Protein AF-0000000087722884 (afdb_homodimer)

Solvent-accessible surface area (backbone atoms only — not comparable to full-atom values): 25494 Å² total; per-residue (Å²): 130,81,54,66,41,43,50,58,56,98,38,39,68,58,48,32,52,42,39,38,74,37,17,40,44,51,84,55,33,32,44,39,73,45,88,43,78,50,70,74,47,50,67,71,46,57,68,55,43,60,24,38,33,43,35,34,58,68,41,76,40,47,51,48,42,52,50,52,52,51,50,51,47,61,71,44,46,87,74,34,79,71,54,64,90,67,57,59,47,34,62,70,47,41,51,35,37,49,60,52,20,49,50,40,37,48,58,54,31,63,91,75,55,55,62,38,86,84,21,45,51,47,52,47,50,68,72,36,66,85,49,52,33,63,53,37,23,48,40,70,76,57,47,57,91,92,48,71,73,58,63,64,58,46,42,52,42,15,65,67,38,94,53,82,62,66,55,62,83,49,78,71,53,65,42,39,30,18,36,35,61,39,94,46,27,31,33,39,41,35,35,86,49,98,54,73,43,52,75,46,82,42,41,67,87,36,37,61,65,51,50,42,53,47,44,45,56,69,44,41,49,44,23,35,61,66,46,46,45,43,37,30,36,16,36,34,85,126,128,80,53,64,42,42,51,57,56,97,37,39,66,56,48,32,52,42,39,38,76,37,18,39,44,52,83,54,34,35,44,39,74,46,87,45,80,49,70,74,46,49,66,71,45,56,68,57,42,61,24,38,34,42,36,33,59,68,41,75,40,46,51,48,40,52,49,50,52,52,49,50,48,59,71,44,45,88,74,35,78,71,54,62,90,68,56,60,47,34,62,68,48,42,52,35,38,49,60,50,20,49,50,40,37,48,59,54,31,62,90,75,55,54,62,39,84,85,21,46,51,46,50,48,51,68,73,37,67,86,49,51,35,63,52,36,22,47,40,71,75,57,46,59,92,92,49,69,74,59,62,66,59,47,43,54,41,14,63,67,38,92,53,81,59,65,56,63,83,49,78,71,51,67,41,38,30,17,35,35,61,40,94,46,26,31,33,40,43,37,34,84,49,96,52,72,43,50,76,44,80,42,42,66,86,38,37,61,62,52,49,42,53,46,44,44,56,70,45,43,48,43,23,34,60,67,45,45,46,42,36,30,36,16,36,33,84,128

Secondary structure (DSSP, 8-state):
---BPPPPPS-HHHHHHHHHHTTB-TTTEEEEEE--SSHHHHTTS-SSEEEEEEEEE--HHHHHHHHHHHHHHHHHGGGSPPPPS-------SBT-HHHHHHHHHHHT-TTTS-B-TTSHHHHHHHHHTTS-HHHHHHHHHSPPTTS---HHHHHHHHHSSSSPPPPTTS---EEEEEEEEETTEEEEE-TTSSS-EEEEE--TTTHHHHHHHHIIIIIIIHHHHHH-EEEEEEE---/---BPPPPPS-HHHHHHHHHHTTB-TTTEEEEEE--SSHHHHTTS-SSEEEEEEEEE--HHHHHHHHHHHHHHHHHGGGSPPPPS-------SBT-HHHHHHHHHHHT-TTTS-B-TT-HHHHHHHHHTTS-HHHHHHHHHSPPTTS---HHHHHHHHHSSSSPPPPTTS---EEEEEEEEETTEEEEE-TTSSS-EEEEE--TTTHHHHHHHHIIIIIIIHHHHHH-EEEEEEE---

Nearest PDB structures (foldseek):
  6qml-assembly1_A  TM=9.626E-01  e=6.463E-23  Homo sapiens
  7zm0-assembly4_D  TM=9.406E-01  e=2.974E-19  Homo sapiens
  7zm0-assembly1_A  TM=9.521E-01  e=7.085E-19  Homo sapiens
  3ifw-assembly1_A  TM=9.269E-01  e=1.402E-18  Homo sapiens
  8pw1-assembly6_F  TM=9.387E-01  e=3.781E-18  Homo sapiens

Structure (mmCIF, N/CA/C/O backbone):
data_AF-0000000087722884-model_v1
#
loop_
_entity.id
_entity.type
_entity.pdbx_description
1 polymer 'Ubiquitin carboxyl-terminal hydrolase'
#
loop_
_atom_site.group_PDB
_atom_site.id
_atom_site.type_symbol
_atom_site.label_atom_id
_atom_site.label_alt_id
_atom_site.label_comp_id
_atom_site.label_asym_id
_atom_site.label_entity_id
_atom_site.label_seq_id
_atom_site.pdbx_PDB_ins_code
_atom_site.Cartn_x
_atom_site.Cartn_y
_atom_site.Cartn_z
_atom_site.occupancy
_atom_site.B_iso_or_equiv
_atom_site.auth_seq_id
_atom_site.auth_comp_id
_atom_site.auth_asym_id
_atom_site.auth_atom_id
_atom_site.pdbx_PDB_model_num
ATOM 1 N N . MET A 1 1 ? 11.625 -7.418 -30.859 1 47.5 1 MET A N 1
ATOM 2 C CA . MET A 1 1 ? 10.5 -6.91 -30.094 1 47.5 1 MET A CA 1
ATOM 3 C C . MET A 1 1 ? 10.07 -7.918 -29.031 1 47.5 1 MET A C 1
ATOM 5 O O . MET A 1 1 ? 10.031 -9.117 -29.281 1 47.5 1 MET A O 1
ATOM 9 N N . THR A 1 2 ? 10.227 -7.633 -27.75 1 67.56 2 THR A N 1
ATOM 10 C CA . THR A 1 2 ? 9.922 -8.578 -26.672 1 67.56 2 THR A CA 1
ATOM 11 C C . THR A 1 2 ? 8.484 -9.07 -26.781 1 67.56 2 THR A C 1
ATOM 13 O O . THR A 1 2 ? 7.566 -8.289 -27.047 1 67.56 2 THR A O 1
ATOM 16 N N . LYS A 1 3 ? 8.227 -10.367 -27.078 1 82.81 3 LYS A N 1
ATOM 17 C CA . LYS A 1 3 ? 6.914 -10.992 -27.172 1 82.81 3 LYS A CA 1
ATOM 18 C C . LYS A 1 3 ? 6.004 -10.547 -26.031 1 82.81 3 LYS A C 1
ATOM 20 O O . LYS A 1 3 ? 6.438 -10.469 -24.891 1 82.81 3 LYS A O 1
ATOM 25 N N . LYS A 1 4 ? 4.746 -10.117 -26.391 1 83.88 4 LYS A N 1
ATOM 26 C CA . LYS A 1 4 ? 3.766 -9.656 -25.422 1 83.88 4 LYS A CA 1
ATOM 27 C C . LYS A 1 4 ? 2.428 -10.367 -25.594 1 83.88 4 LYS A C 1
ATOM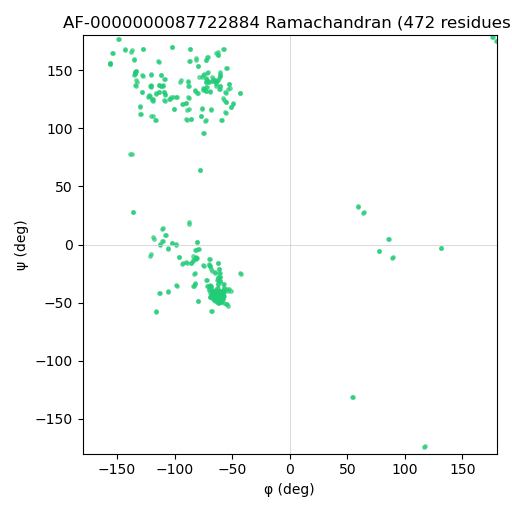 29 O O . LYS A 1 4 ? 1.952 -10.523 -26.719 1 83.88 4 LYS A O 1
ATOM 34 N N . TRP A 1 5 ? 1.883 -10.844 -24.578 1 85.31 5 TRP A N 1
ATOM 35 C CA . TRP A 1 5 ? 0.596 -11.531 -24.609 1 85.31 5 TRP A CA 1
ATOM 36 C C . TRP A 1 5 ? -0.515 -10.625 -24.094 1 85.31 5 TRP A C 1
ATOM 38 O O . TRP A 1 5 ? -0.251 -9.516 -23.609 1 85.31 5 TRP A O 1
ATOM 48 N N . LEU A 1 6 ? -1.768 -11.031 -24.25 1 82.62 6 LEU A N 1
ATOM 49 C CA . LEU A 1 6 ? -2.877 -10.398 -23.547 1 82.62 6 LEU A CA 1
ATOM 50 C C . LEU A 1 6 ? -2.865 -10.758 -22.062 1 82.62 6 LEU A C 1
ATOM 52 O O . LEU A 1 6 ? -2.701 -11.93 -21.719 1 82.62 6 LEU A O 1
ATOM 56 N N . PRO A 1 7 ? -3.008 -9.766 -21.266 1 82.75 7 PRO A N 1
ATOM 57 C CA . PRO A 1 7 ? -2.959 -10.07 -19.844 1 82.75 7 PRO A CA 1
ATOM 58 C C . PRO A 1 7 ? -4.102 -10.977 -19.391 1 82.75 7 PRO A C 1
ATOM 60 O O . PRO A 1 7 ? -5.227 -10.852 -19.875 1 82.75 7 PRO A O 1
ATOM 63 N N . LEU A 1 8 ? -3.766 -11.891 -18.531 1 83.38 8 LEU A N 1
ATOM 64 C CA . LEU A 1 8 ? -4.773 -12.742 -17.906 1 83.38 8 LEU A CA 1
ATOM 65 C C . LEU A 1 8 ? -5.566 -11.977 -16.859 1 83.38 8 LEU A C 1
ATOM 67 O O . LEU A 1 8 ? -4.988 -11.25 -16.047 1 83.38 8 LEU A O 1
ATOM 71 N N . GLU A 1 9 ? -6.863 -12.102 -16.875 1 81 9 GLU A N 1
ATOM 72 C CA . GLU A 1 9 ? -7.699 -11.477 -15.859 1 81 9 GLU A CA 1
ATOM 73 C C . GLU A 1 9 ? -7.543 -12.172 -14.508 1 81 9 GLU A C 1
ATOM 75 O O . GLU A 1 9 ? -7.461 -13.398 -14.438 1 81 9 GLU A O 1
ATOM 80 N N . SER A 1 10 ? -7.504 -11.328 -13.477 1 83.5 10 SER A N 1
ATOM 81 C CA . SER A 1 10 ? -7.449 -11.859 -12.117 1 83.5 10 SER A CA 1
ATOM 82 C C . SER A 1 10 ? -8.82 -12.344 -11.656 1 83.5 10 SER A C 1
ATOM 84 O O . SER A 1 10 ? -9.414 -11.75 -10.758 1 83.5 10 SER A O 1
ATOM 86 N N . ASN A 1 11 ? -9.336 -13.312 -12.266 1 88.56 11 ASN A N 1
ATOM 87 C CA . ASN A 1 11 ? -10.625 -13.953 -12 1 88.56 11 ASN A CA 1
ATOM 88 C C . ASN A 1 11 ? -10.492 -15.469 -11.898 1 88.56 11 ASN A C 1
ATOM 90 O O . ASN A 1 11 ? -10.156 -16.125 -12.883 1 88.56 11 ASN A O 1
ATOM 94 N N . PRO A 1 12 ? -10.836 -15.984 -10.727 1 92.88 12 PRO A N 1
ATOM 95 C CA . PRO A 1 12 ? -10.625 -17.422 -10.516 1 92.88 12 PRO A CA 1
ATOM 96 C C . PRO A 1 12 ? -11.406 -18.281 -11.5 1 92.88 12 PRO A C 1
ATOM 98 O O . PRO A 1 12 ? -10.953 -19.359 -11.867 1 92.88 12 PRO A O 1
ATOM 101 N N . GLU A 1 13 ? -12.562 -17.797 -11.922 1 91.31 13 GLU A N 1
ATOM 102 C CA . GLU A 1 13 ? -13.328 -18.562 -12.898 1 91.31 13 GLU A CA 1
ATOM 103 C C . GLU A 1 13 ? -12.602 -18.641 -14.242 1 91.31 13 GLU A C 1
ATOM 105 O O . GLU A 1 13 ? -12.523 -19.703 -14.852 1 91.31 13 GLU A O 1
ATOM 110 N N . VAL A 1 14 ? -12.141 -17.531 -14.68 1 90.06 14 VAL A N 1
ATOM 111 C CA . VAL A 1 14 ? -11.391 -17.484 -15.93 1 90.06 14 VAL A CA 1
ATOM 112 C C . VAL A 1 14 ? -10.125 -18.328 -15.812 1 90.06 14 VAL A C 1
ATOM 114 O O . VAL A 1 14 ? -9.773 -19.062 -16.734 1 90.06 14 VAL A O 1
ATOM 117 N N . MET A 1 15 ? -9.461 -18.266 -14.695 1 93.31 15 MET A N 1
ATOM 118 C CA . MET A 1 15 ? -8.227 -19.016 -14.461 1 93.31 15 MET A CA 1
ATOM 119 C C . MET A 1 15 ? -8.484 -20.516 -14.43 1 93.31 15 MET A C 1
ATOM 121 O O . MET A 1 15 ? -7.703 -21.297 -14.969 1 93.31 15 MET A O 1
ATOM 125 N N . THR A 1 16 ? -9.594 -20.891 -13.82 1 95.44 16 THR A N 1
ATOM 126 C CA . THR A 1 16 ? -9.961 -22.297 -13.766 1 95.44 16 THR A CA 1
ATOM 127 C C . THR A 1 16 ? -10.273 -22.828 -15.164 1 95.44 16 THR A C 1
ATOM 129 O O . THR A 1 16 ? -9.852 -23.922 -15.523 1 95.44 16 THR A O 1
ATOM 132 N N . GLU A 1 17 ? -10.992 -22.047 -15.883 1 94.12 17 GLU A N 1
ATOM 133 C CA . GLU A 1 17 ? -11.312 -22.453 -17.25 1 94.12 17 GLU A CA 1
ATOM 134 C C . GLU A 1 17 ? -10.055 -22.578 -18.109 1 94.12 17 GLU A C 1
ATOM 136 O O . GLU A 1 17 ? -9.914 -23.516 -18.875 1 94.12 17 GLU A O 1
ATOM 141 N N . PHE A 1 18 ? -9.227 -21.625 -17.969 1 94.69 18 PHE A N 1
ATOM 142 C CA . PHE A 1 18 ? -7.953 -21.656 -18.672 1 94.69 18 PHE A CA 1
ATOM 143 C C . PHE A 1 18 ? -7.148 -22.891 -18.281 1 94.69 18 PHE A C 1
ATOM 145 O O . PHE A 1 18 ? -6.617 -23.594 -19.141 1 94.69 18 PHE A O 1
ATOM 152 N N . ALA A 1 19 ? -7.082 -23.156 -17.016 1 96.62 19 ALA A N 1
ATOM 153 C CA . ALA A 1 19 ? -6.379 -24.328 -16.5 1 96.62 19 ALA A CA 1
ATOM 154 C C . ALA A 1 19 ? -6.949 -25.625 -17.078 1 96.62 19 ALA A C 1
ATOM 156 O O . ALA A 1 19 ? -6.199 -26.531 -17.422 1 96.62 19 ALA A O 1
ATOM 157 N N . ALA A 1 20 ? -8.242 -25.656 -17.188 1 96.19 20 ALA A N 1
ATOM 158 C CA . ALA A 1 20 ? -8.898 -26.828 -17.781 1 96.19 20 ALA A CA 1
ATOM 159 C C . ALA A 1 20 ? -8.477 -27 -19.25 1 96.19 20 ALA A C 1
ATOM 161 O O . ALA A 1 20 ? -8.195 -28.125 -19.672 1 96.19 20 ALA A O 1
ATOM 162 N N . ARG A 1 21 ? -8.445 -26 -19.938 1 94.62 21 ARG A N 1
ATOM 163 C CA . ARG A 1 21 ? -8.117 -26.031 -21.359 1 94.62 21 ARG A CA 1
ATOM 164 C C . ARG A 1 21 ? -6.699 -26.531 -21.578 1 94.62 21 ARG A C 1
ATOM 166 O O . ARG A 1 21 ? -6.418 -27.172 -22.594 1 94.62 21 ARG A O 1
ATOM 173 N N . ILE A 1 22 ? -5.863 -26.25 -20.594 1 96.12 22 ILE A N 1
ATOM 174 C CA . ILE A 1 22 ? -4.469 -26.594 -20.844 1 96.12 22 ILE A CA 1
ATOM 175 C C . ILE A 1 22 ? -4.121 -27.891 -20.109 1 96.12 22 ILE A C 1
ATOM 177 O O . ILE A 1 22 ? -2.971 -28.344 -20.125 1 96.12 22 ILE A O 1
ATOM 181 N N . GLY A 1 23 ? -5.137 -28.5 -19.406 1 97.38 23 GLY A N 1
ATOM 182 C CA . GLY A 1 23 ? -4.875 -29.891 -19.062 1 97.38 23 GLY A CA 1
ATOM 183 C C . GLY A 1 23 ? -5.141 -30.203 -17.594 1 97.38 23 GLY A C 1
ATOM 184 O O . GLY A 1 23 ? -5.016 -31.359 -17.172 1 97.38 23 GLY A O 1
ATOM 185 N N . LEU A 1 24 ? -5.512 -29.203 -16.766 1 97.06 24 LEU A N 1
ATOM 186 C CA . LEU A 1 24 ? -5.824 -29.469 -15.375 1 97.06 24 LEU A CA 1
ATOM 187 C C . LEU A 1 24 ? -7.18 -30.156 -15.242 1 97.06 24 LEU A C 1
ATOM 189 O O . LEU A 1 24 ? -8.141 -29.766 -15.906 1 97.06 24 LEU A O 1
ATOM 193 N N . ASP A 1 25 ? -7.234 -31.203 -14.438 1 97.44 25 ASP A N 1
ATOM 194 C CA . ASP A 1 25 ? -8.523 -31.766 -14.062 1 97.44 25 ASP A CA 1
ATOM 195 C C . ASP A 1 25 ? -9.242 -30.875 -13.047 1 97.44 25 ASP A C 1
ATOM 197 O O . ASP A 1 25 ? -9.039 -31.016 -11.836 1 97.44 25 ASP A O 1
ATOM 201 N N . THR A 1 26 ? -10.109 -30.031 -13.516 1 96.19 26 THR A N 1
ATOM 202 C CA . THR A 1 26 ? -10.727 -29 -12.68 1 96.19 26 THR A CA 1
ATOM 203 C C . THR A 1 26 ? -11.852 -29.594 -11.836 1 96.19 26 THR A C 1
ATOM 205 O O . THR A 1 26 ? -12.445 -28.891 -11.016 1 96.19 26 THR A O 1
ATOM 208 N N . SER A 1 27 ? -12.18 -30.891 -12.008 1 96.25 27 SER A N 1
ATOM 209 C CA . SER A 1 27 ? -13.102 -31.562 -11.094 1 96.25 27 SER A CA 1
ATOM 210 C C . SER A 1 27 ? -12.422 -31.891 -9.766 1 96.25 27 SER A C 1
ATOM 212 O O . SER A 1 27 ? -13.094 -32.125 -8.766 1 96.25 27 SER A O 1
ATOM 214 N N . LYS A 1 28 ? -11.141 -31.875 -9.734 1 96.69 28 LYS A N 1
ATOM 215 C CA . LYS A 1 28 ? -10.375 -32.219 -8.539 1 96.69 28 LYS A CA 1
ATOM 216 C C . LYS A 1 28 ? -9.789 -30.969 -7.887 1 96.69 28 LYS A C 1
ATOM 218 O O . LYS A 1 28 ? -9.703 -30.875 -6.66 1 96.69 28 LYS A O 1
ATOM 223 N N . HIS A 1 29 ? -9.312 -30.078 -8.734 1 97.31 29 HIS A N 1
ATOM 224 C CA . HIS A 1 29 ? -8.719 -28.844 -8.25 1 97.31 29 HIS A CA 1
ATOM 225 C C . HIS A 1 29 ? -9.219 -27.641 -9.047 1 97.31 29 HIS A C 1
ATOM 227 O O . HIS A 1 29 ? -9.508 -27.766 -10.234 1 97.31 29 HIS A O 1
ATOM 233 N N . ALA A 1 30 ? -9.328 -26.516 -8.367 1 96.94 30 ALA A N 1
ATOM 234 C CA . ALA A 1 30 ? -9.773 -25.281 -9.016 1 96.94 30 ALA A CA 1
ATOM 235 C C . ALA A 1 30 ? -9.234 -24.062 -8.289 1 96.94 30 ALA A C 1
ATOM 237 O O . ALA A 1 30 ? -8.688 -24.172 -7.191 1 96.94 30 ALA A O 1
ATOM 238 N N . PHE A 1 31 ? -9.312 -22.922 -8.984 1 97 31 PHE A N 1
ATOM 239 C CA . PHE A 1 31 ? -8.891 -21.672 -8.391 1 97 31 PHE A CA 1
ATOM 240 C C . PHE A 1 31 ? -10.047 -21 -7.645 1 97 31 PHE A C 1
ATOM 242 O O . PHE A 1 31 ? -11.18 -21.016 -8.117 1 97 31 PHE A O 1
ATOM 249 N N . TYR A 1 32 ? -9.688 -20.422 -6.477 1 96 32 TYR A N 1
ATOM 250 C CA . TYR A 1 32 ? -10.68 -19.75 -5.641 1 96 32 TYR A CA 1
ATOM 251 C C . TYR A 1 32 ? -10.164 -18.406 -5.156 1 96 32 TYR A C 1
ATOM 253 O O . TYR A 1 32 ? -8.977 -18.25 -4.871 1 96 32 TYR A O 1
ATOM 261 N N . ASP A 1 33 ? -11.109 -17.516 -5.004 1 94.06 33 ASP A N 1
ATOM 262 C CA . ASP A 1 33 ? -10.773 -16.219 -4.41 1 94.06 33 ASP A CA 1
ATOM 263 C C . ASP A 1 33 ? -10.508 -16.359 -2.912 1 94.06 33 ASP A C 1
ATOM 265 O O . ASP A 1 33 ? -11.164 -17.141 -2.229 1 94.06 33 ASP A O 1
ATOM 269 N N . VAL A 1 34 ? -9.508 -15.648 -2.475 1 93.94 34 VAL A N 1
ATOM 270 C CA . VAL A 1 34 ? -9.312 -15.453 -1.042 1 93.94 34 VAL A CA 1
ATOM 271 C C . VAL A 1 34 ? -9.828 -14.078 -0.637 1 93.94 34 VAL A C 1
ATOM 273 O O . VAL A 1 34 ? -9.258 -13.055 -1.023 1 93.94 34 VAL A O 1
ATOM 276 N N . PHE A 1 35 ? -10.781 -13.93 0.147 1 90.44 35 PHE A N 1
ATOM 277 C CA . PHE A 1 35 ? -11.555 -12.711 0.36 1 90.44 35 PHE A CA 1
ATOM 278 C C . PHE A 1 35 ? -10.852 -11.797 1.354 1 90.44 35 PHE A C 1
ATOM 280 O O . PHE A 1 35 ? -11.234 -10.633 1.506 1 90.44 35 PHE A O 1
ATOM 287 N N . GLY A 1 36 ? -9.898 -12.266 2.037 1 90.12 36 GLY A N 1
ATOM 288 C CA . GLY A 1 36 ? -9.141 -11.508 3.016 1 90.12 36 GLY A CA 1
ATOM 289 C C . GLY A 1 36 ? -8.062 -12.328 3.705 1 90.12 36 GLY A C 1
ATOM 290 O O . GLY A 1 36 ? -8 -13.547 3.533 1 90.12 36 GLY A O 1
ATOM 291 N N . LEU A 1 37 ? -7.301 -11.656 4.52 1 91.38 37 LEU A N 1
ATOM 292 C CA . LEU A 1 37 ? -6.133 -12.344 5.07 1 91.38 37 LEU A CA 1
ATOM 293 C C . LEU A 1 37 ? -6.359 -12.711 6.531 1 91.38 37 LEU A C 1
ATOM 295 O O . LEU A 1 37 ? -5.5 -13.336 7.16 1 91.38 37 LEU A O 1
ATOM 299 N N . ASP A 1 38 ? -7.453 -12.328 7.082 1 89.88 38 ASP A N 1
ATOM 300 C CA . ASP A 1 38 ? -7.73 -12.727 8.461 1 89.88 38 ASP A CA 1
ATOM 301 C C . ASP A 1 38 ? -8.086 -14.211 8.539 1 89.88 38 ASP A C 1
ATOM 303 O O . ASP A 1 38 ? -8.5 -14.812 7.547 1 89.88 38 ASP A O 1
ATOM 307 N N . GLU A 1 39 ? -7.93 -14.734 9.664 1 91.75 39 GLU A N 1
ATOM 308 C CA . GLU A 1 39 ? -8.055 -16.172 9.883 1 91.75 39 GLU A CA 1
ATOM 309 C C . GLU A 1 39 ? -9.438 -16.672 9.469 1 91.75 39 GLU A C 1
ATOM 311 O O . GLU A 1 39 ? -9.562 -17.719 8.852 1 91.75 39 GLU A O 1
ATOM 316 N N . GLU A 1 40 ? -10.469 -15.953 9.82 1 92.88 40 GLU A N 1
ATOM 317 C CA . GLU A 1 40 ? -11.844 -16.375 9.531 1 92.88 40 GLU A CA 1
ATOM 318 C C . GLU A 1 40 ? -12.086 -16.453 8.023 1 92.88 40 GLU A C 1
ATOM 320 O O . GLU A 1 40 ? -12.727 -17.391 7.547 1 92.88 40 GLU A O 1
ATOM 325 N N . LEU A 1 41 ? -11.664 -15.5 7.324 1 92.19 41 LEU A N 1
ATOM 326 C CA . LEU A 1 41 ? -11.875 -15.453 5.879 1 92.19 41 LEU A CA 1
ATOM 327 C C . LEU A 1 41 ? -11.016 -16.484 5.164 1 92.19 41 LEU A C 1
ATOM 329 O O . LEU A 1 41 ? -11.453 -17.094 4.18 1 92.19 41 LEU A O 1
ATOM 333 N N . LEU A 1 42 ? -9.789 -16.75 5.648 1 94.69 42 LEU A N 1
ATOM 334 C CA . LEU A 1 42 ? -8.922 -17.781 5.082 1 94.69 42 LEU A CA 1
ATOM 335 C C . LEU A 1 42 ? -9.562 -19.156 5.211 1 94.69 42 LEU A C 1
ATOM 337 O O . LEU A 1 42 ? -9.414 -20 4.328 1 94.69 42 LEU A O 1
ATOM 341 N N . ALA A 1 43 ? -10.281 -19.344 6.277 1 93.62 43 ALA A N 1
ATOM 342 C CA . ALA A 1 43 ? -10.891 -20.641 6.574 1 93.62 43 ALA A CA 1
ATOM 343 C C . ALA A 1 43 ? -12.023 -20.953 5.598 1 93.62 43 ALA A C 1
ATOM 345 O O . ALA A 1 43 ? -12.469 -22.094 5.504 1 93.62 43 ALA A O 1
ATOM 346 N N . MET A 1 44 ? -12.461 -19.969 4.828 1 92.62 44 MET A N 1
ATOM 347 C CA . MET A 1 44 ? -13.562 -20.156 3.893 1 92.62 44 MET A CA 1
ATOM 348 C C . MET A 1 44 ? -13.07 -20.781 2.584 1 92.62 44 MET A C 1
ATOM 350 O O . MET A 1 44 ? -13.867 -21.219 1.76 1 92.62 44 MET A O 1
ATOM 354 N N . VAL A 1 45 ? -11.805 -20.828 2.412 1 94.62 45 VAL A N 1
ATOM 355 C CA . VAL A 1 45 ? -11.211 -21.391 1.2 1 94.62 45 VAL A CA 1
ATOM 356 C C . VAL A 1 45 ? -11.203 -22.922 1.285 1 94.62 45 VAL A C 1
ATOM 358 O O . VAL A 1 45 ? -10.797 -23.484 2.301 1 94.62 45 VAL A O 1
ATOM 361 N N . PRO A 1 46 ? -11.695 -23.594 0.225 1 94.25 46 PRO A N 1
ATOM 362 C CA . PRO A 1 46 ? -11.625 -25.062 0.229 1 94.25 46 PRO A CA 1
ATOM 363 C C . PRO A 1 46 ? -10.219 -25.578 0.49 1 94.25 46 PRO A C 1
ATOM 365 O O . PRO A 1 46 ? -9.242 -25.016 -0.001 1 94.25 46 PRO A O 1
ATOM 368 N N . GLN A 1 47 ? -10.094 -26.578 1.268 1 94 47 GLN A N 1
ATOM 369 C CA . GLN A 1 47 ? -8.812 -27.188 1.617 1 94 47 GLN A CA 1
ATOM 370 C C . GLN A 1 47 ? -8.719 -28.609 1.068 1 94 47 GLN A C 1
ATOM 372 O O . GLN A 1 47 ? -9.734 -29.266 0.819 1 94 47 GLN A O 1
ATOM 377 N N . PRO A 1 48 ? -7.461 -29.109 0.905 1 95.31 48 PRO A N 1
ATOM 378 C CA . PRO A 1 48 ? -6.172 -28.438 1.092 1 95.31 48 PRO A CA 1
ATOM 379 C C . PRO A 1 48 ? -5.84 -27.469 -0.037 1 95.31 48 PRO A C 1
ATOM 381 O O . PRO A 1 48 ? -6.234 -27.688 -1.185 1 95.31 48 PRO A O 1
ATOM 384 N N . VAL A 1 49 ? -5.176 -26.406 0.282 1 97.25 49 VAL A N 1
ATOM 385 C CA . VAL A 1 49 ? -4.652 -25.453 -0.695 1 97.25 49 VAL A CA 1
ATOM 386 C C . VAL A 1 49 ? -3.328 -25.969 -1.257 1 97.25 49 VAL A C 1
ATOM 388 O O . VAL A 1 49 ? -2.445 -26.391 -0.501 1 97.25 49 VAL A O 1
ATOM 391 N N . VAL A 1 50 ? -3.207 -25.922 -2.541 1 96.94 50 VAL A N 1
ATOM 392 C CA . VAL A 1 50 ? -2.053 -26.484 -3.229 1 96.94 50 VAL A CA 1
ATOM 393 C C . VAL A 1 50 ? -1.052 -25.391 -3.555 1 96.94 50 VAL A C 1
ATOM 395 O O . VAL A 1 50 ? 0.161 -25.609 -3.535 1 96.94 50 VAL A O 1
ATOM 398 N N . ALA A 1 51 ? -1.503 -24.25 -3.861 1 98.25 51 ALA A N 1
ATOM 399 C CA . ALA A 1 51 ? -0.684 -23.094 -4.184 1 98.25 51 ALA A CA 1
ATOM 400 C C . ALA A 1 51 ? -1.452 -21.797 -3.939 1 98.25 51 ALA A C 1
ATOM 402 O O . ALA A 1 51 ? -2.686 -21.781 -3.943 1 98.25 51 ALA A O 1
ATOM 403 N N . VAL A 1 52 ? -0.768 -20.75 -3.701 1 98.19 52 VAL A N 1
ATOM 404 C CA . VAL A 1 52 ? -1.336 -19.406 -3.504 1 98.19 52 VAL A CA 1
ATOM 405 C C . VAL A 1 52 ? -0.749 -18.438 -4.527 1 98.19 52 VAL A C 1
ATOM 407 O O . VAL A 1 52 ? 0.468 -18.391 -4.719 1 98.19 52 VAL A O 1
ATOM 410 N N . LEU A 1 53 ? -1.592 -17.75 -5.223 1 97.69 53 LEU A N 1
ATOM 411 C CA . LEU A 1 53 ? -1.166 -16.703 -6.141 1 97.69 53 LEU A CA 1
ATOM 412 C C . LEU A 1 53 ? -1.44 -15.328 -5.551 1 97.69 53 LEU A C 1
ATOM 414 O O . LEU A 1 53 ? -2.557 -15.047 -5.109 1 97.69 53 LEU A O 1
ATOM 418 N N . LEU A 1 54 ? -0.416 -14.523 -5.488 1 96.94 54 LEU A N 1
ATOM 419 C CA . LEU A 1 54 ? -0.534 -13.133 -5.047 1 96.94 54 LEU A CA 1
ATOM 420 C C . LEU A 1 54 ? -0.604 -12.188 -6.238 1 96.94 54 LEU A C 1
ATOM 422 O O . LEU A 1 54 ? 0.225 -12.266 -7.148 1 96.94 54 LEU A O 1
ATOM 426 N N . LEU A 1 55 ? -1.581 -11.406 -6.238 1 94.38 55 LEU A N 1
ATOM 427 C CA . LEU A 1 55 ? -1.749 -10.375 -7.258 1 94.38 55 LEU A CA 1
ATOM 428 C C . LEU A 1 55 ? -1.615 -8.984 -6.652 1 94.38 55 LEU A C 1
ATOM 430 O O . LEU A 1 55 ? -2.211 -8.695 -5.609 1 94.38 55 LEU A O 1
ATOM 434 N N . TYR A 1 56 ? -0.794 -8.094 -7.273 1 93.19 56 TYR A N 1
ATOM 435 C CA . TYR A 1 56 ? -0.666 -6.723 -6.797 1 93.19 56 TYR A CA 1
ATOM 436 C C . TYR A 1 56 ? -0.211 -5.797 -7.918 1 93.19 56 TYR A C 1
ATOM 438 O O . TYR A 1 56 ? 0.379 -6.246 -8.906 1 93.19 56 TYR A O 1
ATOM 446 N N . PRO A 1 57 ? -0.5 -4.504 -7.797 1 88.75 57 PRO A N 1
ATOM 447 C CA . PRO A 1 57 ? -0.047 -3.557 -8.82 1 88.75 57 PRO A CA 1
ATOM 448 C C . PRO A 1 57 ? 1.461 -3.32 -8.781 1 88.75 57 PRO A C 1
ATOM 450 O O . PRO A 1 57 ? 2.051 -3.271 -7.695 1 88.75 57 PRO A O 1
ATOM 453 N N . ILE A 1 58 ? 2.021 -3.207 -9.945 1 86.62 58 ILE A N 1
ATOM 454 C CA . ILE A 1 58 ? 3.416 -2.791 -10.031 1 86.62 58 ILE A CA 1
ATOM 455 C C . ILE A 1 58 ? 3.52 -1.284 -9.812 1 86.62 58 ILE A C 1
ATOM 457 O O . ILE A 1 58 ? 3.082 -0.494 -10.648 1 86.62 58 ILE A O 1
ATOM 461 N N . THR A 1 59 ? 4.066 -0.881 -8.727 1 85.69 59 THR A N 1
ATOM 462 C CA . THR A 1 59 ? 4.281 0.515 -8.359 1 85.69 59 THR A CA 1
ATOM 463 C C . THR A 1 59 ? 5.738 0.752 -7.973 1 85.69 59 THR A C 1
ATOM 465 O O . THR A 1 59 ? 6.52 -0.195 -7.867 1 85.69 59 THR A O 1
ATOM 468 N N . ALA A 1 60 ? 6.082 2.066 -7.855 1 83.56 60 ALA A N 1
ATOM 469 C CA . ALA A 1 60 ? 7.434 2.373 -7.391 1 83.56 60 ALA A CA 1
ATOM 470 C C . ALA A 1 60 ? 7.703 1.729 -6.031 1 83.56 60 ALA A C 1
ATOM 472 O O . ALA A 1 60 ? 8.812 1.244 -5.777 1 83.56 60 ALA A O 1
ATOM 473 N N . GLU A 1 61 ? 6.703 1.711 -5.211 1 86.25 61 GLU A N 1
ATOM 474 C CA . GLU A 1 61 ? 6.836 1.19 -3.852 1 86.25 61 GLU A CA 1
ATOM 475 C C . GLU A 1 61 ? 7.031 -0.323 -3.859 1 86.25 61 GLU A C 1
ATOM 477 O O . GLU A 1 61 ? 7.895 -0.847 -3.152 1 86.25 61 GLU A O 1
ATOM 482 N N . THR A 1 62 ? 6.227 -1.04 -4.668 1 88.19 62 THR A N 1
ATOM 483 C CA . THR A 1 62 ? 6.348 -2.494 -4.699 1 88.19 62 THR A CA 1
ATOM 484 C C . THR A 1 62 ? 7.656 -2.914 -5.363 1 88.19 62 THR A C 1
ATOM 486 O O . THR A 1 62 ? 8.266 -3.908 -4.965 1 88.19 62 THR A O 1
ATOM 489 N N . GLU A 1 63 ? 8.047 -2.213 -6.406 1 88.38 63 GLU A N 1
ATOM 490 C CA . GLU A 1 63 ? 9.328 -2.496 -7.043 1 88.38 63 GLU A CA 1
ATOM 491 C C . GLU A 1 63 ? 10.492 -2.266 -6.074 1 88.38 63 GLU A C 1
ATOM 493 O O . GLU A 1 63 ? 11.438 -3.049 -6.039 1 88.38 63 GLU A O 1
ATOM 498 N N . ALA A 1 64 ? 10.375 -1.18 -5.312 1 87.5 64 ALA A N 1
ATOM 499 C CA . ALA A 1 64 ? 11.406 -0.886 -4.32 1 87.5 64 ALA A CA 1
ATOM 500 C C . ALA A 1 64 ? 11.477 -1.981 -3.262 1 87.5 64 ALA A C 1
ATOM 502 O O . ALA A 1 64 ? 12.57 -2.381 -2.844 1 87.5 64 ALA A O 1
ATOM 503 N N . ALA A 1 65 ? 10.367 -2.42 -2.842 1 85.88 65 ALA A N 1
ATOM 504 C CA . ALA A 1 65 ? 10.32 -3.488 -1.847 1 85.88 65 ALA A CA 1
ATOM 505 C C . ALA A 1 65 ? 10.961 -4.766 -2.379 1 85.88 65 ALA A C 1
ATOM 507 O O . ALA A 1 65 ? 11.695 -5.445 -1.659 1 85.88 65 ALA A O 1
ATOM 508 N N . ALA A 1 66 ? 10.688 -5.133 -3.631 1 85.25 66 ALA A N 1
ATOM 509 C CA . ALA A 1 66 ? 11.266 -6.312 -4.266 1 85.25 66 ALA A CA 1
ATOM 510 C C . ALA A 1 66 ? 12.781 -6.184 -4.375 1 85.25 66 ALA A C 1
ATOM 512 O O . ALA A 1 66 ? 13.516 -7.137 -4.102 1 85.25 66 ALA A O 1
ATOM 513 N N . LYS A 1 67 ? 13.227 -5 -4.746 1 87.38 67 LYS A N 1
ATOM 514 C CA . LYS A 1 67 ? 14.656 -4.746 -4.879 1 87.38 67 LYS A CA 1
ATOM 515 C C . LYS A 1 67 ? 15.367 -4.871 -3.533 1 87.38 67 LYS A C 1
ATOM 517 O O . LYS A 1 67 ? 16.469 -5.434 -3.453 1 87.38 67 LYS A O 1
ATOM 522 N N . GLU A 1 68 ? 14.742 -4.328 -2.564 1 85.75 68 GLU A N 1
ATOM 523 C CA . GLU A 1 68 ? 15.305 -4.422 -1.219 1 85.75 68 GLU A CA 1
ATOM 524 C C . GLU A 1 68 ? 15.422 -5.879 -0.775 1 85.75 68 GLU A C 1
ATOM 526 O O . GLU A 1 68 ? 16.438 -6.273 -0.197 1 85.75 68 GLU A O 1
ATOM 531 N N . ALA A 1 69 ? 14.398 -6.652 -1.035 1 83.31 69 ALA A N 1
ATOM 532 C CA . ALA A 1 69 ? 14.422 -8.07 -0.68 1 83.31 69 ALA A CA 1
ATOM 533 C C . ALA A 1 69 ? 15.531 -8.805 -1.418 1 83.31 69 ALA A C 1
ATOM 535 O O . ALA A 1 69 ? 16.266 -9.594 -0.82 1 83.31 69 ALA A O 1
ATOM 536 N N . ASP A 1 70 ? 15.68 -8.508 -2.648 1 85.81 70 ASP A N 1
ATOM 537 C CA . ASP A 1 70 ? 16.719 -9.141 -3.461 1 85.81 70 ASP A CA 1
ATOM 538 C C . ASP A 1 70 ? 18.109 -8.75 -2.967 1 85.81 70 ASP A C 1
ATOM 540 O O . ASP A 1 70 ? 19.031 -9.578 -2.971 1 85.81 70 ASP A O 1
ATOM 544 N N . GLY A 1 71 ? 18.203 -7.496 -2.635 1 85.38 71 GLY A N 1
ATOM 545 C CA . GLY A 1 71 ? 19.469 -7.043 -2.08 1 85.38 71 GLY A CA 1
ATOM 546 C C . GLY A 1 71 ? 19.859 -7.77 -0.809 1 85.38 71 GLY A C 1
ATOM 547 O O . GLY A 1 71 ? 21.031 -8.141 -0.631 1 85.38 71 GLY A O 1
ATOM 548 N N . ARG A 1 72 ? 18.938 -8.016 0.036 1 84.75 72 ARG A N 1
ATOM 549 C CA . ARG A 1 72 ? 19.172 -8.719 1.289 1 84.75 72 ARG A CA 1
ATOM 550 C C . ARG A 1 72 ? 19.578 -10.164 1.03 1 84.75 72 ARG A C 1
ATOM 552 O O . ARG A 1 72 ? 20.484 -10.695 1.694 1 84.75 72 ARG A O 1
ATOM 559 N N . ILE A 1 73 ? 18.953 -10.828 0.137 1 80.62 73 ILE A N 1
ATOM 560 C CA . ILE A 1 73 ? 19.25 -12.211 -0.219 1 80.62 73 ILE A CA 1
ATOM 561 C C . ILE A 1 73 ? 20.656 -12.305 -0.798 1 80.62 73 ILE A C 1
ATOM 563 O O . ILE A 1 73 ? 21.422 -13.203 -0.445 1 80.62 73 ILE A O 1
ATOM 567 N N . ALA A 1 74 ? 21.031 -11.359 -1.636 1 83.69 74 ALA A N 1
ATOM 568 C CA . ALA A 1 74 ? 22.359 -11.328 -2.232 1 83.69 74 ALA A CA 1
ATOM 569 C C . ALA A 1 74 ? 23.422 -11.102 -1.17 1 83.69 74 ALA A C 1
ATOM 571 O O . ALA A 1 74 ? 24.5 -11.711 -1.218 1 83.69 74 ALA A O 1
ATOM 572 N N . ALA A 1 75 ? 23.094 -10.211 -0.263 1 83.62 75 ALA A N 1
ATOM 573 C CA . ALA A 1 75 ? 24.047 -9.859 0.783 1 83.62 75 ALA A CA 1
ATOM 574 C C . ALA A 1 75 ? 24.266 -11.023 1.742 1 83.62 75 ALA A C 1
ATOM 576 O O . ALA A 1 75 ? 25.375 -11.195 2.277 1 83.62 75 ALA A O 1
ATOM 577 N N . ALA A 1 76 ? 23.219 -11.75 1.99 1 82.75 76 ALA A N 1
ATOM 578 C CA . ALA A 1 76 ? 23.312 -12.891 2.902 1 82.75 76 ALA A CA 1
ATOM 579 C C . ALA A 1 76 ? 24.141 -14.016 2.293 1 82.75 76 ALA A C 1
ATOM 581 O O . ALA A 1 76 ? 24.703 -14.844 3.014 1 82.75 76 ALA A O 1
ATOM 582 N N . GLY A 1 77 ? 24.328 -13.977 0.931 1 72.56 77 GLY A N 1
ATOM 583 C CA . GLY A 1 77 ? 25.156 -14.953 0.241 1 72.56 77 GLY A CA 1
ATOM 584 C C . GLY A 1 77 ? 24.75 -16.391 0.52 1 72.56 77 GLY A C 1
ATOM 585 O O . GLY A 1 77 ? 23.562 -16.719 0.424 1 72.56 77 GLY A O 1
ATOM 586 N N . PRO A 1 78 ? 25.75 -17.156 0.844 1 70.31 78 PRO A N 1
ATOM 587 C CA . PRO A 1 78 ? 25.516 -18.578 1.061 1 70.31 78 PRO A CA 1
ATOM 588 C C . PRO A 1 78 ? 24.719 -18.859 2.328 1 70.31 78 PRO A C 1
ATOM 590 O O . PRO A 1 78 ? 24.188 -19.969 2.502 1 70.31 78 PRO A O 1
ATOM 593 N N . SER A 1 79 ? 24.656 -17.891 3.189 1 70.25 79 SER A N 1
ATOM 594 C CA . SER A 1 79 ? 23.953 -18.078 4.457 1 70.25 79 SER A CA 1
ATOM 595 C C . SER A 1 79 ? 22.453 -17.875 4.289 1 70.25 79 SER A C 1
ATOM 597 O O . SER A 1 79 ? 21.672 -18.219 5.184 1 70.25 79 SER A O 1
ATOM 599 N N . ALA A 1 80 ? 22.094 -17.469 3.062 1 71.06 80 ALA A N 1
ATOM 600 C CA . ALA A 1 80 ? 20.656 -17.297 2.838 1 71.06 80 ALA A CA 1
ATOM 601 C C . ALA A 1 80 ? 19.938 -18.656 2.764 1 71.06 80 ALA A C 1
ATOM 603 O O . ALA A 1 80 ? 20.5 -19.625 2.234 1 71.06 80 ALA A O 1
ATOM 604 N N . PRO A 1 81 ? 18.781 -18.688 3.479 1 72.62 81 PRO A N 1
ATOM 605 C CA . PRO A 1 81 ? 18.031 -19.938 3.307 1 72.62 81 PRO A CA 1
ATOM 606 C C . PRO A 1 81 ? 17.859 -20.312 1.84 1 72.62 81 PRO A C 1
ATOM 608 O O . PRO A 1 81 ? 17.5 -19.469 1.015 1 72.62 81 PRO A O 1
ATOM 611 N N . ARG A 1 82 ? 18.375 -21.531 1.494 1 75.94 82 ARG A N 1
ATOM 612 C CA . ARG A 1 82 ? 18.25 -22 0.12 1 75.94 82 ARG A CA 1
ATOM 613 C C . ARG A 1 82 ? 16.969 -22.781 -0.071 1 75.94 82 ARG A C 1
ATOM 615 O O . ARG A 1 82 ? 16.672 -23.703 0.705 1 75.94 82 ARG A O 1
ATOM 622 N N . PRO A 1 83 ? 16.266 -22.266 -0.962 1 82.06 83 PRO A N 1
ATOM 623 C CA . PRO A 1 83 ? 15.047 -23.047 -1.216 1 82.06 83 PRO A CA 1
ATOM 624 C C . PRO A 1 83 ? 15.352 -24.469 -1.688 1 82.06 83 PRO A C 1
ATOM 626 O O . PRO A 1 83 ? 16.422 -24.719 -2.264 1 82.06 83 PRO A O 1
ATOM 629 N N . PRO A 1 84 ? 14.477 -25.422 -1.259 1 87.56 84 PRO A N 1
ATOM 630 C CA . PRO A 1 84 ? 14.578 -26.75 -1.877 1 87.56 84 PRO A CA 1
ATOM 631 C C . PRO A 1 84 ? 14.406 -26.703 -3.395 1 87.56 84 PRO A C 1
ATOM 633 O O . PRO A 1 84 ? 14.094 -25.656 -3.955 1 87.56 84 PRO A O 1
ATOM 636 N N . PRO A 1 85 ? 14.75 -27.875 -4.016 1 90.88 85 PRO A N 1
ATOM 637 C CA . PRO A 1 85 ? 14.523 -27.891 -5.465 1 90.88 85 PRO A CA 1
ATOM 638 C C . PRO A 1 85 ? 13.07 -27.625 -5.84 1 90.88 85 PRO A C 1
ATOM 640 O O . PRO A 1 85 ? 12.156 -28.203 -5.258 1 90.88 85 PRO A O 1
ATOM 643 N N . VAL A 1 86 ? 12.883 -26.641 -6.691 1 96.56 86 VAL A N 1
ATOM 644 C CA . VAL A 1 86 ? 11.555 -26.281 -7.18 1 96.56 86 VAL A CA 1
ATOM 645 C C . VAL A 1 86 ? 11.594 -26.094 -8.695 1 96.56 86 VAL A C 1
ATOM 647 O O . VAL A 1 86 ? 12.656 -25.859 -9.266 1 96.56 86 VAL A O 1
ATOM 650 N N . TYR A 1 87 ? 10.492 -26.391 -9.328 1 97.5 87 TYR A N 1
ATOM 651 C CA . TYR A 1 87 ? 10.336 -25.953 -10.711 1 97.5 87 TYR A CA 1
ATOM 652 C C . TYR A 1 87 ? 10.203 -24.438 -10.805 1 97.5 87 TYR A C 1
ATOM 654 O O . TYR A 1 87 ? 9.289 -23.859 -10.219 1 97.5 87 TYR A O 1
ATOM 662 N N . PHE A 1 88 ? 11.102 -23.812 -11.43 1 97.75 88 PHE A N 1
ATOM 663 C CA . PHE A 1 88 ? 11.164 -22.359 -11.562 1 97.75 88 PHE A CA 1
ATOM 664 C C . PHE A 1 88 ? 11.477 -21.969 -13 1 97.75 88 PHE A C 1
ATOM 666 O O . PHE A 1 88 ? 12.305 -22.594 -13.656 1 97.75 88 PHE A O 1
ATOM 673 N N . MET A 1 89 ? 10.773 -20.953 -13.469 1 96.88 89 MET A N 1
ATOM 674 C CA . MET A 1 89 ? 10.984 -20.469 -14.828 1 96.88 89 MET A CA 1
AT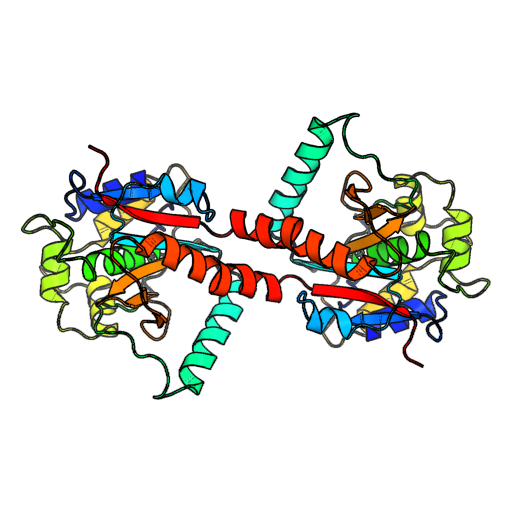OM 675 C C . MET A 1 89 ? 11.094 -18.938 -14.852 1 96.88 89 MET A C 1
ATOM 677 O O . MET A 1 89 ? 10.352 -18.25 -14.148 1 96.88 89 MET A O 1
ATOM 681 N N . LYS A 1 90 ? 11.984 -18.453 -15.688 1 95.94 90 LYS A N 1
ATOM 682 C CA . LYS A 1 90 ? 12.109 -17.016 -15.906 1 95.94 90 LYS A CA 1
ATOM 683 C C . LYS A 1 90 ? 11.008 -16.5 -16.844 1 95.94 90 LYS A C 1
ATOM 685 O O . LYS A 1 90 ? 10.586 -17.219 -17.75 1 95.94 90 LYS A O 1
ATOM 690 N N . GLN A 1 91 ? 10.586 -15.352 -16.547 1 92.44 91 GLN A N 1
ATOM 691 C CA . GLN A 1 91 ? 9.578 -14.719 -17.406 1 92.44 91 GLN A CA 1
ATOM 692 C C . GLN A 1 91 ? 10.242 -13.852 -18.469 1 92.44 91 GLN A C 1
ATOM 694 O O . GLN A 1 91 ? 10.914 -12.867 -18.141 1 92.44 91 GLN A O 1
ATOM 699 N N . THR A 1 92 ? 9.984 -14.18 -19.672 1 90.69 92 THR A N 1
ATOM 700 C CA . THR A 1 92 ? 10.578 -13.445 -20.781 1 90.69 92 THR A CA 1
ATOM 701 C C . THR A 1 92 ? 9.5 -12.844 -21.672 1 90.69 92 THR A C 1
ATOM 703 O O . THR A 1 92 ? 9.805 -12.133 -22.625 1 90.69 92 THR A O 1
ATOM 706 N N . ILE A 1 93 ? 8.312 -13.195 -21.422 1 88.88 93 ILE A N 1
ATOM 707 C CA . ILE A 1 93 ? 7.18 -12.727 -22.219 1 88.88 93 ILE A CA 1
ATOM 708 C C . ILE A 1 93 ? 6.434 -11.633 -21.453 1 88.88 93 ILE A C 1
ATOM 710 O O . ILE A 1 93 ? 6.098 -11.797 -20.281 1 88.88 93 ILE A O 1
ATOM 714 N N . GLY A 1 94 ? 6.215 -10.477 -22.062 1 87.62 94 GLY A N 1
ATOM 715 C CA . GLY A 1 94 ? 5.426 -9.414 -21.453 1 87.62 94 GLY A CA 1
ATOM 716 C C . GLY A 1 94 ? 3.988 -9.812 -21.203 1 87.62 94 GLY A C 1
ATOM 717 O O . GLY A 1 94 ? 3.379 -10.523 -22 1 87.62 94 GLY A O 1
ATOM 718 N N . ASN A 1 95 ? 3.434 -9.375 -20.094 1 86.44 95 ASN A N 1
ATOM 719 C CA . ASN A 1 95 ? 2.047 -9.586 -19.703 1 86.44 95 ASN A CA 1
ATOM 720 C C . ASN A 1 95 ? 1.746 -11.062 -19.469 1 86.44 95 ASN A C 1
ATOM 722 O O . ASN A 1 95 ? 0.596 -11.492 -19.578 1 86.44 95 ASN A O 1
ATOM 726 N N . ALA A 1 96 ? 2.746 -11.82 -19.078 1 90.44 96 ALA A N 1
ATOM 727 C CA . ALA A 1 96 ? 2.588 -13.266 -18.938 1 90.44 96 ALA A CA 1
ATOM 728 C C . ALA A 1 96 ? 2.586 -13.672 -17.469 1 90.44 96 ALA A C 1
ATOM 730 O O . ALA A 1 96 ? 2.586 -14.859 -17.141 1 90.44 96 ALA A O 1
ATOM 731 N N . CYS A 1 97 ? 2.559 -12.703 -16.594 1 92.44 97 CYS A N 1
ATOM 732 C CA . CYS A 1 97 ? 2.752 -12.969 -15.172 1 92.44 97 CYS A CA 1
ATOM 733 C C . CYS A 1 97 ? 1.727 -13.969 -14.656 1 92.44 97 CYS A C 1
ATOM 735 O O . CYS A 1 97 ? 2.061 -14.852 -13.867 1 92.44 97 CYS A O 1
ATOM 737 N N . GLY A 1 98 ? 0.514 -13.828 -15.125 1 92.69 98 GLY A N 1
ATOM 738 C CA . GLY A 1 98 ? -0.521 -14.758 -14.688 1 92.69 98 GLY A CA 1
ATOM 739 C C . GLY A 1 98 ? -0.238 -16.188 -15.086 1 92.69 98 GLY A C 1
ATOM 740 O O . GLY A 1 98 ? -0.301 -17.094 -14.25 1 92.69 98 GLY A O 1
ATOM 741 N N . THR A 1 99 ? 0.052 -16.359 -16.266 1 93.56 99 THR A N 1
ATOM 742 C CA . THR A 1 99 ? 0.35 -17.688 -16.797 1 93.56 99 THR A CA 1
ATOM 743 C C . THR A 1 99 ? 1.595 -18.266 -16.125 1 93.56 99 THR A C 1
ATOM 745 O O . THR A 1 99 ? 1.61 -19.438 -15.734 1 93.56 99 THR A O 1
ATOM 748 N N . ILE A 1 100 ? 2.602 -17.469 -15.992 1 95.62 100 ILE A N 1
ATOM 749 C CA . ILE A 1 100 ? 3.84 -17.922 -15.375 1 95.62 100 ILE A CA 1
ATOM 750 C C . ILE A 1 100 ? 3.57 -18.344 -13.93 1 95.62 100 ILE A C 1
ATOM 752 O O . ILE A 1 100 ? 4.059 -19.391 -13.477 1 95.62 100 ILE A O 1
ATOM 756 N N . ALA A 1 101 ? 2.814 -17.547 -13.219 1 96.69 101 ALA A N 1
ATOM 757 C CA . ALA A 1 101 ? 2.459 -17.891 -11.844 1 96.69 101 ALA A CA 1
ATOM 758 C C . ALA A 1 101 ? 1.705 -19.219 -11.781 1 96.69 101 ALA A C 1
ATOM 760 O O . ALA A 1 101 ? 1.959 -20.047 -10.906 1 96.69 101 ALA A O 1
ATOM 761 N N . MET A 1 102 ? 0.828 -19.422 -12.711 1 97 102 MET A N 1
ATOM 762 C CA . MET A 1 102 ? 0.08 -20.688 -12.758 1 97 102 MET A CA 1
ATOM 763 C C . MET A 1 102 ? 1.004 -21.859 -13.055 1 97 102 MET A C 1
ATOM 765 O O . MET A 1 102 ? 0.894 -22.922 -12.438 1 97 102 MET A O 1
ATOM 769 N N . LEU A 1 103 ? 1.881 -21.688 -13.984 1 97.5 103 LEU A N 1
ATOM 770 C CA . LEU A 1 103 ? 2.814 -22.75 -14.328 1 97.5 103 LEU A CA 1
ATOM 771 C C . LEU A 1 103 ? 3.721 -23.078 -13.148 1 97.5 103 LEU A C 1
ATOM 773 O O . LEU A 1 103 ? 4.062 -24.25 -12.922 1 97.5 103 LEU A O 1
ATOM 777 N N . HIS A 1 104 ? 4.117 -22.031 -12.406 1 98.25 104 HIS A N 1
ATOM 778 C CA . HIS A 1 104 ? 4.867 -22.266 -11.172 1 98.25 104 HIS A CA 1
ATOM 779 C C . HIS A 1 104 ? 4.051 -23.078 -10.172 1 98.25 104 HIS A C 1
ATOM 781 O O . HIS A 1 104 ? 4.578 -23.984 -9.531 1 98.25 104 HIS A O 1
ATOM 787 N N . ALA A 1 105 ? 2.805 -22.75 -10.055 1 97.88 105 ALA A N 1
ATOM 788 C CA . ALA A 1 105 ? 1.923 -23.469 -9.148 1 97.88 105 ALA A CA 1
ATOM 789 C C . ALA A 1 105 ? 1.829 -24.953 -9.547 1 97.88 105 ALA A C 1
ATOM 791 O O . ALA A 1 105 ? 2.051 -25.828 -8.719 1 97.88 105 ALA A O 1
ATOM 792 N N . PHE A 1 106 ? 1.569 -25.234 -10.812 1 97.88 106 PHE A N 1
ATOM 793 C CA . PHE A 1 106 ? 1.388 -26.594 -11.297 1 97.88 106 PHE A CA 1
ATOM 794 C C . PHE A 1 106 ? 2.699 -27.359 -11.242 1 97.88 106 PHE A C 1
ATOM 796 O O . PHE A 1 106 ? 2.732 -28.516 -10.781 1 97.88 106 PHE A O 1
ATOM 803 N N . GLY A 1 107 ? 3.742 -26.766 -11.672 1 97.5 107 GLY A N 1
ATOM 804 C CA . GLY A 1 107 ? 5.035 -27.438 -11.75 1 97.5 107 GLY A CA 1
ATOM 805 C C . GLY A 1 107 ? 5.547 -27.891 -10.398 1 97.5 107 GLY A C 1
ATOM 806 O O . GLY A 1 107 ? 6.395 -28.781 -10.312 1 97.5 107 GLY A O 1
ATOM 807 N N . ASN A 1 108 ? 5.039 -27.281 -9.375 1 97.44 108 ASN A N 1
ATOM 808 C CA . ASN A 1 108 ? 5.508 -27.641 -8.039 1 97.44 108 ASN A CA 1
ATOM 809 C C . ASN A 1 108 ? 4.434 -28.375 -7.242 1 97.44 108 ASN A C 1
ATOM 811 O O . ASN A 1 108 ? 4.523 -28.469 -6.016 1 97.44 108 ASN A O 1
ATOM 815 N N . SER A 1 109 ? 3.406 -28.812 -7.996 1 96.06 109 SER A N 1
ATOM 816 C CA . SER A 1 109 ? 2.352 -29.609 -7.371 1 96.06 109 SER A CA 1
ATOM 817 C C . SER A 1 109 ? 1.967 -30.797 -8.242 1 96.06 109 SER A C 1
ATOM 819 O O . SER A 1 109 ? 0.822 -31.25 -8.203 1 96.06 109 SER A O 1
ATOM 821 N N . LEU A 1 110 ? 2.861 -31.266 -9.008 1 94.75 110 LEU A N 1
ATOM 822 C CA . LEU A 1 110 ? 2.6 -32.312 -9.969 1 94.75 110 LEU A CA 1
ATOM 823 C C . LEU A 1 110 ? 2.225 -33.625 -9.266 1 94.75 110 LEU A C 1
ATOM 825 O O . LEU A 1 110 ? 1.56 -34.469 -9.844 1 94.75 110 LEU A O 1
ATOM 829 N N . GLY A 1 111 ? 2.633 -33.75 -8.062 1 93.75 111 GLY A N 1
ATOM 830 C CA . GLY A 1 111 ? 2.273 -34.938 -7.289 1 93.75 111 GLY A CA 1
ATOM 831 C C . GLY A 1 111 ? 0.885 -34.844 -6.684 1 93.75 111 GLY A C 1
ATOM 832 O O . GLY A 1 111 ? 0.35 -35.875 -6.207 1 93.75 111 GLY A O 1
ATOM 833 N N . THR A 1 112 ? 0.303 -33.75 -6.719 1 94.75 112 THR A N 1
ATOM 834 C CA . THR A 1 112 ? -0.979 -33.531 -6.062 1 94.75 112 THR A CA 1
ATOM 835 C C . THR A 1 112 ? -2.078 -33.281 -7.09 1 94.75 112 THR A C 1
ATOM 837 O O . THR A 1 112 ? -3.172 -33.844 -6.984 1 94.75 112 THR A O 1
ATOM 840 N N . VAL A 1 113 ? -1.789 -32.5 -8.117 1 96 113 VAL A N 1
ATOM 841 C CA . VAL A 1 113 ? -2.803 -32.156 -9.117 1 96 113 VAL A CA 1
ATOM 842 C C . VAL A 1 113 ? -2.828 -33.25 -10.195 1 96 113 VAL A C 1
ATOM 844 O O . VAL A 1 113 ? -1.843 -33.969 -10.391 1 96 113 VAL A O 1
ATOM 847 N N . GLU A 1 114 ? -3.959 -33.281 -10.844 1 95.81 114 GLU A N 1
ATOM 848 C CA . GLU A 1 114 ? -4.113 -34.25 -11.938 1 95.81 114 GLU A CA 1
ATOM 849 C C . GLU A 1 114 ? -4.121 -33.531 -13.289 1 95.81 114 GLU A C 1
ATOM 851 O O . GLU A 1 114 ? -4.938 -32.656 -13.523 1 95.81 114 GLU A O 1
ATOM 856 N N . LEU A 1 115 ? -3.211 -33.969 -14.125 1 96.69 115 LEU A N 1
ATOM 857 C CA . LEU A 1 115 ? -3.098 -33.438 -15.477 1 96.69 115 LEU A CA 1
ATOM 858 C C . LEU A 1 115 ? -3.533 -34.469 -16.516 1 96.69 115 LEU A C 1
ATOM 860 O O . LEU A 1 115 ? -3.209 -35.656 -16.391 1 96.69 115 LEU A O 1
ATOM 864 N N . ALA A 1 116 ? -4.277 -34.031 -17.453 1 96.06 116 ALA A N 1
ATOM 865 C CA . ALA A 1 116 ? -4.727 -34.906 -18.516 1 96.06 116 ALA A CA 1
ATOM 866 C C . ALA A 1 116 ? -3.553 -35.375 -19.391 1 96.06 116 ALA A C 1
ATOM 868 O O . ALA A 1 116 ? -2.66 -34.562 -19.688 1 96.06 116 ALA A O 1
ATOM 869 N N . ASP A 1 117 ? -3.641 -36.625 -19.812 1 93.81 117 ASP A N 1
ATOM 870 C CA . ASP A 1 117 ? -2.613 -37.125 -20.703 1 93.81 117 ASP A CA 1
ATOM 871 C C . ASP A 1 117 ? -2.619 -36.375 -22.031 1 93.81 117 ASP A C 1
ATOM 873 O O . ASP A 1 117 ? -3.684 -36.094 -22.578 1 93.81 117 ASP A O 1
ATOM 877 N N . GLY A 1 118 ? -1.42 -36.094 -22.453 1 93.12 118 GLY A N 1
ATOM 878 C CA . GLY A 1 118 ? -1.285 -35.438 -23.75 1 93.12 118 GLY A CA 1
ATOM 879 C C . GLY A 1 118 ? -1.612 -33.938 -23.719 1 93.12 118 GLY A C 1
ATOM 880 O O . GLY A 1 118 ? -1.459 -33.25 -24.719 1 93.12 118 GLY A O 1
ATOM 881 N N . SER A 1 119 ? -2.074 -33.438 -22.625 1 95.19 119 SER A N 1
ATOM 882 C CA . SER A 1 119 ? -2.393 -32.031 -22.484 1 95.19 119 SER A CA 1
ATOM 883 C C . SER A 1 119 ? -1.144 -31.172 -22.625 1 95.19 119 SER A C 1
ATOM 885 O O . SER A 1 119 ? -0.023 -31.688 -22.641 1 95.19 119 SER A O 1
ATOM 887 N N . PHE A 1 120 ? -1.308 -29.922 -22.812 1 95.44 120 PHE A N 1
ATOM 888 C CA . PHE A 1 120 ? -0.189 -28.984 -22.844 1 95.44 120 PHE A CA 1
ATOM 889 C C . PHE A 1 120 ? 0.665 -29.125 -21.594 1 95.44 120 PHE A C 1
ATOM 891 O O . PHE A 1 120 ? 1.889 -29.25 -21.672 1 95.44 120 PHE A O 1
ATOM 898 N N . LEU A 1 121 ? 0.014 -29.047 -20.438 1 97.12 121 LEU A N 1
ATOM 899 C CA . LEU A 1 121 ? 0.739 -29.062 -19.172 1 97.12 121 LEU A CA 1
ATOM 900 C C . LEU A 1 121 ? 1.636 -30.281 -19.062 1 97.12 121 LEU A C 1
ATOM 902 O O . LEU A 1 121 ? 2.82 -30.172 -18.734 1 97.12 121 LEU A O 1
ATOM 906 N N . ARG A 1 122 ? 1.04 -31.453 -19.312 1 95.75 122 ARG A N 1
ATOM 907 C CA . ARG A 1 122 ? 1.816 -32.688 -19.188 1 95.75 122 ARG A CA 1
ATOM 908 C C . ARG A 1 122 ? 3.014 -32.656 -20.141 1 95.75 122 ARG A C 1
ATOM 910 O O . ARG A 1 122 ? 4.148 -32.906 -19.719 1 95.75 122 ARG A O 1
ATOM 917 N N . ARG A 1 123 ? 2.805 -32.344 -21.359 1 95.44 123 ARG A N 1
ATOM 91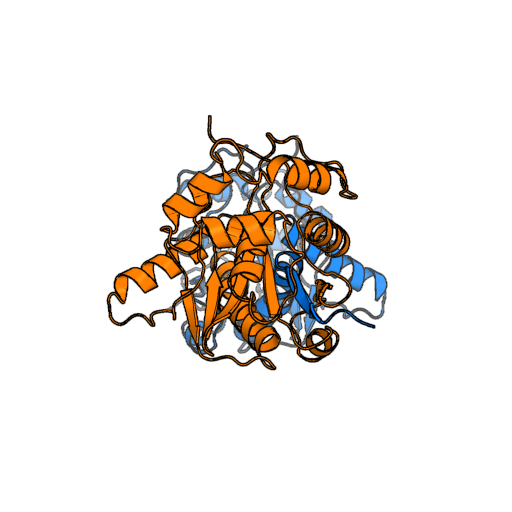8 C CA . ARG A 1 123 ? 3.863 -32.344 -22.359 1 95.44 123 ARG A CA 1
ATOM 919 C C . ARG A 1 123 ? 4.906 -31.266 -22.047 1 95.44 123 ARG A C 1
ATOM 921 O O . ARG A 1 123 ? 6.105 -31.484 -22.219 1 95.44 123 ARG A O 1
ATOM 928 N N . PHE A 1 124 ? 4.473 -30.109 -21.625 1 96.56 124 PHE A N 1
ATOM 929 C CA . PHE A 1 124 ? 5.359 -29 -21.328 1 96.56 124 PHE A CA 1
ATOM 930 C C . PHE A 1 124 ? 6.289 -29.344 -20.172 1 96.56 124 PHE A C 1
ATOM 932 O O . PHE A 1 124 ? 7.504 -29.156 -20.266 1 96.56 124 PHE A O 1
ATOM 939 N N . PHE A 1 125 ? 5.734 -29.859 -19.078 1 96.75 125 PHE A N 1
ATOM 940 C CA . PHE A 1 125 ? 6.551 -30.156 -17.906 1 96.75 125 PHE A CA 1
ATOM 941 C C . PHE A 1 125 ? 7.484 -31.328 -18.188 1 96.75 125 PHE A C 1
ATOM 943 O O . PHE A 1 125 ? 8.617 -31.359 -17.703 1 96.75 125 PHE A O 1
ATOM 950 N N . ASP A 1 126 ? 7.031 -32.312 -18.969 1 95.31 126 ASP A N 1
ATOM 951 C CA . ASP A 1 126 ? 7.906 -33.406 -19.359 1 95.31 126 ASP A CA 1
ATOM 952 C C . ASP A 1 126 ? 9.094 -32.906 -20.172 1 95.31 126 ASP A C 1
ATOM 954 O O . ASP A 1 126 ? 10.227 -33.312 -19.953 1 95.31 126 ASP A O 1
ATOM 958 N N . ALA A 1 127 ? 8.844 -32 -21.031 1 95 127 ALA A N 1
ATOM 959 C CA . ALA A 1 127 ? 9.859 -31.484 -21.953 1 95 127 ALA A CA 1
ATOM 960 C C . ALA A 1 127 ? 10.859 -30.594 -21.234 1 95 127 ALA A C 1
ATOM 962 O O . ALA A 1 127 ? 12.031 -30.516 -21.609 1 95 127 ALA A O 1
ATOM 963 N N . THR A 1 128 ? 10.391 -29.891 -20.141 1 96.31 128 THR A N 1
ATOM 964 C CA . THR A 1 128 ? 11.211 -28.812 -19.609 1 96.31 128 THR A CA 1
ATOM 965 C C . THR A 1 128 ? 11.742 -29.156 -18.234 1 96.31 128 THR A C 1
ATOM 967 O O . THR A 1 128 ? 12.469 -28.359 -17.625 1 96.31 128 THR A O 1
ATOM 970 N N . GLU A 1 129 ? 11.469 -30.25 -17.672 1 95.44 129 GLU A N 1
ATOM 971 C CA . GLU A 1 129 ? 11.812 -30.641 -16.312 1 95.44 129 GLU A CA 1
ATOM 972 C C . GLU A 1 129 ? 13.305 -30.469 -16.047 1 95.44 129 GLU A C 1
ATOM 974 O O . GLU A 1 129 ? 13.695 -29.984 -14.977 1 95.44 129 GLU A O 1
ATOM 979 N N . ALA A 1 130 ? 14.148 -30.75 -16.984 1 95.69 130 ALA A N 1
ATOM 980 C CA . ALA A 1 130 ? 15.594 -30.781 -16.766 1 95.69 130 ALA A CA 1
ATOM 981 C C . ALA A 1 130 ? 16.25 -29.5 -17.219 1 95.69 130 ALA A C 1
ATOM 983 O O . ALA A 1 130 ? 17.469 -29.328 -17.094 1 95.69 130 ALA A O 1
ATOM 984 N N . MET A 1 131 ? 15.492 -28.641 -17.703 1 96.44 131 MET A N 1
ATOM 985 C CA . MET A 1 131 ? 16.047 -27.406 -18.25 1 96.44 131 MET A CA 1
ATOM 986 C C . MET A 1 131 ? 16.344 -26.406 -17.141 1 96.44 131 MET A C 1
ATOM 988 O O . MET A 1 131 ? 15.82 -26.531 -16.031 1 96.44 131 MET A O 1
ATOM 992 N N . THR A 1 132 ? 17.219 -25.438 -17.469 1 96.19 132 THR A N 1
ATOM 993 C CA . THR A 1 132 ? 17.453 -24.312 -16.578 1 96.19 132 THR A CA 1
ATOM 994 C C . THR A 1 132 ? 16.25 -23.375 -16.578 1 96.19 132 THR A C 1
ATOM 996 O O . THR A 1 132 ? 15.414 -23.422 -17.484 1 96.19 132 THR A O 1
ATOM 999 N N . PRO A 1 133 ? 16.141 -22.5 -15.523 1 96.62 133 PRO A N 1
ATOM 1000 C CA . PRO A 1 133 ? 15.047 -21.547 -15.492 1 96.62 133 PRO A CA 1
ATOM 1001 C C . PRO A 1 133 ? 14.961 -20.688 -16.75 1 96.62 133 PRO A C 1
ATOM 1003 O O . PRO A 1 133 ? 13.875 -20.453 -17.281 1 96.62 133 PRO A O 1
ATOM 1006 N N . GLU A 1 134 ? 16.094 -20.266 -17.312 1 96.06 134 GLU A N 1
ATOM 1007 C CA . GLU A 1 134 ? 16.156 -19.438 -18.531 1 96.06 134 GLU A CA 1
ATOM 1008 C C . GLU A 1 134 ? 15.68 -20.234 -19.75 1 96.06 134 GLU A C 1
ATOM 1010 O O . GLU A 1 134 ? 14.93 -19.703 -20.578 1 96.06 134 GLU A O 1
ATOM 1015 N N . ALA A 1 135 ? 16.094 -21.438 -19.797 1 96.44 135 ALA A N 1
ATOM 1016 C CA . ALA A 1 135 ? 15.727 -22.297 -20.922 1 96.44 135 ALA A CA 1
ATOM 1017 C C . ALA A 1 135 ? 14.234 -22.609 -20.906 1 96.44 135 ALA A C 1
ATOM 1019 O O . ALA A 1 135 ? 13.602 -22.688 -21.969 1 96.44 135 ALA A O 1
ATOM 1020 N N . ARG A 1 136 ? 13.68 -22.844 -19.719 1 96.75 136 ARG A N 1
ATOM 1021 C CA . ARG A 1 136 ? 12.242 -23.078 -19.578 1 96.75 136 ARG A CA 1
ATOM 1022 C C . ARG A 1 136 ? 11.453 -21.891 -20.109 1 96.75 136 ARG A C 1
ATOM 1024 O O . ARG A 1 136 ? 10.484 -22.062 -20.859 1 96.75 136 ARG A O 1
ATOM 1031 N N . GLY A 1 137 ? 11.898 -20.641 -19.766 1 95.75 137 GLY A N 1
ATOM 1032 C CA . GLY A 1 137 ? 11.266 -19.438 -20.25 1 95.75 137 GLY A CA 1
ATOM 1033 C C . GLY A 1 137 ? 11.336 -19.297 -21.766 1 95.75 137 GLY A C 1
ATOM 1034 O O . GLY A 1 137 ? 10.344 -18.953 -22.406 1 95.75 137 GLY A O 1
ATOM 1035 N N . ALA A 1 138 ? 12.469 -19.562 -22.297 1 94.25 138 ALA A N 1
ATOM 1036 C CA . ALA A 1 138 ? 12.68 -19.484 -23.734 1 94.25 138 ALA A CA 1
ATOM 1037 C C . ALA A 1 138 ? 11.812 -20.516 -24.469 1 94.25 138 ALA A C 1
ATOM 1039 O O . ALA A 1 138 ? 11.281 -20.219 -25.547 1 94.25 138 ALA A O 1
ATOM 1040 N N . TYR A 1 139 ? 11.727 -21.719 -23.875 1 94.75 139 TYR A N 1
ATOM 1041 C CA . TYR A 1 139 ? 10.906 -22.781 -24.453 1 94.75 139 TYR A CA 1
ATOM 1042 C C . TYR A 1 139 ? 9.445 -22.359 -24.531 1 94.75 139 TYR A C 1
ATOM 1044 O O . TYR A 1 139 ? 8.781 -22.609 -25.547 1 94.75 139 TYR A O 1
ATOM 1052 N N . LEU A 1 140 ? 8.914 -21.734 -23.5 1 94.5 140 LEU A N 1
ATOM 1053 C CA . LEU A 1 140 ? 7.543 -21.234 -23.484 1 94.5 140 LEU A CA 1
ATOM 1054 C C . LEU A 1 140 ? 7.332 -20.172 -24.547 1 94.5 140 LEU A C 1
ATOM 1056 O O . LEU A 1 140 ? 6.305 -20.156 -25.234 1 94.5 140 LEU A O 1
ATOM 1060 N N . GLU A 1 141 ? 8.281 -19.281 -24.688 1 93.38 141 GLU A N 1
ATOM 1061 C CA . GLU A 1 141 ? 8.203 -18.141 -25.594 1 93.38 141 GLU A CA 1
ATOM 1062 C C . GLU A 1 141 ? 8.266 -18.578 -27.047 1 93.38 141 GLU A C 1
ATOM 1064 O O . GLU A 1 141 ? 7.551 -18.047 -27.891 1 93.38 141 GLU A O 1
ATOM 1069 N N . ALA A 1 142 ? 9.188 -19.547 -27.281 1 92.88 142 ALA A N 1
ATOM 1070 C CA . ALA A 1 142 ? 9.422 -20.047 -28.641 1 92.88 142 ALA A CA 1
ATOM 1071 C C . ALA A 1 142 ? 9.586 -21.562 -28.641 1 92.88 142 ALA A C 1
ATOM 1073 O O . ALA A 1 142 ? 10.695 -22.078 -28.797 1 92.88 142 ALA A O 1
ATOM 1074 N N . PRO A 1 143 ? 8.453 -22.219 -28.547 1 92.5 143 PRO A N 1
ATOM 1075 C CA . PRO A 1 143 ? 8.547 -23.672 -28.547 1 92.5 143 PRO A CA 1
ATOM 1076 C C . PRO A 1 143 ? 9.07 -24.234 -29.859 1 92.5 143 PRO A C 1
ATOM 1078 O O . PRO A 1 143 ? 8.75 -23.719 -30.922 1 92.5 143 PRO A O 1
ATOM 1081 N N . PRO A 1 144 ? 9.883 -25.25 -29.75 1 91.88 144 PRO A N 1
ATOM 1082 C CA . PRO A 1 144 ? 10.32 -25.906 -30.984 1 91.88 144 PRO A CA 1
ATOM 1083 C C . PRO A 1 144 ? 9.156 -26.531 -31.766 1 91.88 144 PRO A C 1
ATOM 1085 O O . PRO A 1 144 ? 8.055 -26.672 -31.219 1 91.88 144 PRO A O 1
ATOM 1088 N N . SER A 1 145 ? 9.453 -26.812 -33 1 89.5 145 SER A N 1
ATOM 1089 C CA . SER A 1 145 ? 8.43 -27.391 -33.844 1 89.5 145 SER A CA 1
ATOM 1090 C C . SER A 1 145 ? 7.867 -28.672 -33.25 1 89.5 145 SER A C 1
ATOM 1092 O O . SER A 1 145 ? 8.617 -29.531 -32.781 1 89.5 145 SER A O 1
ATOM 1094 N N . GLY A 1 146 ? 6.527 -28.781 -33.188 1 87.5 146 GLY A N 1
ATOM 1095 C CA . GLY A 1 146 ? 5.863 -29.969 -32.688 1 87.5 146 GLY A CA 1
ATOM 1096 C C . GLY A 1 146 ? 5.625 -29.922 -31.188 1 87.5 146 GLY A C 1
ATOM 1097 O O . GLY A 1 146 ? 4.875 -30.734 -30.656 1 87.5 146 GLY A O 1
ATOM 1098 N N . ALA A 1 147 ? 6.227 -28.969 -30.562 1 86.25 147 ALA A N 1
ATOM 1099 C CA . ALA A 1 147 ? 6.074 -28.828 -29.125 1 86.25 147 ALA A CA 1
ATOM 1100 C C . ALA A 1 147 ? 4.754 -28.156 -28.766 1 86.25 147 ALA A C 1
ATOM 1102 O O . ALA A 1 147 ? 4.168 -27.453 -29.594 1 86.25 147 ALA A O 1
ATOM 1103 N N . PRO A 1 148 ? 4.258 -28.438 -27.609 1 83.31 148 PRO A N 1
ATOM 1104 C CA . PRO A 1 148 ? 3.02 -27.781 -27.188 1 83.31 148 PRO A CA 1
ATOM 1105 C C . PRO A 1 148 ? 3.146 -26.25 -27.109 1 83.31 148 PRO A C 1
ATOM 1107 O O . PRO A 1 148 ? 4.188 -25.734 -26.703 1 83.31 148 PRO A O 1
ATOM 1110 N N . ASP A 1 149 ? 2.135 -25.594 -27.609 1 86.56 149 ASP A N 1
ATOM 1111 C CA . ASP A 1 149 ? 2.088 -24.141 -27.609 1 86.56 149 ASP A CA 1
ATOM 1112 C C . ASP A 1 149 ? 0.896 -23.625 -26.797 1 86.56 149 ASP A C 1
ATOM 1114 O O . ASP A 1 149 ? -0.245 -24.016 -27.047 1 86.56 149 ASP A O 1
ATOM 1118 N N . ILE A 1 150 ? 1.236 -22.75 -25.812 1 89.69 150 ILE A N 1
ATOM 1119 C CA . ILE A 1 150 ? 0.206 -22.312 -24.891 1 89.69 150 ILE A CA 1
ATOM 1120 C C . ILE A 1 150 ? -0.374 -20.969 -25.359 1 89.69 150 ILE A C 1
ATOM 1122 O O . ILE A 1 150 ? -1.425 -20.547 -24.875 1 89.69 150 ILE A O 1
ATOM 1126 N N . GLU A 1 151 ? 0.185 -20.312 -26.297 1 85.69 151 GLU A N 1
ATOM 1127 C CA . GLU A 1 151 ? -0.118 -18.938 -26.672 1 85.69 151 GLU A CA 1
ATOM 1128 C C . GLU A 1 151 ? -1.588 -18.781 -27.047 1 85.69 151 GLU A C 1
ATOM 1130 O O . GLU A 1 151 ? -2.256 -17.844 -26.594 1 85.69 151 GLU A O 1
ATOM 1135 N N . GLU A 1 152 ? -1.998 -19.734 -27.828 1 81.62 152 GLU A N 1
ATOM 1136 C CA . GLU A 1 152 ? -3.383 -19.641 -28.281 1 81.62 152 GLU A CA 1
ATOM 1137 C C . GLU A 1 152 ? -4.355 -19.75 -27.109 1 81.62 152 GLU A C 1
ATOM 1139 O O . GLU A 1 152 ? -5.316 -18.969 -27.031 1 81.62 152 GLU A O 1
ATOM 1144 N N . ALA A 1 153 ? -4.086 -20.703 -26.25 1 83.56 153 ALA A N 1
ATOM 1145 C CA . ALA A 1 153 ? -4.934 -20.875 -25.078 1 83.56 153 ALA A CA 1
ATOM 1146 C C . ALA A 1 153 ? -4.863 -19.656 -24.156 1 83.56 153 ALA A C 1
ATOM 1148 O O . ALA A 1 153 ? -5.875 -19.234 -23.609 1 83.56 153 ALA A O 1
ATOM 1149 N N . HIS A 1 154 ? -3.75 -19.109 -23.969 1 84.38 154 HIS A N 1
ATOM 1150 C CA . HIS A 1 154 ? -3.562 -17.906 -23.156 1 84.38 154 HIS A CA 1
ATOM 1151 C C . HIS A 1 154 ? -4.316 -16.734 -23.75 1 84.38 154 HIS A C 1
ATOM 1153 O O . HIS A 1 154 ? -4.996 -16 -23.031 1 84.38 154 HIS A O 1
ATOM 1159 N N . GLN A 1 155 ? -4.195 -16.562 -25.016 1 79.94 155 GLN A N 1
ATOM 1160 C CA . GLN A 1 155 ? -4.871 -15.461 -25.703 1 79.94 155 GLN A CA 1
ATOM 1161 C C . GLN A 1 155 ? -6.387 -15.57 -25.547 1 79.94 155 GLN A C 1
ATOM 1163 O O . GLN A 1 155 ? -7.066 -14.57 -25.297 1 79.94 155 GLN A O 1
ATOM 1168 N N . ALA A 1 156 ? -6.836 -16.766 -25.688 1 80.31 156 ALA A N 1
ATOM 1169 C CA . ALA A 1 156 ? -8.266 -16.984 -25.547 1 80.31 156 ALA A CA 1
ATOM 1170 C C . ALA A 1 156 ? -8.742 -16.641 -24.141 1 80.31 156 ALA A C 1
ATOM 1172 O O . ALA A 1 156 ? -9.82 -16.078 -23.953 1 80.31 156 ALA A O 1
ATOM 1173 N N . ALA A 1 157 ? -8.008 -17.016 -23.156 1 80.75 157 ALA A N 1
ATOM 1174 C CA . ALA A 1 157 ? -8.336 -16.719 -21.766 1 80.75 157 ALA A CA 1
ATOM 1175 C C . ALA A 1 157 ? -8.32 -15.211 -21.516 1 80.75 157 ALA A C 1
ATOM 1177 O O . ALA A 1 157 ? -9.164 -14.695 -20.781 1 80.75 157 ALA A O 1
ATOM 1178 N N . GLY A 1 158 ? -7.391 -14.508 -22.078 1 79.25 158 GLY A N 1
ATOM 1179 C CA . GLY A 1 158 ? -7.297 -13.062 -21.953 1 79.25 158 GLY A CA 1
ATOM 1180 C C . GLY A 1 158 ? -8.492 -12.336 -22.531 1 79.25 158 GLY A C 1
ATOM 1181 O O . GLY A 1 158 ? -8.867 -11.258 -22.047 1 79.25 158 GLY A O 1
ATOM 1182 N N . GLU A 1 159 ? -9.086 -12.953 -23.5 1 76.69 159 GLU A N 1
ATOM 1183 C CA . GLU A 1 159 ? -10.234 -12.352 -24.172 1 76.69 159 GLU A CA 1
ATOM 1184 C C . GLU A 1 159 ? -11.523 -12.594 -23.391 1 76.69 159 GLU A C 1
ATOM 1186 O O . GLU A 1 159 ? -12.508 -11.867 -23.562 1 76.69 159 GLU A O 1
ATOM 1191 N N . ARG A 1 160 ? -11.633 -13.562 -22.609 1 71.62 160 ARG A N 1
ATOM 1192 C CA . ARG A 1 160 ? -12.836 -13.945 -21.875 1 71.62 160 ARG A CA 1
ATOM 1193 C C . ARG A 1 160 ? -13.016 -13.102 -20.625 1 71.62 160 ARG A C 1
ATOM 1195 O O . ARG A 1 160 ? -14.07 -13.141 -19.984 1 71.62 160 ARG A O 1
ATOM 1202 N N . GLY A 1 161 ? -12.281 -12.25 -20.359 1 66.94 161 GLY A N 1
ATOM 1203 C CA . GLY A 1 161 ? -12.414 -11.43 -19.156 1 66.94 161 GLY A CA 1
ATOM 1204 C C . GLY A 1 161 ? -13.562 -10.445 -19.234 1 66.94 161 GLY A C 1
ATOM 1205 O O . GLY A 1 161 ? -14.047 -10.133 -20.328 1 66.94 161 GLY A O 1
ATOM 1206 N N . ASP A 1 162 ? -14.211 -10.242 -18.141 1 65.25 162 ASP A N 1
ATOM 1207 C CA . ASP A 1 162 ? -15.367 -9.352 -18.031 1 65.25 162 ASP A CA 1
ATOM 1208 C C . ASP A 1 162 ? -14.984 -7.914 -18.375 1 65.25 162 ASP A C 1
ATOM 1210 O O . ASP A 1 162 ? -15.852 -7.078 -18.609 1 65.25 162 ASP A O 1
ATOM 1214 N N . THR A 1 163 ? -13.766 -7.695 -18.203 1 61.34 163 THR A N 1
ATOM 1215 C CA . THR A 1 163 ? -13.281 -6.359 -18.531 1 61.34 163 THR A CA 1
ATOM 1216 C C . THR A 1 163 ? -12.742 -6.312 -19.953 1 61.34 163 THR A C 1
ATOM 1218 O O . THR A 1 163 ? -12.227 -7.309 -20.469 1 61.34 163 THR A O 1
ATOM 1221 N N . ALA A 1 164 ? -13.047 -5.18 -20.578 1 57.72 164 ALA A N 1
ATOM 1222 C CA . ALA A 1 164 ? -12.461 -5.027 -21.922 1 57.72 164 ALA A CA 1
ATOM 1223 C C . ALA A 1 164 ? -10.961 -5.281 -21.891 1 57.72 164 ALA A C 1
ATOM 1225 O O . ALA A 1 164 ? -10.242 -4.695 -21.078 1 57.72 164 ALA A O 1
ATOM 1226 N N . PRO A 1 165 ? -10.594 -6.324 -22.656 1 60.16 165 PRO A N 1
ATOM 1227 C CA . PRO A 1 165 ? -9.156 -6.602 -22.641 1 60.16 165 PRO A CA 1
ATOM 1228 C C . PRO A 1 165 ? -8.312 -5.395 -23.031 1 60.16 165 PRO A C 1
ATOM 1230 O O . PRO A 1 165 ? -8.68 -4.664 -23.969 1 60.16 165 PRO A O 1
ATOM 1233 N N . PRO A 1 166 ? -7.434 -5.008 -22.156 1 59.53 166 PRO A N 1
ATOM 1234 C CA . PRO A 1 166 ? -6.543 -3.947 -22.641 1 59.53 166 PRO A CA 1
ATOM 1235 C C . PRO A 1 166 ? -5.824 -4.32 -23.938 1 59.53 166 PRO A C 1
ATOM 1237 O O . PRO A 1 166 ? -5.719 -5.504 -24.266 1 59.53 166 PRO A O 1
ATOM 1240 N N . GLN A 1 167 ? -5.547 -3.252 -24.625 1 62.12 167 GLN A N 1
ATOM 1241 C CA . GLN A 1 167 ? -4.691 -3.502 -25.766 1 62.12 167 GLN A CA 1
ATOM 1242 C C . GLN A 1 167 ? -3.34 -4.066 -25.344 1 62.12 167 GLN A C 1
ATOM 1244 O O . GLN A 1 167 ? -2.82 -3.705 -24.281 1 62.12 167 GLN A O 1
ATOM 1249 N N . PRO A 1 168 ? -2.965 -5.094 -26.062 1 56.81 168 PRO A N 1
ATOM 1250 C CA . PRO A 1 168 ? -1.686 -5.73 -25.734 1 56.81 168 PRO A CA 1
ATOM 1251 C C . PRO A 1 168 ? -0.577 -4.719 -25.453 1 56.81 168 PRO A C 1
ATOM 1253 O O . PRO A 1 168 ? 0.333 -5.004 -24.672 1 56.81 168 PRO A O 1
ATOM 1256 N N . GLU A 1 169 ? -0.755 -3.607 -25.984 1 59.72 169 GLU A N 1
ATOM 1257 C CA . GLU A 1 169 ? 0.296 -2.605 -25.828 1 59.72 169 GLU A CA 1
ATOM 1258 C C . GLU A 1 169 ? 0.191 -1.901 -24.484 1 59.72 169 GLU A C 1
ATOM 1260 O O . GLU A 1 169 ? 1.137 -1.243 -24.047 1 59.72 169 GLU A O 1
ATOM 1265 N N . GLU A 1 170 ? -0.976 -2.236 -24 1 59.81 170 GLU A N 1
ATOM 1266 C CA . GLU A 1 170 ? -1.147 -1.572 -22.719 1 59.81 170 GLU A CA 1
ATOM 1267 C C . GLU A 1 170 ? -0.527 -2.391 -21.578 1 59.81 170 GLU A C 1
ATOM 1269 O O . GLU A 1 170 ? -0.751 -3.6 -21.484 1 59.81 170 GLU A O 1
ATOM 1274 N N . ASP A 1 171 ? 0.514 -1.92 -21.094 1 58.16 171 ASP A N 1
ATOM 1275 C CA . ASP A 1 171 ? 1.15 -2.574 -19.953 1 58.16 171 ASP A CA 1
ATOM 1276 C C . ASP A 1 171 ? 0.202 -2.643 -18.766 1 58.16 171 ASP A C 1
ATOM 1278 O O . ASP A 1 171 ? -0.362 -1.627 -18.344 1 58.16 171 ASP A O 1
ATOM 1282 N N . VAL A 1 172 ? -0.26 -3.912 -18.562 1 61.5 172 VAL A N 1
ATOM 1283 C CA . VAL A 1 172 ? -1.056 -4.055 -17.344 1 61.5 172 VAL A CA 1
ATOM 1284 C C . VAL A 1 172 ? -0.156 -3.912 -16.125 1 61.5 172 VAL A C 1
ATOM 1286 O O . VAL A 1 172 ? 0.967 -4.422 -16.109 1 61.5 172 VAL A O 1
ATOM 1289 N N . ASP A 1 173 ? -0.548 -3.121 -15.227 1 76.88 173 ASP A N 1
ATOM 1290 C CA . ASP A 1 173 ? 0.217 -2.768 -14.031 1 76.88 173 ASP A CA 1
ATOM 1291 C C . ASP A 1 173 ? -0.034 -3.764 -12.898 1 76.88 173 ASP A C 1
ATOM 1293 O O . ASP A 1 173 ? 0.254 -3.475 -11.734 1 76.88 173 ASP A O 1
ATOM 1297 N N . LEU A 1 174 ? -0.577 -5.023 -13.352 1 83.62 174 LEU A N 1
ATOM 1298 C CA . LEU A 1 174 ? -0.831 -6.016 -12.312 1 83.62 174 LEU A CA 1
ATOM 1299 C C . LEU A 1 174 ? 0.166 -7.164 -12.406 1 83.62 174 LEU A C 1
ATOM 1301 O O . LEU A 1 174 ? 0.435 -7.676 -13.492 1 83.62 174 LEU A O 1
ATOM 1305 N N . HIS A 1 175 ? 0.769 -7.543 -11.305 1 91.12 175 HIS A N 1
ATOM 1306 C CA . HIS A 1 175 ? 1.782 -8.586 -11.234 1 91.12 175 HIS A CA 1
ATOM 1307 C C . HIS A 1 175 ? 1.267 -9.805 -10.469 1 91.12 175 HIS A C 1
ATOM 1309 O O . HIS A 1 175 ? 0.383 -9.68 -9.617 1 91.12 175 HIS A O 1
ATOM 1315 N N . PHE A 1 176 ? 1.743 -11.031 -10.922 1 93.5 176 PHE A N 1
ATOM 1316 C CA . PHE A 1 176 ? 1.369 -12.297 -10.297 1 93.5 176 PHE A CA 1
ATOM 1317 C C . PHE A 1 176 ? 2.6 -13.023 -9.781 1 93.5 176 PHE A C 1
ATOM 1319 O O . PHE A 1 176 ? 3.621 -13.102 -10.461 1 93.5 176 PHE A O 1
ATOM 1326 N N . VAL A 1 177 ? 2.469 -13.578 -8.562 1 96.12 177 VAL A N 1
ATOM 1327 C CA . VAL A 1 177 ? 3.512 -14.391 -7.938 1 96.12 177 VAL A CA 1
ATOM 1328 C C . VAL A 1 177 ? 2.895 -15.648 -7.332 1 96.12 177 VAL A C 1
ATOM 1330 O O . VAL A 1 177 ? 1.76 -15.625 -6.852 1 96.12 177 VAL A O 1
ATOM 1333 N N . ALA A 1 178 ? 3.621 -16.703 -7.359 1 98 178 ALA A N 1
ATOM 1334 C CA . ALA A 1 178 ? 3.111 -17.953 -6.785 1 98 178 ALA A CA 1
ATOM 1335 C C . ALA A 1 178 ? 3.846 -18.297 -5.492 1 98 178 ALA A C 1
ATOM 1337 O O . ALA A 1 178 ? 5.059 -18.109 -5.391 1 98 178 ALA A O 1
ATOM 1338 N N . PHE A 1 179 ? 3.119 -18.828 -4.547 1 98.38 179 PHE A N 1
ATOM 1339 C CA . PHE A 1 179 ? 3.637 -19.453 -3.338 1 98.38 179 PHE A CA 1
ATOM 1340 C C . PHE A 1 179 ? 3.279 -20.922 -3.299 1 98.38 179 PHE A C 1
ATOM 1342 O O . PHE A 1 179 ? 2.119 -21.297 -3.488 1 98.38 179 PHE A O 1
ATOM 1349 N N . VAL A 1 180 ? 4.258 -21.734 -3.047 1 97.94 180 VAL A N 1
ATOM 1350 C CA . VAL A 1 180 ? 4.031 -23.172 -3.051 1 97.94 180 VAL A CA 1
ATOM 1351 C C . VAL A 1 180 ? 4.703 -23.797 -1.836 1 97.94 180 VAL A C 1
ATOM 1353 O O . VAL A 1 180 ? 5.547 -23.172 -1.188 1 97.94 180 VAL A O 1
ATOM 1356 N N . ASN A 1 181 ? 4.234 -24.984 -1.495 1 97.25 181 ASN A N 1
ATOM 1357 C CA . ASN A 1 181 ? 4.906 -25.844 -0.525 1 97.25 181 ASN A CA 1
ATOM 1358 C C . ASN A 1 181 ? 5.91 -26.781 -1.201 1 97.25 181 ASN A C 1
ATOM 1360 O O . ASN A 1 181 ? 5.52 -27.703 -1.908 1 97.25 181 ASN A O 1
ATOM 1364 N N . ALA A 1 182 ? 7.16 -26.516 -1.019 1 95.12 182 ALA A N 1
ATOM 1365 C CA . ALA A 1 182 ? 8.219 -27.375 -1.564 1 95.12 182 ALA A CA 1
ATOM 1366 C C . ALA A 1 182 ? 9.047 -28 -0.448 1 95.12 182 ALA A C 1
ATOM 1368 O O . ALA A 1 182 ? 9.883 -27.328 0.166 1 95.12 182 ALA A O 1
ATOM 1369 N N . GLY A 1 183 ? 8.844 -29.297 -0.247 1 92.38 183 GLY A N 1
ATOM 1370 C CA . GLY A 1 183 ? 9.602 -30 0.785 1 92.38 183 GLY A CA 1
ATOM 1371 C C . GLY A 1 183 ? 9.391 -29.406 2.17 1 92.38 183 GLY A C 1
ATOM 1372 O O . GLY A 1 183 ? 10.336 -29.297 2.953 1 92.38 183 GLY A O 1
ATOM 1373 N N . GLY A 1 184 ? 8.25 -28.922 2.377 1 95.12 184 GLY A N 1
ATOM 1374 C CA . GLY A 1 184 ? 7.934 -28.391 3.695 1 95.12 184 GLY A CA 1
ATOM 1375 C C . GLY A 1 184 ? 8.344 -26.938 3.871 1 95.12 184 GLY A C 1
ATOM 1376 O O . GLY A 1 184 ? 8.242 -26.391 4.969 1 95.12 184 GLY A O 1
ATOM 1377 N N . GLN A 1 185 ? 8.828 -26.328 2.822 1 96.38 185 GLN A N 1
ATOM 1378 C CA . GLN A 1 185 ? 9.211 -24.922 2.848 1 96.38 185 GLN A CA 1
ATOM 1379 C C . GLN A 1 185 ? 8.273 -24.078 1.989 1 96.38 185 GLN A C 1
ATOM 1381 O O . GLN A 1 185 ? 7.875 -24.5 0.902 1 96.38 185 GLN A O 1
ATOM 1386 N N . LEU A 1 186 ? 7.883 -22.906 2.553 1 97.56 186 LEU A N 1
ATOM 1387 C CA . LEU A 1 186 ? 7.133 -21.938 1.762 1 97.56 186 LEU A CA 1
ATOM 1388 C C . LEU A 1 186 ? 8.055 -21.203 0.793 1 97.56 186 LEU A C 1
ATOM 1390 O O . LEU A 1 186 ? 8.977 -20.516 1.218 1 97.56 186 LEU A O 1
ATOM 1394 N N . VAL A 1 187 ? 7.789 -21.375 -0.518 1 97.12 187 VAL A N 1
ATOM 1395 C CA . VAL A 1 187 ? 8.688 -20.812 -1.521 1 97.12 187 VAL A CA 1
ATOM 1396 C C . VAL A 1 187 ? 7.914 -19.859 -2.436 1 97.12 187 VAL A C 1
ATOM 1398 O O . VAL A 1 187 ? 6.832 -20.203 -2.92 1 97.12 187 VAL A O 1
ATOM 1401 N N . GLU A 1 188 ? 8.414 -18.688 -2.586 1 97.31 188 GLU A N 1
ATOM 1402 C CA . GLU A 1 188 ? 7.906 -17.672 -3.508 1 97.31 188 GLU A CA 1
ATOM 1403 C C . GLU A 1 188 ? 8.547 -17.812 -4.887 1 97.31 188 GLU A C 1
ATOM 1405 O O . GLU A 1 188 ? 9.773 -17.875 -5.008 1 97.31 188 GLU A O 1
ATOM 1410 N N . LEU A 1 189 ? 7.727 -17.891 -5.871 1 97.12 189 LEU A N 1
ATOM 1411 C CA . LEU A 1 189 ? 8.195 -18.047 -7.246 1 97.12 189 LEU A CA 1
ATOM 1412 C C . LEU A 1 189 ? 7.723 -16.891 -8.109 1 97.12 189 LEU A C 1
ATOM 1414 O O . LEU A 1 189 ? 6.527 -16.75 -8.383 1 97.12 189 LEU A O 1
ATOM 1418 N N . ASP A 1 190 ? 8.594 -16.125 -8.484 1 95.88 190 ASP A N 1
ATOM 1419 C CA . ASP A 1 190 ? 8.398 -14.953 -9.352 1 95.88 190 ASP A CA 1
ATOM 1420 C C . ASP A 1 190 ? 9.391 -14.961 -10.516 1 95.88 190 ASP A C 1
ATOM 1422 O O . ASP A 1 190 ? 10.594 -14.758 -10.312 1 95.88 190 ASP A O 1
ATOM 1426 N N . GLY A 1 191 ? 8.891 -15.141 -11.672 1 94 191 GLY A N 1
ATOM 1427 C CA . GLY A 1 191 ? 9.742 -15.281 -12.844 1 94 191 GLY A CA 1
ATOM 1428 C C . GLY A 1 191 ? 10.57 -14.047 -13.133 1 94 191 GLY A C 1
ATOM 1429 O O . GLY A 1 191 ? 11.523 -14.094 -13.922 1 94 191 GLY A O 1
ATOM 1430 N N . ARG A 1 192 ? 10.234 -12.922 -12.562 1 91.75 192 ARG A N 1
ATOM 1431 C CA . ARG A 1 192 ? 11 -11.695 -12.766 1 91.75 192 ARG A CA 1
ATOM 1432 C C . ARG A 1 192 ? 12.164 -11.609 -11.789 1 91.75 192 ARG A C 1
ATOM 1434 O O . ARG A 1 192 ? 13.07 -10.789 -11.953 1 91.75 192 ARG A O 1
ATOM 1441 N N . ARG A 1 193 ? 12.109 -12.406 -10.789 1 90.69 193 ARG A N 1
ATOM 1442 C CA . ARG A 1 193 ? 13.156 -12.375 -9.773 1 90.69 193 ARG A CA 1
ATOM 1443 C C . ARG A 1 193 ? 14.32 -13.273 -10.156 1 90.69 193 ARG A C 1
ATOM 1445 O O . ARG A 1 193 ? 14.227 -14.055 -11.109 1 90.69 193 ARG A O 1
ATOM 1452 N N . GLY A 1 194 ? 15.406 -13.125 -9.414 1 87.25 194 GLY A N 1
ATOM 1453 C CA . GLY A 1 194 ? 16.609 -13.898 -9.703 1 87.25 194 GLY A CA 1
ATOM 1454 C C . GLY A 1 194 ? 16.438 -15.375 -9.438 1 87.25 194 GLY A C 1
ATOM 1455 O O . GLY A 1 194 ? 17.141 -16.203 -10.016 1 87.25 194 GLY A O 1
ATOM 1456 N N . GLY A 1 195 ? 15.547 -15.742 -8.648 1 91.81 195 GLY A N 1
ATOM 1457 C CA . GLY A 1 195 ? 15.305 -17.125 -8.273 1 91.81 195 GLY A CA 1
ATOM 1458 C C . GLY A 1 195 ? 14.219 -17.281 -7.223 1 91.81 195 GLY A C 1
ATOM 1459 O O . GLY A 1 195 ? 13.594 -16.297 -6.816 1 91.81 195 GLY A O 1
ATOM 1460 N N . PRO A 1 196 ? 13.992 -18.562 -6.922 1 94.31 196 PRO A N 1
ATOM 1461 C CA . PRO A 1 196 ? 13.016 -18.828 -5.855 1 94.31 196 PRO A CA 1
ATOM 1462 C C . PRO A 1 196 ? 13.43 -18.219 -4.52 1 94.31 196 PRO A C 1
ATOM 1464 O O . PRO A 1 196 ? 14.625 -18.109 -4.23 1 94.31 196 PRO A O 1
ATOM 1467 N N . VAL A 1 197 ? 12.484 -17.781 -3.691 1 93.5 197 VAL A N 1
ATOM 1468 C CA . VAL A 1 197 ? 12.734 -17.203 -2.375 1 93.5 197 VAL A CA 1
ATOM 1469 C C . VAL A 1 197 ? 12.07 -18.062 -1.299 1 93.5 197 VAL A C 1
ATOM 1471 O O . VAL A 1 197 ? 10.859 -18.281 -1.336 1 93.5 197 VAL A O 1
ATOM 1474 N N . ALA A 1 198 ? 12.828 -18.516 -0.36 1 93.75 198 ALA A N 1
ATOM 1475 C CA . ALA A 1 198 ? 12.297 -19.297 0.752 1 93.75 198 ALA A CA 1
ATOM 1476 C C . ALA A 1 198 ? 11.852 -18.391 1.896 1 93.75 198 ALA A C 1
ATOM 1478 O O . ALA A 1 198 ? 12.555 -17.453 2.268 1 93.75 198 ALA A O 1
ATOM 1479 N N . HIS A 1 199 ? 10.688 -18.688 2.459 1 94.75 199 HIS A N 1
ATOM 1480 C CA . HIS A 1 199 ? 10.141 -17.828 3.504 1 94.75 199 HIS A CA 1
ATOM 1481 C C . HIS A 1 199 ? 9.984 -18.594 4.816 1 94.75 199 HIS A C 1
ATOM 1483 O O . HIS A 1 199 ? 9.391 -18.078 5.77 1 94.75 199 HIS A O 1
ATOM 1489 N N . GLY A 1 200 ? 10.445 -19.828 4.902 1 94.19 200 GLY A N 1
ATOM 1490 C CA . GLY A 1 200 ? 10.367 -20.594 6.141 1 94.19 200 GLY A CA 1
ATOM 1491 C C . GLY A 1 200 ? 9.508 -21.828 6.02 1 94.19 200 GLY A C 1
ATOM 1492 O O . GLY A 1 200 ? 9.07 -22.188 4.926 1 94.19 200 GLY A O 1
ATOM 1493 N N . PRO A 1 201 ? 9.281 -22.516 7.141 1 96.06 201 PRO A N 1
ATOM 1494 C CA . PRO A 1 201 ? 8.562 -23.797 7.117 1 96.06 201 PRO A CA 1
ATOM 1495 C C . PRO A 1 201 ? 7.074 -23.625 6.824 1 96.06 201 PRO A C 1
ATOM 1497 O O . PRO A 1 201 ? 6.484 -22.594 7.168 1 96.06 201 PRO A O 1
ATOM 1500 N N . THR A 1 202 ? 6.492 -24.594 6.184 1 97.12 202 THR A N 1
ATOM 1501 C CA . THR A 1 202 ? 5.055 -24.688 5.957 1 97.12 202 THR A CA 1
ATOM 1502 C C . THR A 1 202 ? 4.621 -26.156 5.898 1 97.12 202 THR A C 1
ATOM 1504 O O . THR A 1 202 ? 5.402 -27.047 6.211 1 97.12 202 THR A O 1
ATOM 1507 N N . SER A 1 203 ? 3.338 -26.359 5.77 1 96.25 203 SER A N 1
ATOM 1508 C CA . SER A 1 203 ? 2.725 -27.688 5.633 1 96.25 203 SER A CA 1
ATOM 1509 C C . SER A 1 203 ? 1.539 -27.641 4.672 1 96.25 203 SER A C 1
ATOM 1511 O O . SER A 1 203 ? 1.117 -26.562 4.242 1 96.25 203 SER A O 1
ATOM 1513 N N . ALA A 1 204 ? 1.099 -28.812 4.309 1 92.38 204 ALA A N 1
ATOM 1514 C CA . ALA A 1 204 ? -0.038 -28.906 3.396 1 92.38 204 ALA A CA 1
ATOM 1515 C C . ALA A 1 204 ? -1.255 -28.188 3.963 1 92.38 204 ALA A C 1
ATOM 1517 O O . ALA A 1 204 ? -1.984 -27.516 3.229 1 92.38 204 ALA A O 1
ATOM 1518 N N . ASP A 1 205 ? -1.391 -28.234 5.266 1 93.5 205 ASP A N 1
ATOM 1519 C CA . ASP A 1 205 ? -2.564 -27.656 5.914 1 93.5 205 ASP A CA 1
ATOM 1520 C C . ASP A 1 205 ? -2.326 -26.188 6.266 1 93.5 205 ASP A C 1
ATOM 1522 O O . ASP A 1 205 ? -3.275 -25.453 6.516 1 93.5 205 ASP A O 1
ATOM 1526 N N . GLY A 1 206 ? -1.131 -25.781 6.242 1 96.19 206 GLY A N 1
ATOM 1527 C CA . GLY A 1 206 ? -0.804 -24.438 6.703 1 96.19 206 GLY A CA 1
ATOM 1528 C C . GLY A 1 206 ? -0.373 -23.516 5.586 1 96.19 206 GLY A C 1
ATOM 1529 O O . GLY A 1 206 ? -0.047 -22.344 5.828 1 96.19 206 GLY A O 1
ATOM 1530 N N . LEU A 1 207 ? -0.405 -23.984 4.375 1 97.38 207 LEU A N 1
ATOM 1531 C CA . LEU A 1 207 ? 0.178 -23.266 3.25 1 97.38 207 LEU A CA 1
ATOM 1532 C C . LEU A 1 207 ? -0.479 -21.906 3.082 1 97.38 207 LEU A C 1
ATOM 1534 O O . LEU A 1 207 ? 0.209 -20.891 2.986 1 97.38 207 LEU A O 1
ATOM 1538 N N . LEU A 1 208 ? -1.817 -21.906 3.092 1 97.56 208 LEU A N 1
ATOM 1539 C CA . LEU A 1 208 ? -2.549 -20.672 2.85 1 97.56 208 LEU A CA 1
ATOM 1540 C C . LEU A 1 208 ? -2.289 -19.656 3.961 1 97.56 208 LEU A C 1
ATOM 1542 O O . LEU A 1 208 ? -1.985 -18.5 3.688 1 97.56 208 LEU A O 1
ATOM 1546 N N . ALA A 1 209 ? -2.379 -20.094 5.211 1 96.75 209 ALA A N 1
ATOM 1547 C CA . ALA A 1 209 ? -2.152 -19.219 6.352 1 96.75 209 ALA A CA 1
ATOM 1548 C C . ALA A 1 209 ? -0.722 -18.672 6.359 1 96.75 209 ALA A C 1
ATOM 1550 O O . ALA A 1 209 ? -0.496 -17.5 6.625 1 96.75 209 ALA A O 1
ATOM 1551 N N . ASP A 1 210 ? 0.178 -19.547 6.094 1 97.44 210 ASP A N 1
ATOM 1552 C CA . ASP A 1 210 ? 1.584 -19.141 6.074 1 97.44 210 ASP A CA 1
ATOM 1553 C C . ASP A 1 210 ? 1.861 -18.156 4.945 1 97.44 210 ASP A C 1
ATOM 1555 O O . ASP A 1 210 ? 2.58 -17.172 5.137 1 97.44 210 ASP A O 1
ATOM 1559 N N . ALA A 1 211 ? 1.335 -18.438 3.736 1 97.69 211 ALA A N 1
ATOM 1560 C CA . ALA A 1 211 ? 1.484 -17.516 2.611 1 97.69 211 ALA A CA 1
ATOM 1561 C C . ALA A 1 211 ? 0.875 -16.156 2.932 1 97.69 211 ALA A C 1
ATOM 1563 O O . ALA A 1 211 ? 1.475 -15.117 2.643 1 97.69 211 ALA A O 1
ATOM 1564 N N . ALA A 1 212 ? -0.304 -16.188 3.531 1 96.44 212 ALA A N 1
ATOM 1565 C CA . ALA A 1 212 ? -0.969 -14.945 3.914 1 96.44 212 ALA A CA 1
ATOM 1566 C C . ALA A 1 212 ? -0.095 -14.125 4.859 1 96.44 212 ALA A C 1
ATOM 1568 O O . ALA A 1 212 ? 0.004 -12.906 4.723 1 96.44 212 ALA A O 1
ATOM 1569 N N . ALA A 1 213 ? 0.516 -14.734 5.805 1 95.69 213 ALA A N 1
ATOM 1570 C CA . ALA A 1 213 ? 1.392 -14.055 6.758 1 95.69 213 ALA A CA 1
ATOM 1571 C C . ALA A 1 213 ? 2.576 -13.406 6.047 1 95.69 213 ALA A C 1
ATOM 1573 O O . ALA A 1 213 ? 2.959 -12.281 6.371 1 95.69 213 ALA A O 1
ATOM 1574 N N . VAL A 1 214 ? 3.162 -14.125 5.133 1 95.19 214 VAL A N 1
ATOM 1575 C CA . VAL A 1 214 ? 4.293 -13.602 4.371 1 95.19 214 VAL A CA 1
ATOM 1576 C C . VAL A 1 214 ? 3.846 -12.414 3.529 1 95.19 214 VAL A C 1
ATOM 1578 O O . VAL A 1 214 ? 4.539 -11.391 3.465 1 95.19 214 VAL A O 1
ATOM 1581 N N . VAL A 1 215 ? 2.695 -12.555 2.852 1 95.25 215 VAL A N 1
ATOM 1582 C CA . VAL A 1 215 ? 2.168 -11.477 2.02 1 95.25 215 VAL A CA 1
ATOM 1583 C C . VAL A 1 215 ? 1.963 -10.219 2.867 1 95.25 215 VAL A C 1
ATOM 1585 O O . VAL A 1 215 ? 2.338 -9.117 2.457 1 95.25 215 VAL A O 1
ATOM 1588 N N . ARG A 1 216 ? 1.455 -10.352 4.031 1 93.38 216 ARG A N 1
ATOM 1589 C CA . ARG A 1 216 ? 1.227 -9.227 4.938 1 93.38 216 ARG A CA 1
ATOM 1590 C C . ARG A 1 216 ? 2.541 -8.555 5.312 1 93.38 216 ARG A C 1
ATOM 1592 O O . ARG A 1 216 ? 2.656 -7.324 5.242 1 93.38 216 ARG A O 1
ATOM 1599 N N . ARG A 1 217 ? 3.48 -9.273 5.66 1 91.38 217 ARG A N 1
ATOM 1600 C CA . ARG A 1 217 ? 4.723 -8.758 6.223 1 91.38 217 ARG A CA 1
ATOM 1601 C C . ARG A 1 217 ? 5.645 -8.242 5.125 1 91.38 217 ARG A C 1
ATOM 1603 O O . ARG A 1 217 ? 6.191 -7.141 5.234 1 91.38 217 ARG A O 1
ATOM 1610 N N . GLU A 1 218 ? 5.832 -9.07 4.066 1 91.56 218 GLU A N 1
ATOM 1611 C CA . GLU A 1 218 ? 6.906 -8.82 3.109 1 91.56 218 GLU A CA 1
ATOM 1612 C C . GLU A 1 218 ? 6.41 -7.992 1.927 1 91.56 218 GLU A C 1
ATOM 1614 O O . GLU A 1 218 ? 7.211 -7.445 1.167 1 91.56 218 GLU A O 1
ATOM 1619 N N . PHE A 1 219 ? 5.105 -7.91 1.74 1 93.19 219 PHE A N 1
ATOM 1620 C CA . PHE A 1 219 ? 4.574 -7.156 0.612 1 93.19 219 PHE A CA 1
ATOM 1621 C C . PHE A 1 219 ? 3.756 -5.961 1.096 1 93.19 219 PHE A C 1
ATOM 1623 O O . PHE A 1 219 ? 4.137 -4.812 0.873 1 93.19 219 PHE A O 1
ATOM 1630 N N . MET A 1 220 ? 2.754 -6.227 1.883 1 91.81 220 MET A N 1
ATOM 1631 C CA . MET A 1 220 ? 1.825 -5.18 2.303 1 91.81 220 MET A CA 1
ATOM 1632 C C . MET A 1 220 ? 2.51 -4.184 3.232 1 91.81 220 MET A C 1
ATOM 1634 O O . MET A 1 220 ? 2.559 -2.988 2.939 1 91.81 220 MET A O 1
ATOM 1638 N N . GLU A 1 221 ? 3.066 -4.633 4.324 1 88.81 221 GLU A N 1
ATOM 1639 C CA . GLU A 1 221 ? 3.693 -3.758 5.309 1 88.81 221 GLU A CA 1
ATOM 1640 C C . GLU A 1 221 ? 4.887 -3.02 4.711 1 88.81 221 GLU A C 1
ATOM 1642 O O . GLU A 1 221 ? 5.055 -1.817 4.93 1 88.81 221 GLU A O 1
ATOM 1647 N N . LYS A 1 222 ? 5.719 -3.701 3.955 1 88.62 222 LYS A N 1
ATOM 1648 C CA . LYS A 1 222 ? 6.922 -3.086 3.396 1 88.62 222 LYS A CA 1
ATOM 1649 C C . LYS A 1 222 ? 6.562 -2.012 2.373 1 88.62 222 LYS A C 1
ATOM 1651 O O . LYS A 1 222 ? 7.141 -0.923 2.381 1 88.62 222 LYS A O 1
ATOM 1656 N N . SER A 1 223 ? 5.66 -2.395 1.512 1 89.62 223 SER A N 1
ATOM 1657 C CA . SER A 1 223 ? 5.258 -1.405 0.518 1 89.62 223 SER A CA 1
ATOM 1658 C C . SER A 1 223 ? 4.613 -0.189 1.178 1 89.62 223 SER A C 1
ATOM 1660 O O . SER A 1 223 ? 4.828 0.945 0.743 1 89.62 223 SER A O 1
ATOM 1662 N N . SER A 1 224 ? 3.832 -0.427 2.168 1 89.38 224 SER A N 1
ATOM 1663 C CA . SER A 1 224 ? 3.18 0.659 2.893 1 89.38 224 SER A CA 1
ATOM 1664 C C . SER A 1 224 ? 4.199 1.529 3.619 1 89.38 224 SER A C 1
ATOM 1666 O O . SER A 1 224 ? 4.066 2.754 3.654 1 89.38 224 SER A O 1
ATOM 1668 N N . SER A 1 225 ? 5.16 0.922 4.242 1 86.19 225 SER A N 1
ATOM 1669 C CA . SER A 1 225 ? 6.184 1.65 4.98 1 86.19 225 SER A CA 1
ATOM 1670 C C . SER A 1 225 ? 6.973 2.58 4.062 1 86.19 225 SER A C 1
ATOM 1672 O O . SER A 1 225 ? 7.469 3.619 4.504 1 86.19 225 SER A O 1
ATOM 1674 N N . ILE A 1 226 ? 7.02 2.182 2.832 1 83.12 226 ILE A N 1
ATOM 1675 C CA . ILE A 1 226 ? 7.73 2.994 1.849 1 83.12 226 ILE A CA 1
ATOM 1676 C C . ILE A 1 226 ? 6.82 4.121 1.358 1 83.12 226 ILE A C 1
ATOM 1678 O O . ILE A 1 226 ? 7.285 5.234 1.108 1 83.12 226 ILE A O 1
ATOM 1682 N N . ALA A 1 227 ? 5.598 3.855 1.296 1 86.94 227 ALA A N 1
ATOM 1683 C CA . ALA A 1 227 ? 4.641 4.773 0.684 1 86.94 227 ALA A CA 1
ATOM 1684 C C . ALA A 1 227 ? 4.195 5.844 1.678 1 86.94 227 ALA A C 1
ATOM 1686 O O . ALA A 1 227 ? 3.945 6.988 1.297 1 86.94 227 ALA A O 1
ATOM 1687 N N . PHE A 1 228 ? 4.062 5.484 2.975 1 90.38 228 PHE A N 1
ATOM 1688 C CA . PHE A 1 228 ? 3.469 6.379 3.965 1 90.38 228 PHE A CA 1
ATOM 1689 C C . PHE A 1 228 ? 4.531 6.91 4.918 1 90.38 228 PHE A C 1
ATOM 1691 O O . PHE A 1 228 ? 5.34 6.145 5.445 1 90.38 228 PHE A O 1
ATOM 1698 N N . ASN A 1 229 ? 4.551 8.219 5.062 1 90.25 229 ASN A N 1
ATOM 1699 C CA . ASN A 1 229 ? 5.484 8.883 5.961 1 90.25 229 ASN A CA 1
ATOM 1700 C C . ASN A 1 229 ? 4.766 9.828 6.922 1 90.25 229 ASN A C 1
ATOM 1702 O O . ASN A 1 229 ? 3.719 10.383 6.586 1 90.25 229 ASN A O 1
ATOM 1706 N N . LEU A 1 230 ? 5.32 9.891 8.133 1 94.38 230 LEU A N 1
ATOM 1707 C CA . LEU A 1 230 ? 4.797 10.836 9.117 1 94.38 230 LEU A CA 1
ATOM 1708 C C . LEU A 1 230 ? 5.824 11.922 9.43 1 94.38 230 LEU A C 1
ATOM 1710 O O . LEU A 1 230 ? 7.023 11.648 9.5 1 94.38 230 LEU A O 1
ATOM 1714 N N . ILE A 1 231 ? 5.398 13.102 9.508 1 95 231 ILE A N 1
ATOM 1715 C CA . ILE A 1 231 ? 6.125 14.242 10.055 1 95 231 ILE A CA 1
ATOM 1716 C C . ILE A 1 231 ? 5.34 14.836 11.227 1 95 231 ILE A C 1
ATOM 1718 O O . ILE A 1 231 ? 4.113 14.945 11.164 1 95 231 ILE A O 1
ATOM 1722 N N . CYS A 1 232 ? 6.008 15.141 12.266 1 96.38 232 CYS A N 1
ATOM 1723 C CA . CYS A 1 232 ? 5.266 15.672 13.398 1 96.38 232 CYS A CA 1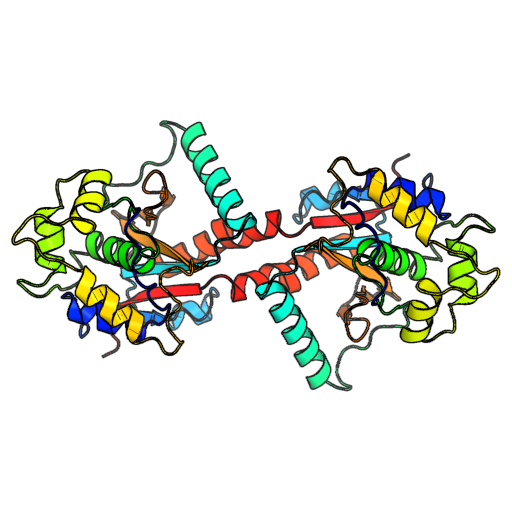
ATOM 1724 C C . CYS A 1 232 ? 5.758 17.062 13.773 1 96.38 232 CYS A C 1
ATOM 1726 O O . CYS A 1 232 ? 6.914 17.406 13.516 1 96.38 232 CYS A O 1
ATOM 1728 N N . LEU A 1 233 ? 4.895 17.906 14.219 1 97 233 LEU A N 1
ATOM 1729 C CA . LEU A 1 233 ? 5.207 19.141 14.922 1 97 233 LEU A CA 1
ATOM 1730 C C . LEU A 1 233 ? 5.352 18.891 16.422 1 97 233 LEU A C 1
ATOM 1732 O O . LEU A 1 233 ? 4.418 18.422 17.062 1 97 233 LEU A O 1
ATOM 1736 N N . SER A 1 234 ? 6.488 19.109 16.906 1 96.19 234 SER A N 1
ATOM 1737 C CA . SER A 1 234 ? 6.781 18.797 18.297 1 96.19 234 SER A CA 1
ATOM 1738 C C . SER A 1 234 ? 7.598 19.906 18.953 1 96.19 234 SER A C 1
ATOM 1740 O O . SER A 1 234 ? 8.047 20.844 18.266 1 96.19 234 SER A O 1
ATOM 1742 N N . LYS A 1 235 ? 7.637 19.812 20.297 1 94.25 235 LYS A N 1
ATOM 1743 C CA . LYS A 1 235 ? 8.547 20.688 21 1 94.25 235 LYS A CA 1
ATOM 1744 C C . LYS A 1 235 ? 9.961 20.594 20.438 1 94.25 235 LYS A C 1
ATOM 1746 O O . LYS A 1 235 ? 10.445 19.5 20.141 1 94.25 235 LYS A O 1
ATOM 1751 N N . ALA A 1 236 ? 10.531 21.766 20.25 1 92.44 236 ALA A N 1
ATOM 1752 C CA . ALA A 1 236 ? 11.875 21.797 19.672 1 92.44 236 ALA A CA 1
ATOM 1753 C C . ALA A 1 236 ? 12.891 21.203 20.656 1 92.44 236 ALA A C 1
ATOM 1755 O O . ALA A 1 236 ? 12.789 21.406 21.859 1 92.44 236 ALA A O 1
ATOM 1756 N N . GLU A 1 237 ? 13.891 20.391 20.031 1 82.19 237 GLU A N 1
ATOM 1757 C CA . GLU A 1 237 ? 14.961 19.844 20.859 1 82.19 237 GLU A CA 1
ATOM 1758 C C . GLU A 1 237 ? 15.953 20.906 21.281 1 82.19 237 GLU A C 1
ATOM 1760 O O . GLU A 1 237 ? 16.312 21.781 20.484 1 82.19 237 GLU A O 1
ATOM 1765 N N . GLY A 1 238 ? 15.969 21.344 22.531 1 64.81 238 GLY A N 1
ATOM 1766 C CA . GLY A 1 238 ? 16.906 22.312 23.078 1 64.81 238 GLY A CA 1
ATOM 1767 C C . GLY A 1 238 ? 18.359 21.953 22.797 1 64.81 238 GLY A C 1
ATOM 1768 O O . GLY A 1 238 ? 18.672 20.812 22.484 1 64.81 238 GLY A O 1
ATOM 1769 N N . MET B 1 1 ? -8.711 29.172 -14.453 1 47.56 1 MET B N 1
ATOM 1770 C CA . MET B 1 1 ? -7.637 28.203 -14.258 1 47.56 1 MET B CA 1
ATOM 1771 C C . MET B 1 1 ? -7.359 28 -12.773 1 47.56 1 MET B C 1
ATOM 1773 O O . MET B 1 1 ? -7.359 28.953 -11.992 1 47.56 1 MET B O 1
ATOM 1777 N N . THR B 1 2 ? -7.605 26.812 -12.172 1 67.88 2 THR B N 1
ATOM 1778 C CA . THR B 1 2 ? -7.445 26.562 -10.75 1 67.88 2 THR B CA 1
ATOM 1779 C C . THR B 1 2 ? -6.027 26.891 -10.297 1 67.88 2 THR B C 1
ATOM 1781 O O . THR B 1 2 ? -5.059 26.578 -10.984 1 67.88 2 THR B O 1
ATOM 1784 N N . LYS B 1 3 ? -5.816 27.922 -9.438 1 82.5 3 LYS B N 1
ATOM 1785 C CA . LYS B 1 3 ? -4.527 28.328 -8.891 1 82.5 3 LYS B CA 1
ATOM 1786 C C . LYS B 1 3 ? -3.705 27.125 -8.453 1 82.5 3 LYS B C 1
ATOM 1788 O O . LYS B 1 3 ? -4.234 26.203 -7.832 1 82.5 3 LYS B O 1
ATOM 1793 N N . LYS B 1 4 ? -2.406 27.078 -8.898 1 83.75 4 LYS B N 1
ATOM 1794 C CA . LYS B 1 4 ? -1.495 25.984 -8.57 1 83.75 4 LYS B CA 1
ATOM 1795 C C . LYS B 1 4 ? -0.183 26.516 -8 1 83.75 4 LYS B C 1
ATOM 1797 O O . LYS B 1 4 ? 0.385 27.469 -8.531 1 83.75 4 LYS B O 1
ATOM 1802 N N . TRP B 1 5 ? 0.247 26 -6.941 1 85.31 5 TRP B N 1
ATOM 1803 C CA . TRP B 1 5 ? 1.498 26.391 -6.301 1 85.31 5 TRP B CA 1
ATOM 1804 C C . TRP B 1 5 ? 2.598 25.375 -6.582 1 85.31 5 TRP B C 1
ATOM 1806 O O . TRP B 1 5 ? 2.344 24.328 -7.18 1 85.31 5 TRP B O 1
ATOM 1816 N N . LEU B 1 6 ? 3.836 25.688 -6.246 1 82.5 6 LEU B N 1
ATOM 1817 C CA . LEU B 1 6 ? 4.902 24.703 -6.207 1 82.5 6 LEU B CA 1
ATOM 1818 C C . LEU B 1 6 ? 4.738 23.781 -5.008 1 82.5 6 LEU B C 1
ATOM 1820 O O . LEU B 1 6 ? 4.492 24.234 -3.891 1 82.5 6 LEU B O 1
ATOM 1824 N N . PRO B 1 7 ? 4.852 22.516 -5.273 1 82.69 7 PRO B N 1
ATOM 1825 C CA . PRO B 1 7 ? 4.656 21.594 -4.152 1 82.69 7 PRO B CA 1
ATOM 1826 C C . PRO B 1 7 ? 5.707 21.766 -3.059 1 82.69 7 PRO B C 1
ATOM 1828 O O . PRO B 1 7 ? 6.879 22 -3.355 1 82.69 7 PRO B O 1
ATOM 1831 N N . LEU B 1 8 ? 5.25 21.672 -1.843 1 83.31 8 LEU B N 1
ATOM 1832 C CA . LEU B 1 8 ? 6.156 21.688 -0.7 1 83.31 8 LEU B CA 1
ATOM 1833 C C . LEU B 1 8 ? 6.883 20.359 -0.568 1 83.31 8 LEU B C 1
ATOM 1835 O O . LEU B 1 8 ? 6.262 19.297 -0.685 1 83.31 8 LEU B O 1
ATOM 1839 N N . GLU B 1 9 ? 8.172 20.375 -0.37 1 80.69 9 GLU B N 1
ATOM 1840 C CA . GLU B 1 9 ? 8.938 19.156 -0.152 1 80.69 9 GLU B CA 1
ATOM 1841 C C . GLU B 1 9 ? 8.625 18.531 1.209 1 80.69 9 GLU B C 1
ATOM 1843 O O . GLU B 1 9 ? 8.477 19.25 2.201 1 80.69 9 GLU B O 1
ATOM 1848 N N . SER B 1 10 ? 8.531 17.203 1.186 1 83 10 SER B N 1
ATOM 1849 C CA . SER B 1 10 ? 8.32 16.469 2.432 1 83 10 SER B CA 1
ATOM 1850 C C . SER B 1 10 ? 9.617 16.359 3.227 1 83 10 SER B C 1
ATOM 1852 O O . SER B 1 10 ? 10.148 15.25 3.389 1 83 10 SER B O 1
ATOM 1854 N N . ASN B 1 11 ? 10.148 17.422 3.656 1 88.44 11 ASN B N 1
ATOM 1855 C CA . ASN B 1 11 ? 11.375 17.547 4.441 1 88.44 11 ASN B CA 1
ATOM 1856 C C . ASN B 1 11 ? 11.156 18.422 5.672 1 88.44 11 ASN B C 1
ATOM 1858 O O . ASN B 1 11 ? 10.891 19.625 5.547 1 88.44 11 ASN B O 1
ATOM 1862 N N . PRO B 1 12 ? 11.367 17.812 6.832 1 92.75 12 PRO B N 1
ATOM 1863 C CA . PRO B 1 12 ? 11.07 18.547 8.062 1 92.75 12 PRO B CA 1
ATOM 1864 C C . PRO B 1 12 ? 11.898 19.812 8.195 1 92.75 12 PRO B C 1
ATOM 1866 O O . PRO B 1 12 ? 11.43 20.797 8.773 1 92.75 12 PRO B O 1
ATOM 1869 N N . GLU B 1 13 ? 13.102 19.812 7.676 1 91.19 13 GLU B N 1
ATOM 1870 C CA . GLU B 1 13 ? 13.922 21.016 7.738 1 91.19 13 GLU B CA 1
ATOM 1871 C C . GLU B 1 13 ? 13.32 22.141 6.902 1 91.19 13 GLU B C 1
ATOM 1873 O O . GLU B 1 13 ? 13.258 23.281 7.348 1 91.19 13 GLU B O 1
ATOM 1878 N N . VAL B 1 14 ? 12.953 21.812 5.715 1 90 14 VAL B N 1
ATOM 1879 C CA . VAL B 1 14 ? 12.328 22.781 4.824 1 90 14 VAL B CA 1
ATOM 1880 C C . VAL B 1 14 ? 11.016 23.281 5.441 1 90 14 VAL B C 1
ATOM 1882 O O . VAL B 1 14 ? 10.719 24.469 5.41 1 90 14 VAL B O 1
ATOM 1885 N N . MET B 1 15 ? 10.266 22.406 6.047 1 93.19 15 MET B N 1
ATOM 1886 C CA . MET B 1 15 ? 8.977 22.734 6.652 1 93.19 15 MET B CA 1
ATOM 1887 C C . MET B 1 15 ? 9.164 23.641 7.867 1 93.19 15 MET B C 1
ATOM 1889 O O . MET B 1 15 ? 8.398 24.578 8.078 1 93.19 15 MET B O 1
ATOM 1893 N N . THR B 1 16 ? 10.195 23.359 8.625 1 95.31 16 THR B N 1
ATOM 1894 C CA . THR B 1 16 ? 10.484 24.172 9.797 1 95.31 16 THR B CA 1
ATOM 1895 C C . THR B 1 16 ? 10.906 25.578 9.375 1 95.31 16 THR B C 1
ATOM 1897 O O . THR B 1 16 ? 10.477 26.562 9.969 1 95.31 16 THR B O 1
ATOM 1900 N N . GLU B 1 17 ? 11.719 25.625 8.383 1 94.06 17 GLU B N 1
ATOM 1901 C CA . GLU B 1 17 ? 12.148 26.922 7.875 1 94.06 17 GLU B CA 1
ATOM 1902 C C . GLU B 1 17 ? 10.969 27.719 7.328 1 94.06 17 GLU B C 1
ATOM 1904 O O . GLU B 1 17 ? 10.859 28.922 7.566 1 94.06 17 GLU B O 1
ATOM 1909 N N . PHE B 1 18 ? 10.195 27.062 6.59 1 94.62 18 PHE B N 1
ATOM 1910 C CA . PHE B 1 18 ? 8.992 27.688 6.062 1 94.62 18 PHE B CA 1
ATOM 1911 C C . PHE B 1 18 ? 8.102 28.188 7.195 1 94.62 18 PHE B C 1
ATOM 1913 O O . PHE B 1 18 ? 7.617 29.312 7.156 1 94.62 18 PHE B O 1
ATOM 1920 N N . ALA B 1 19 ? 7.883 27.375 8.195 1 96.75 19 ALA B N 1
ATOM 1921 C CA . ALA B 1 19 ? 7.082 27.734 9.359 1 96.75 19 ALA B CA 1
ATOM 1922 C C . ALA B 1 19 ? 7.645 28.969 10.055 1 96.75 19 ALA B C 1
ATOM 1924 O O . ALA B 1 19 ? 6.887 29.844 10.492 1 96.75 19 ALA B O 1
ATOM 1925 N N . ALA B 1 20 ? 8.938 29.031 10.141 1 96.19 20 ALA B N 1
ATOM 1926 C CA . ALA B 1 20 ? 9.594 30.188 10.742 1 96.19 20 ALA B CA 1
ATOM 1927 C C . ALA B 1 20 ? 9.305 31.453 9.945 1 96.19 20 ALA B C 1
ATOM 1929 O O . ALA B 1 20 ? 9.008 32.5 10.516 1 96.19 20 ALA B O 1
ATOM 1930 N N . ARG B 1 21 ? 9.383 31.375 8.719 1 94.56 21 ARG B N 1
ATOM 1931 C CA . ARG B 1 21 ? 9.188 32.5 7.828 1 94.56 21 ARG B CA 1
ATOM 1932 C C . ARG B 1 21 ? 7.77 33.062 7.945 1 94.56 21 ARG B C 1
ATOM 1934 O O . ARG B 1 21 ? 7.555 34.281 7.801 1 94.56 21 ARG B O 1
ATOM 1941 N N . ILE B 1 22 ? 6.867 32.156 8.266 1 96.12 22 ILE B N 1
ATOM 1942 C CA . ILE B 1 22 ? 5.488 32.625 8.25 1 96.12 22 ILE B CA 1
ATOM 1943 C C . ILE B 1 22 ? 5.012 32.875 9.68 1 96.12 22 ILE B C 1
ATOM 1945 O O . ILE B 1 22 ? 3.848 33.219 9.906 1 96.12 22 ILE B O 1
ATOM 1949 N N . GLY B 1 23 ? 5.934 32.656 10.695 1 97.38 23 GLY B N 1
ATOM 1950 C CA . GLY B 1 23 ? 5.574 33.281 11.961 1 97.38 23 GLY B CA 1
ATOM 1951 C C . GLY B 1 23 ? 5.691 32.312 13.133 1 97.38 23 GLY B C 1
ATOM 1952 O O . GLY B 1 23 ? 5.473 32.719 14.289 1 97.38 23 GLY B O 1
ATOM 1953 N N . LEU B 1 24 ? 6.039 31.031 12.898 1 97 24 LEU B N 1
ATOM 1954 C CA . LEU B 1 24 ? 6.207 30.094 14.008 1 97 24 LEU B CA 1
ATOM 1955 C C . LEU B 1 24 ? 7.512 30.359 14.75 1 97 24 LEU B C 1
ATOM 1957 O O . LEU B 1 24 ? 8.547 30.594 14.125 1 97 24 LEU B O 1
ATOM 1961 N N . ASP B 1 25 ? 7.445 30.375 16.062 1 97.44 25 ASP B N 1
ATOM 1962 C CA . ASP B 1 25 ? 8.672 30.391 16.859 1 97.44 25 ASP B CA 1
ATOM 1963 C C . ASP B 1 25 ? 9.328 29 16.859 1 97.44 25 ASP B C 1
ATOM 1965 O O . ASP B 1 25 ? 9 28.156 17.688 1 97.44 25 ASP B O 1
ATOM 1969 N N . THR B 1 26 ? 10.273 28.797 16 1 96.19 26 THR B N 1
ATOM 1970 C CA . THR B 1 26 ? 10.852 27.484 15.773 1 96.19 26 THR B CA 1
ATOM 1971 C C . THR B 1 26 ? 11.867 27.141 16.859 1 96.19 26 THR B C 1
ATOM 1973 O O . THR B 1 26 ? 12.422 26.031 16.875 1 96.19 26 THR B O 1
ATOM 1976 N N . SER B 1 27 ? 12.156 28.078 17.812 1 96.19 27 SER B N 1
ATOM 1977 C CA . SER B 1 27 ? 12.945 27.75 18.984 1 96.19 27 SER B CA 1
ATOM 1978 C C . SER B 1 27 ? 12.133 26.938 19.984 1 96.19 27 SER B C 1
ATOM 1980 O O . SER B 1 27 ? 12.703 26.281 20.859 1 96.19 27 SER B O 1
ATOM 1982 N N . LYS B 1 28 ? 10.867 26.953 19.875 1 96.62 28 LYS B N 1
ATOM 1983 C CA . LYS B 1 28 ? 9.984 26.25 20.812 1 96.62 28 LYS B CA 1
ATOM 1984 C C . LYS B 1 28 ? 9.391 25 20.188 1 96.62 28 LYS B C 1
ATOM 1986 O O . LYS B 1 28 ? 9.195 23.984 20.859 1 96.62 28 LYS B O 1
ATOM 1991 N N . HIS B 1 29 ? 9.031 25.125 18.922 1 97.25 29 HIS B N 1
ATOM 1992 C CA . HIS B 1 29 ? 8.453 24 18.203 1 97.25 29 HIS B CA 1
ATOM 1993 C C . HIS B 1 29 ? 9.086 23.844 16.828 1 97.25 29 HIS B C 1
ATOM 1995 O O . HIS B 1 29 ? 9.469 24.844 16.203 1 97.25 29 HIS B O 1
ATOM 2001 N N . ALA B 1 30 ? 9.172 22.625 16.375 1 96.94 30 ALA B N 1
ATOM 2002 C CA . ALA B 1 30 ? 9.734 22.344 15.055 1 96.94 30 ALA B CA 1
ATOM 2003 C C . ALA B 1 30 ? 9.18 21.031 14.492 1 96.94 30 ALA B C 1
ATOM 2005 O O . ALA B 1 30 ? 8.539 20.266 15.219 1 96.94 30 ALA B O 1
ATOM 2006 N N . PHE B 1 31 ? 9.375 20.859 13.188 1 96.94 31 PHE B N 1
ATOM 2007 C CA . PHE B 1 31 ? 8.961 19.625 12.539 1 96.94 31 PHE B CA 1
ATOM 2008 C C . PHE B 1 31 ? 10.062 18.578 12.594 1 96.94 31 PHE B C 1
ATOM 2010 O O . PHE B 1 31 ? 11.242 18.906 12.422 1 96.94 31 PHE B O 1
ATOM 2017 N N . TYR B 1 32 ? 9.633 17.312 12.828 1 95.94 32 TYR B N 1
ATOM 2018 C CA . TYR B 1 32 ? 10.57 16.203 12.922 1 95.94 32 TYR B CA 1
ATOM 2019 C C . TYR B 1 32 ? 10.078 15.008 12.117 1 95.94 32 TYR B C 1
ATOM 2021 O O . TYR B 1 32 ? 8.875 14.742 12.062 1 95.94 32 TYR B O 1
ATOM 2029 N N . ASP B 1 33 ? 11.047 14.289 11.609 1 93.88 33 ASP B N 1
ATOM 2030 C CA . ASP B 1 33 ? 10.719 13.039 10.938 1 93.88 33 ASP B CA 1
ATOM 2031 C C . ASP B 1 33 ? 10.305 11.961 11.945 1 93.88 33 ASP B C 1
ATOM 2033 O O . ASP B 1 33 ? 10.859 11.891 13.039 1 93.88 33 ASP B O 1
ATOM 2037 N N . VAL B 1 34 ? 9.305 11.227 11.562 1 93.75 34 VAL B N 1
ATOM 2038 C CA . VAL B 1 34 ? 8.984 9.992 12.273 1 93.75 34 VAL B CA 1
ATOM 2039 C C . VAL B 1 34 ? 9.531 8.797 11.5 1 93.75 34 VAL B C 1
ATOM 2041 O O . VAL B 1 34 ? 9.047 8.492 10.398 1 93.75 34 VAL B O 1
ATOM 2044 N N . PHE B 1 35 ? 10.406 8.047 11.969 1 90.38 35 PHE B N 1
ATOM 2045 C CA . PHE B 1 35 ? 11.203 7.082 11.227 1 90.38 35 PHE B CA 1
ATOM 2046 C C . PHE B 1 35 ? 10.461 5.766 11.055 1 90.38 35 PHE B C 1
ATOM 2048 O O . PHE B 1 35 ? 10.875 4.906 10.281 1 90.38 35 PHE B O 1
ATOM 2055 N N . GLY B 1 36 ? 9.43 5.57 11.766 1 90.12 36 GLY B N 1
ATOM 2056 C CA . GLY B 1 36 ? 8.609 4.363 11.703 1 90.12 36 GLY B CA 1
ATOM 2057 C C . GLY B 1 36 ? 7.441 4.387 12.664 1 90.12 36 GLY B C 1
ATOM 2058 O O . GLY B 1 36 ? 7.34 5.285 13.508 1 90.12 36 GLY B O 1
ATOM 2059 N N . LEU B 1 37 ? 6.633 3.367 12.57 1 91.31 37 LEU B N 1
ATOM 2060 C CA . LEU B 1 37 ? 5.391 3.416 13.336 1 91.31 37 LEU B CA 1
ATOM 2061 C C . LEU B 1 37 ? 5.465 2.498 14.547 1 91.31 37 LEU B C 1
ATOM 2063 O O . LEU B 1 37 ? 4.523 2.432 15.344 1 91.31 37 LEU B O 1
ATOM 2067 N N . ASP B 1 38 ? 6.52 1.786 14.695 1 89.88 38 ASP B N 1
ATOM 2068 C CA . ASP B 1 38 ? 6.645 0.951 15.883 1 89.88 38 ASP B CA 1
ATOM 2069 C C . ASP B 1 38 ? 6.926 1.799 17.125 1 89.88 38 ASP B C 1
ATOM 2071 O O . ASP B 1 38 ? 7.406 2.928 17.016 1 89.88 38 ASP B O 1
ATOM 2075 N N . GLU B 1 39 ? 6.637 1.238 18.203 1 91.69 39 GLU B N 1
ATOM 2076 C CA . GLU B 1 39 ? 6.68 1.965 19.469 1 91.69 39 GLU B CA 1
ATOM 2077 C C . GLU B 1 39 ? 8.07 2.531 19.734 1 91.69 39 GLU B C 1
ATOM 2079 O O . GLU B 1 39 ? 8.211 3.67 20.188 1 91.69 39 GLU B O 1
ATOM 2084 N N . GLU B 1 40 ? 9.094 1.778 19.5 1 92.81 40 GLU B N 1
ATOM 2085 C CA . GLU B 1 40 ? 10.461 2.195 19.766 1 92.81 40 GLU B CA 1
ATOM 2086 C C . GLU B 1 40 ? 10.852 3.406 18.922 1 92.81 40 GLU B C 1
ATOM 2088 O O . GLU B 1 40 ? 11.484 4.336 19.422 1 92.81 40 GLU B O 1
ATOM 2093 N N . LEU B 1 41 ? 10.531 3.381 17.703 1 92.25 41 LEU B N 1
ATOM 2094 C CA . LEU B 1 41 ? 10.875 4.461 16.797 1 92.25 41 LEU B CA 1
ATOM 2095 C C . LEU B 1 41 ? 10.039 5.707 17.078 1 92.25 41 LEU B C 1
ATOM 2097 O O . LEU B 1 41 ? 10.539 6.832 16.984 1 92.25 41 LEU B O 1
ATOM 2101 N N . LEU B 1 42 ? 8.766 5.547 17.469 1 94.69 42 LEU B N 1
ATOM 2102 C CA . LEU B 1 42 ? 7.914 6.672 17.844 1 94.69 42 LEU B CA 1
ATOM 2103 C C . LEU B 1 42 ? 8.469 7.402 19.062 1 94.69 42 LEU B C 1
ATOM 2105 O O . LEU B 1 42 ? 8.367 8.625 19.156 1 94.69 42 LEU B O 1
ATOM 2109 N N . ALA B 1 43 ? 9.07 6.66 19.938 1 93.56 43 ALA B N 1
ATOM 2110 C CA . ALA B 1 43 ? 9.594 7.211 21.188 1 93.56 43 ALA B CA 1
ATOM 2111 C C . ALA B 1 43 ? 10.797 8.117 20.938 1 93.56 43 ALA B C 1
ATOM 2113 O O . ALA B 1 43 ? 11.195 8.891 21.812 1 93.56 43 ALA B O 1
ATOM 2114 N N . MET B 1 44 ? 11.344 8.086 19.734 1 92.62 44 MET B N 1
ATOM 2115 C CA . MET B 1 44 ? 12.523 8.883 19.406 1 92.62 44 MET B CA 1
ATOM 2116 C C . MET B 1 44 ? 12.125 10.305 19.016 1 92.62 44 MET B C 1
ATOM 2118 O O . MET B 1 44 ? 12.977 11.188 18.938 1 92.62 44 MET B O 1
ATOM 2122 N N . VAL B 1 45 ? 10.891 10.539 18.844 1 94.56 45 VAL B N 1
ATOM 2123 C CA . VAL B 1 45 ? 10.391 11.859 18.484 1 94.56 45 VAL B CA 1
ATOM 2124 C C . VAL B 1 45 ? 10.305 12.742 19.719 1 94.56 45 VAL B C 1
ATOM 2126 O O . VAL B 1 45 ? 9.781 12.328 20.75 1 94.56 45 VAL B O 1
ATOM 2129 N N . PRO B 1 46 ? 10.859 13.977 19.641 1 94.25 46 PRO B N 1
ATOM 2130 C CA . PRO B 1 46 ? 10.719 14.891 20.781 1 94.25 46 PRO B CA 1
ATOM 2131 C C . PRO B 1 46 ? 9.266 15.07 21.219 1 94.25 46 PRO B C 1
ATOM 2133 O O . PRO B 1 46 ? 8.367 15.148 20.375 1 94.25 46 PRO B O 1
ATOM 2136 N N . GLN B 1 47 ? 9.031 15.086 22.453 1 93.94 47 GLN B N 1
ATOM 2137 C CA . GLN B 1 47 ? 7.703 15.258 23.031 1 93.94 47 GLN B CA 1
ATOM 2138 C C . GLN B 1 47 ? 7.598 16.578 23.797 1 93.94 47 GLN B C 1
ATOM 2140 O O . GLN B 1 47 ? 8.609 17.125 24.25 1 93.94 47 GLN B O 1
ATOM 2145 N N . PRO B 1 48 ? 6.332 17.078 23.953 1 95.19 48 PRO B N 1
ATOM 2146 C CA . PRO B 1 48 ? 5.062 16.578 23.438 1 95.19 48 PRO B CA 1
ATOM 2147 C C . PRO B 1 48 ? 4.883 16.859 21.938 1 95.19 48 PRO B C 1
ATOM 2149 O O . PRO B 1 48 ? 5.375 17.875 21.438 1 95.19 48 PRO B O 1
ATOM 2152 N N . VAL B 1 49 ? 4.238 15.977 21.25 1 97.19 49 VAL B N 1
ATOM 2153 C CA . VAL B 1 49 ? 3.852 16.172 19.859 1 97.19 49 VAL B CA 1
ATOM 2154 C C . VAL B 1 49 ? 2.566 16.984 19.797 1 97.19 49 VAL B C 1
ATOM 2156 O O . VAL B 1 49 ? 1.597 16.703 20.5 1 97.19 49 VAL B O 1
ATOM 2159 N N . VAL B 1 50 ? 2.566 17.984 18.953 1 96.94 50 VAL B N 1
ATOM 2160 C CA . VAL B 1 50 ? 1.458 18.922 18.859 1 96.94 50 VAL B CA 1
ATOM 2161 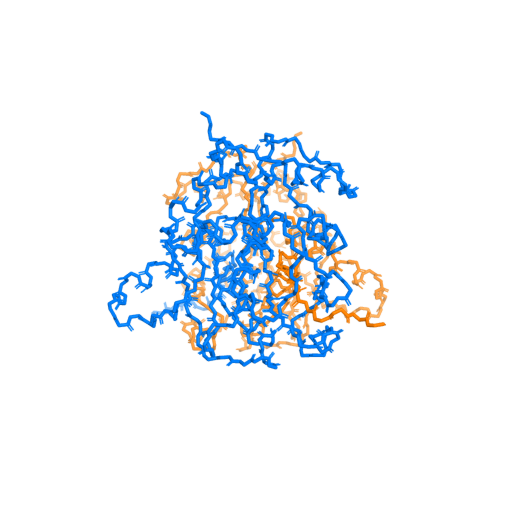C C . VAL B 1 50 ? 0.542 18.531 17.703 1 96.94 50 VAL B C 1
ATOM 2163 O O . VAL B 1 50 ? -0.676 18.703 17.766 1 96.94 50 VAL B O 1
ATOM 2166 N N . ALA B 1 51 ? 1.072 18.047 16.672 1 98.25 51 ALA B N 1
ATOM 2167 C CA . ALA B 1 51 ? 0.342 17.609 15.484 1 98.25 51 ALA B CA 1
ATOM 2168 C C . ALA B 1 51 ? 1.143 16.562 14.695 1 98.25 51 ALA B C 1
ATOM 2170 O O . ALA B 1 51 ? 2.369 16.5 14.805 1 98.25 51 ALA B O 1
ATOM 2171 N N . VAL B 1 52 ? 0.487 15.758 13.953 1 98.19 52 VAL B N 1
ATOM 2172 C CA . VAL B 1 52 ? 1.095 14.75 13.094 1 98.19 52 VAL B CA 1
ATOM 2173 C C . VAL B 1 52 ? 0.649 14.961 11.648 1 98.19 52 VAL B C 1
ATOM 2175 O O . VAL B 1 52 ? -0.542 15.133 11.383 1 98.19 52 VAL B O 1
ATOM 2178 N N . LEU B 1 53 ? 1.585 15.055 10.766 1 97.62 53 LEU B N 1
ATOM 2179 C CA . LEU B 1 53 ? 1.296 15.133 9.344 1 97.62 53 LEU B CA 1
ATOM 2180 C C . LEU B 1 53 ? 1.576 13.797 8.656 1 97.62 53 LEU B C 1
ATOM 2182 O O . LEU B 1 53 ? 2.66 13.227 8.812 1 97.62 53 LEU B O 1
ATOM 2186 N N . LEU B 1 54 ? 0.586 13.281 7.969 1 96.94 54 LEU B N 1
ATOM 2187 C CA . LEU B 1 54 ? 0.722 12.07 7.172 1 96.94 54 LEU B CA 1
ATOM 2188 C C . LEU B 1 54 ? 0.946 12.406 5.699 1 96.94 54 LEU B C 1
ATOM 2190 O O . LEU B 1 54 ? 0.204 13.203 5.121 1 96.94 54 LEU B O 1
ATOM 2194 N N . LEU B 1 55 ? 1.958 11.867 5.18 1 94.31 55 LEU B N 1
ATOM 2195 C CA . LEU B 1 55 ? 2.268 12.016 3.764 1 94.31 55 LEU B CA 1
ATOM 2196 C C . LEU B 1 55 ? 2.143 10.68 3.041 1 94.31 55 LEU B C 1
ATOM 2198 O O . LEU B 1 55 ? 2.654 9.664 3.514 1 94.31 55 LEU B O 1
ATOM 2202 N N . TYR B 1 56 ? 1.428 10.648 1.887 1 93.19 56 TYR B N 1
ATOM 2203 C CA . TYR B 1 56 ? 1.319 9.43 1.099 1 93.19 56 TYR B CA 1
ATOM 2204 C C . TYR B 1 56 ? 1.009 9.742 -0.36 1 93.19 56 TYR B C 1
ATOM 2206 O O . TYR B 1 56 ? 0.491 10.82 -0.671 1 93.19 56 TYR B O 1
ATOM 2214 N N . PRO B 1 57 ? 1.351 8.828 -1.27 1 88.75 57 PRO B N 1
ATOM 2215 C CA . PRO B 1 57 ? 1.037 9.055 -2.682 1 88.75 57 PRO B CA 1
ATOM 2216 C C . PRO B 1 57 ? -0.456 8.938 -2.98 1 88.75 57 PRO B C 1
ATOM 2218 O O . PRO B 1 57 ? -1.14 8.086 -2.408 1 88.75 57 PRO B O 1
ATOM 2221 N N . ILE B 1 58 ? -0.9 9.805 -3.834 1 86.62 58 ILE B N 1
ATOM 2222 C CA . ILE B 1 58 ? -2.26 9.672 -4.344 1 86.62 58 ILE B CA 1
ATOM 2223 C C . ILE B 1 58 ? -2.314 8.562 -5.395 1 86.62 58 ILE B C 1
ATOM 2225 O O . ILE B 1 58 ? -1.761 8.711 -6.488 1 86.62 58 ILE B O 1
ATOM 2229 N N . THR B 1 59 ? -2.938 7.492 -5.094 1 85.62 59 THR B N 1
ATOM 2230 C CA . THR B 1 59 ? -3.125 6.348 -5.977 1 85.62 59 THR B CA 1
ATOM 2231 C C . THR B 1 59 ? -4.602 5.969 -6.062 1 85.62 59 THR B C 1
ATOM 2233 O O . THR B 1 59 ? -5.43 6.512 -5.332 1 85.62 59 THR B O 1
ATOM 2236 N N . ALA B 1 60 ? -4.898 5.078 -7.043 1 83.5 60 ALA B N 1
ATOM 2237 C CA . ALA B 1 60 ? -6.27 4.586 -7.121 1 83.5 60 ALA B CA 1
ATOM 2238 C C . ALA B 1 60 ? -6.699 3.938 -5.809 1 83.5 60 ALA B C 1
ATOM 2240 O O . ALA B 1 60 ? -7.844 4.094 -5.375 1 83.5 60 ALA B O 1
ATOM 2241 N N . GLU B 1 61 ? -5.789 3.26 -5.199 1 86.31 61 GLU B N 1
ATOM 2242 C CA . GLU B 1 61 ? -6.074 2.529 -3.965 1 86.31 61 GLU B CA 1
ATOM 2243 C C . GLU B 1 61 ? -6.336 3.486 -2.807 1 86.31 61 GLU B C 1
ATOM 2245 O O . GLU B 1 61 ? -7.285 3.303 -2.043 1 86.31 61 GLU B O 1
ATOM 2250 N N . THR B 1 62 ? -5.492 4.527 -2.672 1 88.25 62 THR B N 1
ATOM 2251 C CA . THR B 1 62 ? -5.68 5.461 -1.567 1 88.25 62 THR B CA 1
ATOM 2252 C C . THR B 1 62 ? -6.938 6.301 -1.773 1 88.25 62 THR B C 1
ATOM 2254 O O . THR B 1 62 ? -7.629 6.637 -0.811 1 88.25 62 THR B O 1
ATOM 2257 N N . GLU B 1 63 ? -7.195 6.695 -2.998 1 88.31 63 GLU B N 1
ATOM 2258 C CA . GLU B 1 63 ? -8.422 7.422 -3.293 1 88.31 63 GLU B CA 1
ATOM 2259 C C . GLU B 1 63 ? -9.656 6.574 -2.984 1 88.31 63 GLU B C 1
ATOM 2261 O O . GLU B 1 63 ? -10.641 7.078 -2.443 1 88.31 63 GLU B O 1
ATOM 2266 N N . ALA B 1 64 ? -9.562 5.309 -3.352 1 87.38 64 ALA B N 1
ATOM 2267 C CA . ALA B 1 64 ? -10.664 4.398 -3.066 1 87.38 64 ALA B CA 1
ATOM 2268 C C . ALA B 1 64 ? -10.883 4.258 -1.563 1 87.38 64 ALA B C 1
ATOM 2270 O O . ALA B 1 64 ? -12.023 4.223 -1.096 1 87.38 64 ALA B O 1
ATOM 2271 N N . ALA B 1 65 ? -9.852 4.145 -0.868 1 85.88 65 ALA B N 1
ATOM 2272 C CA . ALA B 1 65 ? -9.938 4.031 0.586 1 85.88 65 ALA B CA 1
ATOM 2273 C C . ALA B 1 65 ? -10.586 5.27 1.195 1 85.88 65 ALA B C 1
ATOM 2275 O O . ALA B 1 65 ? -11.422 5.16 2.1 1 85.88 65 ALA B O 1
ATOM 2276 N N . ALA B 1 66 ? -10.203 6.469 0.739 1 85.31 66 ALA B N 1
ATOM 2277 C CA . ALA B 1 66 ? -10.781 7.723 1.216 1 85.31 66 ALA B CA 1
ATOM 2278 C C . ALA B 1 66 ? -12.266 7.801 0.9 1 85.31 66 ALA B C 1
ATOM 2280 O O . ALA B 1 66 ? -13.07 8.219 1.742 1 85.31 66 ALA B O 1
ATOM 2281 N N . LYS B 1 67 ? -12.602 7.375 -0.282 1 87.31 67 LYS B N 1
ATOM 2282 C CA . LYS B 1 67 ? -14 7.387 -0.703 1 87.31 67 LYS B CA 1
ATOM 2283 C C . LYS B 1 67 ? -14.836 6.445 0.156 1 87.31 67 LYS B C 1
ATOM 2285 O O . LYS B 1 67 ? -15.961 6.781 0.535 1 87.31 67 LYS B O 1
ATOM 2290 N N . GLU B 1 68 ? -14.305 5.324 0.384 1 85.56 68 GLU B N 1
ATOM 2291 C CA . GLU B 1 68 ? -14.992 4.363 1.236 1 85.56 68 GLU B CA 1
ATOM 2292 C C . GLU B 1 68 ? -15.227 4.926 2.635 1 85.56 68 GLU B C 1
ATOM 2294 O O . GLU B 1 68 ? -16.297 4.766 3.207 1 85.56 68 GLU B O 1
ATOM 2299 N N . ALA B 1 69 ? -14.211 5.566 3.18 1 83.38 69 ALA B N 1
ATOM 2300 C CA . ALA B 1 69 ? -14.328 6.176 4.504 1 83.38 69 ALA B CA 1
ATOM 2301 C C . ALA B 1 69 ? -15.398 7.262 4.516 1 83.38 69 ALA B C 1
ATOM 2303 O O . ALA B 1 69 ? -16.219 7.32 5.434 1 83.38 69 ALA B O 1
ATOM 2304 N N . ASP B 1 70 ? -15.414 8.039 3.52 1 85.94 70 ASP B N 1
ATOM 2305 C CA . ASP B 1 70 ? -16.406 9.117 3.41 1 85.94 70 ASP B CA 1
ATOM 2306 C C . ASP B 1 70 ? -17.812 8.555 3.283 1 85.94 70 ASP B C 1
ATOM 2308 O O . ASP B 1 70 ? -18.766 9.109 3.84 1 85.94 70 ASP B O 1
ATOM 2312 N N . GLY B 1 71 ? -17.875 7.516 2.502 1 85.31 71 GLY B N 1
ATOM 2313 C CA . GLY B 1 71 ? -19.156 6.855 2.369 1 85.31 71 GLY B CA 1
ATOM 2314 C C . GLY B 1 71 ? -19.703 6.332 3.688 1 85.31 71 GLY B C 1
ATOM 2315 O O . GLY B 1 71 ? -20.891 6.473 3.977 1 85.31 71 GLY B O 1
ATOM 2316 N N . ARG B 1 72 ? -18.875 5.793 4.473 1 84.56 72 ARG B N 1
ATOM 2317 C CA . ARG B 1 72 ? -19.266 5.266 5.777 1 84.56 72 ARG B CA 1
ATOM 2318 C C . ARG B 1 72 ? -19.719 6.387 6.711 1 84.56 72 ARG B C 1
ATOM 2320 O O . ARG B 1 72 ? -20.688 6.234 7.449 1 84.56 72 ARG B O 1
ATOM 2327 N N . ILE B 1 73 ? -19.031 7.465 6.738 1 80.5 73 ILE B N 1
ATOM 2328 C CA . ILE B 1 73 ? -19.359 8.617 7.57 1 80.5 73 ILE B CA 1
ATOM 2329 C C . ILE B 1 73 ? -20.703 9.188 7.152 1 80.5 73 ILE B C 1
ATOM 2331 O O . ILE B 1 73 ? -21.531 9.516 8 1 80.5 73 ILE B O 1
ATOM 2335 N N . ALA B 1 74 ? -20.938 9.281 5.859 1 83.62 74 ALA B N 1
ATOM 2336 C CA . ALA B 1 74 ? -22.219 9.781 5.34 1 83.62 74 ALA B CA 1
ATOM 2337 C C . ALA B 1 74 ? -23.359 8.859 5.719 1 83.62 74 ALA B C 1
ATOM 2339 O O . ALA B 1 74 ? -24.453 9.32 6.07 1 83.62 74 ALA B O 1
ATOM 2340 N N . ALA B 1 75 ? -23.078 7.57 5.625 1 83.62 75 ALA B N 1
ATOM 2341 C CA . ALA B 1 75 ? -24.125 6.578 5.906 1 83.62 75 ALA B CA 1
ATOM 2342 C C . ALA B 1 75 ? -24.484 6.566 7.391 1 83.62 75 ALA B C 1
ATOM 2344 O O . ALA B 1 75 ? -25.625 6.312 7.754 1 83.62 75 ALA B O 1
ATOM 2345 N N . ALA B 1 76 ? -23.484 6.789 8.203 1 82.69 76 ALA B N 1
ATOM 2346 C CA . ALA B 1 76 ? -23.719 6.793 9.641 1 82.69 76 ALA B CA 1
ATOM 2347 C C . ALA B 1 76 ? -24.547 8.008 10.062 1 82.69 76 ALA B C 1
ATOM 2349 O O . ALA B 1 76 ? -25.203 7.988 11.109 1 82.69 76 ALA B O 1
ATOM 2350 N N . GLY B 1 77 ? -24.594 9.047 9.18 1 73.06 77 GLY B N 1
ATOM 2351 C CA . GLY B 1 77 ? -25.391 10.234 9.438 1 73.06 77 GLY B CA 1
ATOM 2352 C C . GLY B 1 77 ? -25.078 10.891 10.766 1 73.06 77 GLY B C 1
ATOM 2353 O O . GLY B 1 77 ? -23.906 11.117 11.094 1 73.06 77 GLY B O 1
ATOM 2354 N N . PRO B 1 78 ? -26.156 11.156 11.469 1 70.12 78 PRO B N 1
ATOM 2355 C CA . PRO B 1 78 ? -26.016 11.867 12.734 1 70.12 78 PRO B CA 1
ATOM 2356 C C . PRO B 1 78 ? -25.344 11.016 13.82 1 70.12 78 PRO B C 1
ATOM 2358 O O . PRO B 1 78 ? -24.891 11.547 14.828 1 70.12 78 PRO B O 1
ATOM 2361 N N . SER B 1 79 ? -25.328 9.734 13.602 1 70.25 79 SER B N 1
ATOM 2362 C CA . SER B 1 79 ? -24.75 8.836 14.602 1 70.25 79 SER B CA 1
ATOM 2363 C C . SER B 1 79 ? -23.234 8.773 14.492 1 70.25 79 SER B C 1
ATOM 2365 O O . SER B 1 79 ? -22.562 8.25 15.383 1 70.25 79 SER B O 1
ATOM 2367 N N . ALA B 1 80 ? -22.734 9.461 13.461 1 71.12 80 ALA B N 1
ATOM 2368 C CA . ALA B 1 80 ? -21.281 9.461 13.32 1 71.12 80 ALA B CA 1
ATOM 2369 C C . ALA B 1 80 ? -20.625 10.328 14.391 1 71.12 80 ALA B C 1
ATOM 2371 O O . ALA B 1 80 ? -21.172 11.375 14.766 1 71.12 80 ALA B O 1
ATOM 2372 N N . PRO B 1 81 ? -19.547 9.75 14.969 1 72.88 81 PRO B N 1
ATOM 2373 C CA . PRO B 1 81 ? -18.844 10.625 15.906 1 72.88 81 PRO B CA 1
ATOM 2374 C C . PRO B 1 81 ? -18.547 12 15.312 1 72.88 81 PRO B C 1
ATOM 2376 O O . PRO B 1 81 ? -18.078 12.102 14.18 1 72.88 81 PRO B O 1
ATOM 2379 N N . ARG B 1 82 ? -19.062 13.047 15.992 1 76.19 82 ARG B N 1
ATOM 2380 C CA . ARG B 1 82 ? -18.828 14.406 15.523 1 76.19 82 ARG B CA 1
ATOM 2381 C C . ARG B 1 82 ? -17.562 14.992 16.141 1 76.19 82 ARG B C 1
ATOM 2383 O O . ARG B 1 82 ? -17.375 14.938 17.359 1 76.19 82 ARG B O 1
ATOM 2390 N N . PRO B 1 83 ? -16.766 15.32 15.242 1 82.38 83 PRO B N 1
ATOM 2391 C CA . PRO B 1 83 ? -15.562 15.953 15.812 1 82.38 83 PRO B CA 1
ATOM 2392 C C . PRO B 1 83 ? -15.883 17.219 16.594 1 82.38 83 PRO B C 1
ATOM 2394 O O . PRO B 1 83 ? -16.906 17.875 16.344 1 82.38 83 PRO B O 1
ATOM 2397 N N . PRO B 1 84 ? -15.102 17.453 17.703 1 87.56 84 PRO B N 1
ATOM 2398 C CA . PRO B 1 84 ? -15.203 18.766 18.328 1 87.56 84 PRO B CA 1
ATOM 2399 C C . PRO B 1 84 ? -14.898 19.922 17.375 1 87.56 84 PRO B C 1
ATOM 2401 O O . PRO B 1 84 ? -14.484 19.672 16.234 1 87.56 84 PRO B O 1
ATOM 2404 N N . PRO B 1 85 ? -15.219 21.141 17.859 1 90.81 85 PRO B N 1
ATOM 2405 C CA . PRO B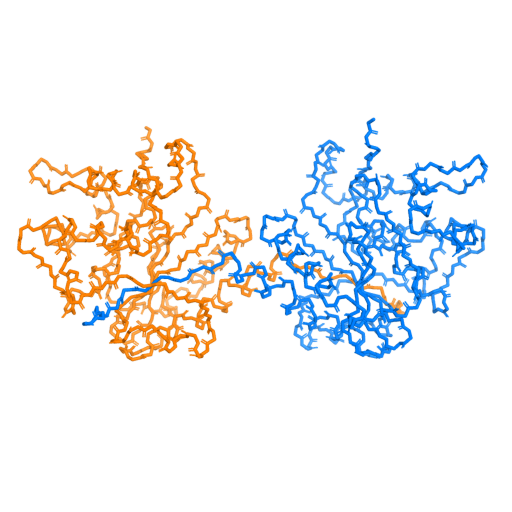 1 85 ? -14.859 22.281 17.016 1 90.81 85 PRO B CA 1
ATOM 2406 C C . PRO B 1 85 ? -13.367 22.344 16.688 1 90.81 85 PRO B C 1
ATOM 2408 O O . PRO B 1 85 ? -12.539 22.219 17.594 1 90.81 85 PRO B O 1
ATOM 2411 N N . VAL B 1 86 ? -13.07 22.375 15.422 1 96.56 86 VAL B N 1
ATOM 2412 C CA . VAL B 1 86 ? -11.688 22.469 14.961 1 96.56 86 VAL B CA 1
ATOM 2413 C C . VAL B 1 86 ? -11.578 23.531 13.875 1 96.56 86 VAL B C 1
ATOM 2415 O O . VAL B 1 86 ? -12.57 23.875 13.234 1 96.56 86 VAL B O 1
ATOM 2418 N N . TYR B 1 87 ? -10.438 24.172 13.805 1 97.62 87 TYR B N 1
ATOM 2419 C CA . TYR B 1 87 ? -10.125 24.984 12.633 1 97.62 87 TYR B CA 1
ATOM 2420 C C . TYR B 1 87 ? -9.914 24.094 11.406 1 97.62 87 TYR B C 1
ATOM 2422 O O . TYR B 1 87 ? -9.023 23.25 11.391 1 97.62 87 TYR B O 1
ATOM 2430 N N . PHE B 1 88 ? -10.742 24.219 10.445 1 97.94 88 PHE B N 1
ATOM 2431 C CA . PHE B 1 88 ? -10.719 23.422 9.227 1 97.94 88 PHE B CA 1
ATOM 2432 C C . PHE B 1 88 ? -10.875 24.297 7.996 1 97.94 88 PHE B C 1
ATOM 2434 O O . PHE B 1 88 ? -11.664 25.25 8 1 97.94 88 PHE B O 1
ATOM 2441 N N . MET B 1 89 ? -10.094 24.031 6.992 1 97.06 89 MET B N 1
ATOM 2442 C CA . MET B 1 89 ? -10.156 24.797 5.75 1 97.06 89 MET B CA 1
ATOM 2443 C C . MET B 1 89 ? -10.188 23.875 4.539 1 97.06 89 MET B C 1
ATOM 2445 O O . MET B 1 89 ? -9.484 22.859 4.504 1 97.06 89 MET B O 1
ATOM 2449 N N . LYS B 1 90 ? -10.992 24.234 3.557 1 95.94 90 LYS B N 1
ATOM 2450 C CA . LYS B 1 90 ? -11.023 23.516 2.287 1 95.94 90 LYS B CA 1
ATOM 2451 C C . LYS B 1 90 ? -9.82 23.875 1.418 1 95.94 90 LYS B C 1
ATOM 2453 O O . LYS B 1 90 ? -9.344 25.016 1.446 1 95.94 90 LYS B O 1
ATOM 2458 N N . GLN B 1 91 ? -9.375 22.906 0.733 1 92.44 91 GLN B N 1
ATOM 2459 C CA . GLN B 1 91 ? -8.273 23.141 -0.194 1 92.44 91 GLN B CA 1
ATOM 2460 C C . GLN B 1 91 ? -8.789 23.453 -1.596 1 92.44 91 GLN B C 1
ATOM 2462 O O . GLN B 1 91 ? -9.438 22.609 -2.225 1 92.44 91 GLN B O 1
ATOM 2467 N N . THR B 1 92 ? -8.43 24.578 -2.057 1 90.38 92 THR B N 1
ATOM 2468 C CA . THR B 1 92 ? -8.891 25.016 -3.373 1 90.38 92 THR B CA 1
ATOM 2469 C C . THR B 1 92 ? -7.703 25.281 -4.293 1 90.38 92 THR B C 1
ATOM 2471 O O . THR B 1 92 ? -7.883 25.594 -5.473 1 90.38 92 THR B O 1
ATOM 2474 N N . ILE B 1 93 ? -6.559 25.281 -3.752 1 88.75 93 ILE B N 1
ATOM 2475 C CA . ILE B 1 93 ? -5.34 25.547 -4.504 1 88.75 93 ILE B CA 1
ATOM 2476 C C . ILE B 1 93 ? -4.617 24.25 -4.82 1 88.75 93 ILE B C 1
ATOM 2478 O O . ILE B 1 93 ? -4.406 23.406 -3.934 1 88.75 93 ILE B O 1
ATOM 2482 N N . GLY B 1 94 ? -4.285 23.984 -6.074 1 87.5 94 GLY B N 1
ATOM 2483 C CA . GLY B 1 94 ? -3.506 22.812 -6.453 1 87.5 94 GLY B CA 1
ATOM 2484 C C . GLY B 1 94 ? -2.121 22.797 -5.836 1 87.5 94 GLY B C 1
ATOM 2485 O O . GLY B 1 94 ? -1.477 23.844 -5.711 1 87.5 94 GLY B O 1
ATOM 2486 N N . ASN B 1 95 ? -1.648 21.641 -5.461 1 86.38 95 ASN B N 1
ATOM 2487 C CA . ASN B 1 95 ? -0.316 21.406 -4.922 1 86.38 95 ASN B CA 1
ATOM 2488 C C . ASN B 1 95 ? -0.108 22.125 -3.596 1 86.38 95 ASN B C 1
ATOM 2490 O O . ASN B 1 95 ? 1.026 22.438 -3.225 1 86.38 95 ASN B O 1
ATOM 2494 N N . ALA B 1 96 ? -1.171 22.359 -2.854 1 90.38 96 ALA B N 1
ATOM 2495 C CA . ALA B 1 96 ? -1.097 23.141 -1.62 1 90.38 96 ALA B CA 1
ATOM 2496 C C . ALA B 1 96 ? -1.251 22.234 -0.395 1 90.38 96 ALA B C 1
ATOM 2498 O O . ALA B 1 96 ? -1.346 22.734 0.733 1 90.38 96 ALA B O 1
ATOM 2499 N N . CYS B 1 97 ? -1.256 20.938 -0.599 1 92.38 97 CYS B N 1
ATOM 2500 C CA . CYS B 1 97 ? -1.594 20 0.466 1 92.38 97 CYS B CA 1
ATOM 2501 C C . CYS B 1 97 ? -0.669 20.188 1.664 1 92.38 97 CYS B C 1
ATOM 2503 O O . CYS B 1 97 ? -1.114 20.125 2.811 1 92.38 97 CYS B O 1
ATOM 2505 N N . GLY B 1 98 ? 0.585 20.391 1.376 1 92.62 98 GLY B N 1
ATOM 2506 C CA . GLY B 1 98 ? 1.531 20.594 2.463 1 92.62 98 GLY B CA 1
ATOM 2507 C C . GLY B 1 98 ? 1.22 21.812 3.311 1 92.62 98 GLY B C 1
ATOM 2508 O O . GLY B 1 98 ? 1.162 21.719 4.539 1 92.62 98 GLY B O 1
ATOM 2509 N N . THR B 1 99 ? 1.04 22.859 2.672 1 93.5 99 THR B N 1
ATOM 2510 C CA . THR B 1 99 ? 0.73 24.109 3.357 1 93.5 99 THR B CA 1
ATOM 2511 C C . THR B 1 99 ? -0.596 24 4.105 1 93.5 99 THR B C 1
ATOM 2513 O O . THR B 1 99 ? -0.704 24.438 5.254 1 93.5 99 THR B O 1
ATOM 2516 N N . ILE B 1 100 ? -1.569 23.453 3.482 1 95.56 100 ILE B N 1
ATOM 2517 C CA . ILE B 1 100 ? -2.881 23.312 4.105 1 95.56 100 ILE B CA 1
ATOM 2518 C C . ILE B 1 100 ? -2.764 22.438 5.355 1 95.56 100 ILE B C 1
ATOM 2520 O O . ILE B 1 100 ? -3.344 22.75 6.395 1 95.56 100 ILE B O 1
ATOM 2524 N N . ALA B 1 101 ? -2.043 21.359 5.242 1 96.62 101 ALA B N 1
ATOM 2525 C CA . ALA B 1 101 ? -1.832 20.484 6.391 1 96.62 101 ALA B CA 1
ATOM 2526 C C . ALA B 1 101 ? -1.149 21.219 7.535 1 96.62 101 ALA B C 1
ATOM 2528 O O . ALA B 1 101 ? -1.52 21.062 8.703 1 96.62 101 ALA B O 1
ATOM 2529 N N . MET B 1 102 ? -0.2 22.047 7.199 1 96.94 102 MET B N 1
ATOM 2530 C CA . MET B 1 102 ? 0.49 22.828 8.219 1 96.94 102 MET B CA 1
ATOM 2531 C C . MET B 1 102 ? -0.455 23.828 8.859 1 96.94 102 MET B C 1
ATOM 2533 O O . MET B 1 102 ? -0.45 24.016 10.078 1 96.94 102 MET B O 1
ATOM 2537 N N . LEU B 1 103 ? -1.235 24.5 8.07 1 97.5 103 LEU B N 1
ATOM 2538 C CA . LEU B 1 103 ? -2.184 25.469 8.602 1 97.5 103 LEU B CA 1
ATOM 2539 C C . LEU B 1 103 ? -3.207 24.797 9.508 1 97.5 103 LEU B C 1
ATOM 2541 O O . LEU B 1 103 ? -3.619 25.359 10.523 1 97.5 103 LEU B O 1
ATOM 2545 N N . HIS B 1 104 ? -3.615 23.578 9.125 1 98.25 104 HIS B N 1
ATOM 2546 C CA . HIS B 1 104 ? -4.484 22.781 9.992 1 98.25 104 HIS B CA 1
ATOM 2547 C C . HIS B 1 104 ? -3.803 22.484 11.32 1 98.25 104 HIS B C 1
ATOM 2549 O O . HIS B 1 104 ? -4.43 22.562 12.375 1 98.25 104 HIS B O 1
ATOM 2555 N N . ALA B 1 105 ? -2.564 22.125 11.25 1 97.81 105 ALA B N 1
ATOM 2556 C CA . ALA B 1 105 ? -1.805 21.828 12.469 1 97.81 105 ALA B CA 1
ATOM 2557 C C . ALA B 1 105 ? -1.741 23.062 13.375 1 97.81 105 ALA B C 1
ATOM 2559 O O . ALA B 1 105 ? -2.082 22.984 14.555 1 97.81 105 ALA B O 1
ATOM 2560 N N . PHE B 1 106 ? -1.387 24.203 12.836 1 97.88 106 PHE B N 1
ATOM 2561 C CA . PHE B 1 106 ? -1.225 25.438 13.609 1 97.88 106 PHE B CA 1
ATOM 2562 C C . PHE B 1 106 ? -2.57 25.938 14.125 1 97.88 106 PHE B C 1
ATOM 2564 O O . PHE B 1 106 ? -2.701 26.297 15.297 1 97.88 106 PHE B O 1
ATOM 2571 N N . GLY B 1 107 ? -3.535 25.938 13.281 1 97.5 107 GLY B N 1
ATOM 2572 C CA . GLY B 1 107 ? -4.844 26.469 13.633 1 97.5 107 GLY B CA 1
ATOM 2573 C C . GLY B 1 107 ? -5.5 25.719 14.781 1 97.5 107 GLY B C 1
ATOM 2574 O O . GLY B 1 107 ? -6.391 26.234 15.445 1 97.5 107 GLY B O 1
ATOM 2575 N N . ASN B 1 108 ? -5.059 24.531 15 1 97.44 108 ASN B N 1
ATOM 2576 C CA . ASN B 1 108 ? -5.66 23.719 16.047 1 97.44 108 ASN B CA 1
ATOM 2577 C C . ASN B 1 108 ? -4.699 23.516 17.219 1 97.44 108 ASN B C 1
ATOM 2579 O O . ASN B 1 108 ? -4.906 22.625 18.047 1 97.44 108 ASN B O 1
ATOM 2583 N N . SER B 1 109 ? -3.629 24.328 17.188 1 96.06 109 SER B N 1
ATOM 2584 C CA . SER B 1 109 ? -2.672 24.297 18.297 1 96.06 109 SER B CA 1
ATOM 2585 C C . SER B 1 109 ? -2.264 25.703 18.719 1 96.06 109 SER B C 1
ATOM 2587 O O . SER B 1 109 ? -1.147 25.906 19.203 1 96.06 109 SER B O 1
ATOM 2589 N N . LEU B 1 110 ? -3.102 26.625 18.531 1 94.75 110 LEU B N 1
ATOM 2590 C CA . LEU B 1 110 ? -2.801 28.031 18.781 1 94.75 110 LEU B CA 1
ATOM 2591 C C . LEU B 1 110 ? -2.551 28.266 20.266 1 94.75 110 LEU B C 1
ATOM 2593 O O . LEU B 1 110 ? -1.871 29.219 20.641 1 94.75 110 LEU B O 1
ATOM 2597 N N . GLY B 1 111 ? -3.078 27.438 21.094 1 93.75 111 GLY B N 1
ATOM 2598 C CA . GLY B 1 111 ? -2.846 27.562 22.516 1 93.75 111 GLY B CA 1
ATOM 2599 C C . GLY B 1 111 ? -1.516 26.984 22.953 1 93.75 111 GLY B C 1
ATOM 2600 O O . GLY B 1 111 ? -1.071 27.203 24.078 1 93.75 111 GLY B O 1
ATOM 2601 N N . THR B 1 112 ? -0.886 26.281 22.125 1 94.75 112 THR B N 1
ATOM 2602 C CA . THR B 1 112 ? 0.339 25.562 22.484 1 94.75 112 THR B CA 1
ATOM 2603 C C . THR B 1 112 ? 1.54 26.172 21.75 1 94.75 112 THR B C 1
ATOM 2605 O O . THR B 1 112 ? 2.592 26.391 22.359 1 94.75 112 THR B O 1
ATOM 2608 N N . VAL B 1 113 ? 1.376 26.5 20.484 1 96.06 113 VAL B N 1
ATOM 2609 C CA . VAL B 1 113 ? 2.49 27.031 19.703 1 96.06 113 VAL B CA 1
ATOM 2610 C C . VAL B 1 113 ? 2.564 28.547 19.875 1 96.06 113 VAL B C 1
ATOM 2612 O O . VAL B 1 113 ? 1.57 29.188 20.219 1 96.06 113 VAL B O 1
ATOM 2615 N N . GLU B 1 114 ? 3.754 29.031 19.609 1 95.75 114 GLU B N 1
ATOM 2616 C CA . GLU B 1 114 ? 3.963 30.469 19.703 1 95.75 114 GLU B CA 1
ATOM 2617 C C . GLU B 1 114 ? 4.125 31.094 18.312 1 95.75 114 GLU B C 1
ATOM 2619 O O . GLU B 1 114 ? 5 30.688 17.547 1 95.75 114 GLU B O 1
ATOM 2624 N N . LEU B 1 115 ? 3.279 32.062 18.047 1 96.69 115 LEU B N 1
ATOM 2625 C CA . LEU B 1 115 ? 3.318 32.781 16.781 1 96.69 115 LEU B CA 1
ATOM 2626 C C . LEU B 1 115 ? 3.797 34.188 16.984 1 96.69 115 LEU B C 1
ATOM 2628 O O . LEU B 1 115 ? 3.41 34.844 17.953 1 96.69 115 LEU B O 1
ATOM 2632 N N . ALA B 1 116 ? 4.641 34.625 16.125 1 96 116 ALA B N 1
ATOM 2633 C CA . ALA B 1 116 ? 5.141 36 16.203 1 96 116 ALA B CA 1
ATOM 2634 C C . ALA B 1 116 ? 4.031 37 15.906 1 96 116 ALA B C 1
ATOM 2636 O O . ALA B 1 116 ? 3.207 36.781 15.016 1 96 116 ALA B O 1
ATOM 2637 N N . ASP B 1 117 ? 4.098 38.125 16.625 1 93.75 117 ASP B N 1
ATOM 2638 C CA . ASP B 1 117 ? 3.133 39.188 16.375 1 93.75 117 ASP B CA 1
ATOM 2639 C C . ASP B 1 117 ? 3.297 39.75 14.969 1 93.75 117 ASP B C 1
ATOM 2641 O O . ASP B 1 117 ? 4.422 39.938 14.508 1 93.75 117 ASP B O 1
ATOM 2645 N N . GLY B 1 118 ? 2.154 39.938 14.359 1 93.06 118 GLY B N 1
ATOM 2646 C CA . GLY B 1 118 ? 2.174 40.531 13.047 1 93.06 118 GLY B CA 1
ATOM 2647 C C . GLY B 1 118 ? 2.566 39.594 11.945 1 93.06 118 GLY B C 1
ATOM 2648 O O . GLY B 1 118 ? 2.541 39.938 10.758 1 93.06 118 GLY B O 1
ATOM 2649 N N . SER B 1 119 ? 2.953 38.406 12.266 1 95.12 119 SER B N 1
ATOM 2650 C CA . SER B 1 119 ? 3.322 37.375 11.281 1 95.12 119 SER B CA 1
ATOM 2651 C C . SER B 1 119 ? 2.135 37.031 10.398 1 95.12 119 SER B C 1
ATOM 2653 O O . SER B 1 119 ? 0.997 37.406 10.688 1 95.12 119 SER B O 1
ATOM 2655 N N . PHE B 1 120 ? 2.385 36.375 9.328 1 95.31 120 PHE B N 1
ATOM 2656 C CA . PHE B 1 120 ? 1.322 35.875 8.469 1 95.31 120 PHE B CA 1
ATOM 2657 C C . PHE B 1 120 ? 0.351 35 9.266 1 95.31 120 PHE B C 1
ATOM 2659 O O . PHE B 1 120 ? -0.865 35.188 9.188 1 95.31 120 PHE B O 1
ATOM 2666 N N . LEU B 1 121 ? 0.88 34.031 10 1 97.12 121 LEU B N 1
ATOM 2667 C CA . LEU B 1 121 ? 0.043 33.062 10.711 1 97.12 121 LEU B CA 1
ATOM 2668 C C . LEU B 1 121 ? -0.917 33.781 11.656 1 97.12 121 LEU B C 1
ATOM 2670 O O . LEU B 1 121 ? -2.119 33.531 11.656 1 97.12 121 LEU B O 1
ATOM 2674 N N . ARG B 1 122 ? -0.346 34.688 12.461 1 95.69 122 ARG B N 1
ATOM 2675 C CA . ARG B 1 122 ? -1.185 35.406 13.422 1 95.69 122 ARG B CA 1
ATOM 2676 C C . ARG B 1 122 ? -2.287 36.188 12.711 1 95.69 122 ARG B C 1
ATOM 2678 O O . ARG B 1 122 ? -3.465 36.062 13.055 1 95.69 122 ARG B O 1
ATOM 2685 N N . ARG B 1 123 ? -1.953 36.938 11.727 1 95.44 123 ARG B N 1
ATOM 2686 C CA . ARG B 1 123 ? -2.914 37.75 11 1 95.44 123 ARG B CA 1
ATOM 2687 C C . ARG B 1 123 ? -3.934 36.906 10.266 1 95.44 123 ARG B C 1
ATOM 2689 O O . ARG B 1 123 ? -5.117 37.219 10.211 1 95.44 123 ARG B O 1
ATOM 2696 N N . PHE B 1 124 ? -3.48 35.812 9.664 1 96.5 124 PHE B N 1
ATOM 2697 C CA . PHE B 1 124 ? -4.34 34.938 8.898 1 96.5 124 PHE B CA 1
ATOM 2698 C C . PHE B 1 124 ? -5.387 34.281 9.797 1 96.5 124 PHE B C 1
ATOM 2700 O O . PHE B 1 124 ? -6.578 34.281 9.469 1 96.5 124 PHE B O 1
ATOM 2707 N N . PHE B 1 125 ? -4.973 33.719 10.93 1 96.88 125 PHE B N 1
ATOM 2708 C CA . PHE B 1 125 ? -5.91 33.031 11.82 1 96.88 125 PHE B CA 1
ATOM 2709 C C . PHE B 1 125 ? -6.867 34.031 12.461 1 96.88 125 PHE B C 1
ATOM 2711 O O . PHE B 1 125 ? -8.039 33.719 12.68 1 96.88 125 PHE B O 1
ATOM 2718 N N . ASP B 1 126 ? -6.391 35.219 12.797 1 95.38 126 ASP B N 1
ATOM 2719 C CA . ASP B 1 126 ? -7.273 36.25 13.32 1 95.38 126 ASP B CA 1
ATOM 2720 C C . ASP B 1 126 ? -8.352 36.625 12.305 1 95.38 126 ASP B C 1
ATOM 2722 O O . ASP B 1 126 ? -9.523 36.781 12.664 1 95.38 126 ASP B O 1
ATOM 2726 N N . ALA B 1 127 ? -7.984 36.75 11.094 1 95.06 127 ALA B N 1
ATOM 2727 C CA . ALA B 1 127 ? -8.883 37.188 10.031 1 95.06 127 ALA B CA 1
ATOM 2728 C C . ALA B 1 127 ? -9.906 36.094 9.688 1 95.06 127 ALA B C 1
ATOM 2730 O O . ALA B 1 127 ? -11.031 36.406 9.281 1 95.06 127 ALA B O 1
ATOM 2731 N N . THR B 1 128 ? -9.5 34.781 9.859 1 96.38 128 THR B N 1
ATOM 2732 C CA . THR B 1 128 ? -10.32 33.75 9.258 1 96.38 128 THR B CA 1
ATOM 2733 C C . THR B 1 128 ? -10.992 32.906 10.336 1 96.38 128 THR B C 1
ATOM 2735 O O . THR B 1 128 ? -11.727 31.953 10.031 1 96.38 128 THR B O 1
ATOM 2738 N N . GLU B 1 129 ? -10.828 33.125 11.562 1 95.5 129 GLU B N 1
ATOM 2739 C CA . GLU B 1 129 ? -11.305 32.344 12.68 1 95.5 129 GLU B CA 1
ATOM 2740 C C . GLU B 1 129 ? -12.805 32.062 12.57 1 95.5 129 GLU B C 1
ATOM 2742 O O . GLU B 1 129 ? -13.273 30.953 12.805 1 95.5 129 GLU B O 1
ATOM 2747 N N . ALA B 1 130 ? -13.57 33.031 12.133 1 95.69 130 ALA B N 1
ATOM 2748 C CA . ALA B 1 130 ? -15.031 32.938 12.172 1 95.69 130 ALA B CA 1
ATOM 2749 C C . ALA B 1 130 ? -15.586 32.531 10.812 1 95.69 130 ALA B C 1
ATOM 2751 O O . ALA B 1 130 ? -16.797 32.375 10.656 1 95.69 130 ALA B O 1
ATOM 2752 N N . MET B 1 131 ? -14.734 32.344 9.922 1 96.44 131 MET B N 1
ATOM 2753 C CA . MET B 1 131 ? -15.18 32.031 8.562 1 96.44 131 MET B CA 1
ATOM 2754 C C . MET B 1 131 ? -15.531 30.547 8.438 1 96.44 131 MET B C 1
ATOM 2756 O O . MET B 1 131 ? -15.125 29.734 9.273 1 96.44 131 MET B O 1
ATOM 2760 N N . THR B 1 132 ? -16.344 30.234 7.41 1 96.25 132 THR B N 1
ATOM 2761 C CA . THR B 1 132 ? -16.594 28.844 7.055 1 96.25 132 THR B CA 1
ATOM 2762 C C . THR B 1 132 ? -15.359 28.203 6.43 1 96.25 132 THR B C 1
ATOM 2764 O O . THR B 1 132 ? -14.453 28.906 5.988 1 96.25 132 THR B O 1
ATOM 2767 N N . PRO B 1 133 ? -15.328 26.828 6.426 1 96.56 133 PRO B N 1
ATOM 2768 C CA . PRO B 1 133 ? -14.188 26.156 5.797 1 96.56 133 PRO B CA 1
ATOM 2769 C C . PRO B 1 133 ? -13.953 26.609 4.359 1 96.56 133 PRO B C 1
ATOM 2771 O O . PRO B 1 133 ? -12.805 26.828 3.959 1 96.56 133 PRO B O 1
ATOM 2774 N N . GLU B 1 134 ? -14.992 26.812 3.58 1 96 134 GLU B N 1
ATOM 2775 C CA . GLU B 1 134 ? -14.906 27.25 2.189 1 96 134 GLU B CA 1
ATOM 2776 C C . GLU B 1 134 ? -14.359 28.672 2.09 1 96 134 GLU B C 1
ATOM 2778 O O . GLU B 1 134 ? -13.516 28.969 1.241 1 96 134 GLU B O 1
ATOM 2783 N N . ALA B 1 135 ? -14.82 29.484 2.955 1 96.38 135 ALA B N 1
ATOM 2784 C CA . ALA B 1 135 ? -14.391 30.891 2.955 1 96.38 135 ALA B CA 1
ATOM 2785 C C . ALA B 1 135 ? -12.922 31 3.346 1 96.38 135 ALA B C 1
ATOM 2787 O O . ALA B 1 135 ? -12.195 31.859 2.816 1 96.38 135 ALA B O 1
ATOM 2788 N N . ARG B 1 136 ? -12.492 30.203 4.332 1 96.75 136 ARG B N 1
ATOM 2789 C CA . ARG B 1 136 ? -11.086 30.172 4.719 1 96.75 136 ARG B CA 1
ATOM 2790 C C . ARG B 1 136 ? -10.203 29.812 3.533 1 96.75 136 ARG B C 1
ATOM 2792 O O . ARG B 1 136 ? -9.18 30.453 3.297 1 96.75 136 ARG B O 1
ATOM 2799 N N . GLY B 1 137 ? -10.625 28.781 2.746 1 95.75 137 GLY B N 1
ATOM 2800 C CA . GLY B 1 137 ? -9.883 28.375 1.557 1 95.75 137 GLY B CA 1
ATOM 2801 C C . GLY B 1 137 ? -9.805 29.484 0.51 1 95.75 137 GLY B C 1
ATOM 2802 O O . GLY B 1 137 ? -8.742 29.719 -0.067 1 95.75 137 GLY B O 1
ATOM 2803 N N . ALA B 1 138 ? -10.914 30.094 0.291 1 94.19 138 ALA B N 1
ATOM 2804 C CA . ALA B 1 138 ? -10.977 31.188 -0.684 1 94.19 138 ALA B CA 1
ATOM 2805 C C . ALA B 1 138 ? -10.102 32.344 -0.26 1 94.19 138 ALA B C 1
ATOM 2807 O O . ALA B 1 138 ? -9.461 33 -1.098 1 94.19 138 ALA B O 1
ATOM 2808 N N . TYR B 1 139 ? -10.109 32.656 1.049 1 94.69 139 TYR B N 1
ATOM 2809 C CA . TYR B 1 139 ? -9.297 33.719 1.596 1 94.69 139 TYR B CA 1
ATOM 2810 C C . TYR B 1 139 ? -7.812 33.469 1.35 1 94.69 139 TYR B C 1
ATOM 2812 O O . TYR B 1 139 ? -7.066 34.375 0.998 1 94.69 139 TYR B O 1
ATOM 2820 N N . LEU B 1 140 ? -7.363 32.25 1.552 1 94.44 140 LEU B N 1
ATOM 2821 C CA . LEU B 1 140 ? -5.977 31.859 1.309 1 94.44 140 LEU B CA 1
ATOM 2822 C C . LEU B 1 140 ? -5.621 32.031 -0.166 1 94.44 140 LEU B C 1
ATOM 2824 O O . LEU B 1 140 ? -4.531 32.5 -0.497 1 94.44 140 LEU B O 1
ATOM 2828 N N . GLU B 1 141 ? -6.508 31.609 -1.02 1 93.25 141 GLU B N 1
ATOM 2829 C CA . GLU B 1 141 ? -6.289 31.609 -2.463 1 93.25 141 GLU B CA 1
ATOM 2830 C C . GLU B 1 141 ? -6.238 33.031 -3.023 1 93.25 141 GLU B C 1
ATOM 2832 O O . GLU B 1 141 ? -5.422 33.312 -3.9 1 93.25 141 GLU B O 1
ATOM 2837 N N . ALA B 1 142 ? -7.184 33.844 -2.531 1 92.75 142 ALA B N 1
ATOM 2838 C CA . ALA B 1 142 ? -7.312 35.219 -2.996 1 92.75 142 ALA B CA 1
ATOM 2839 C C . ALA B 1 142 ? -7.543 36.188 -1.827 1 92.75 142 ALA B C 1
ATOM 2841 O O . ALA B 1 142 ? -8.656 36.688 -1.638 1 92.75 142 ALA B O 1
ATOM 2842 N N . PRO B 1 143 ? -6.461 36.469 -1.155 1 92.62 143 PRO B N 1
ATOM 2843 C CA . PRO B 1 143 ? -6.613 37.375 -0.018 1 92.62 143 PRO B CA 1
ATOM 2844 C C . PRO B 1 143 ? -7.035 38.781 -0.439 1 92.62 143 PRO B C 1
ATOM 2846 O O . PRO B 1 143 ? -6.59 39.281 -1.478 1 92.62 143 PRO B O 1
ATOM 2849 N N . PRO B 1 144 ? -7.906 39.375 0.346 1 91.75 144 PRO B N 1
ATOM 2850 C CA . PRO B 1 144 ? -8.25 40.781 0.052 1 91.75 144 PRO B CA 1
ATOM 2851 C C . PRO B 1 144 ? -7.051 41.719 0.156 1 91.75 144 PRO B C 1
ATOM 2853 O O . PRO B 1 144 ? -6.012 41.344 0.71 1 91.75 144 PRO B O 1
ATOM 2856 N N . SER B 1 145 ? -7.246 42.844 -0.417 1 89.44 145 SER B N 1
ATOM 2857 C CA . SER B 1 145 ? -6.172 43.844 -0.401 1 89.44 145 SER B CA 1
ATOM 2858 C C . SER B 1 145 ? -5.727 44.156 1.024 1 89.44 145 SER B C 1
ATOM 2860 O O . SER B 1 145 ? -6.559 44.375 1.909 1 89.44 145 SER B O 1
ATOM 2862 N N . GLY B 1 146 ? -4.398 44.125 1.286 1 87.31 146 GLY B N 1
ATOM 2863 C CA . GLY B 1 146 ? -3.848 44.438 2.594 1 87.31 146 GLY B CA 1
ATOM 2864 C C . GLY B 1 146 ? -3.746 43.219 3.504 1 87.31 146 GLY B C 1
ATOM 2865 O O . GLY B 1 146 ? -3.096 43.281 4.551 1 87.31 146 GLY B O 1
ATOM 2866 N N . ALA B 1 147 ? -4.363 42.156 3.084 1 86.19 147 ALA B N 1
ATOM 2867 C CA . ALA B 1 147 ? -4.344 40.938 3.889 1 86.19 147 ALA B CA 1
ATOM 2868 C C . ALA B 1 147 ? -3.031 40.188 3.707 1 86.19 147 ALA B C 1
ATOM 2870 O O . ALA B 1 147 ? -2.332 40.375 2.709 1 86.19 147 ALA B O 1
ATOM 2871 N N . PRO B 1 148 ? -2.662 39.438 4.68 1 83.12 148 PRO B N 1
ATOM 2872 C CA . PRO B 1 148 ? -1.439 38.625 4.551 1 83.12 148 PRO B CA 1
ATOM 2873 C C . PRO B 1 148 ? -1.502 37.625 3.395 1 83.12 148 PRO B C 1
ATOM 2875 O O . PRO B 1 148 ? -2.553 37.031 3.143 1 83.12 148 PRO B O 1
ATOM 2878 N N . ASP B 1 149 ? -0.411 37.562 2.688 1 86.5 149 ASP B N 1
ATOM 2879 C CA . ASP B 1 149 ? -0.295 36.656 1.553 1 86.5 149 ASP B CA 1
ATOM 2880 C C . ASP B 1 149 ? 0.837 35.656 1.767 1 86.5 149 ASP B C 1
ATOM 2882 O O . ASP B 1 149 ? 1.976 36.031 2.033 1 86.5 149 ASP B O 1
ATOM 2886 N N . ILE B 1 150 ? 0.442 34.375 1.646 1 89.69 150 ILE B N 1
ATOM 2887 C CA . ILE B 1 150 ? 1.398 33.312 1.97 1 89.69 150 ILE B CA 1
ATOM 2888 C C . ILE B 1 150 ? 2.082 32.812 0.693 1 89.69 150 ILE B C 1
ATOM 2890 O O . ILE B 1 150 ? 3.104 32.125 0.752 1 89.69 150 ILE B O 1
ATOM 2894 N N . GLU B 1 151 ? 1.655 33.156 -0.449 1 85.44 151 GLU B N 1
ATOM 2895 C CA . GLU B 1 151 ? 2.057 32.594 -1.728 1 85.44 151 GLU B CA 1
ATOM 2896 C C . GLU B 1 151 ? 3.561 32.719 -1.946 1 85.44 151 GLU B C 1
ATOM 2898 O O . GLU B 1 151 ? 4.227 31.766 -2.332 1 85.44 151 GLU B O 1
ATOM 2903 N N . GLU B 1 152 ? 4.004 33.906 -1.645 1 81.62 152 GLU B N 1
ATOM 2904 C CA . GLU B 1 152 ? 5.426 34.156 -1.86 1 81.62 152 GLU B CA 1
ATOM 2905 C C . GLU B 1 152 ? 6.277 33.25 -0.967 1 81.62 152 GLU B C 1
ATOM 2907 O O . GLU B 1 152 ? 7.262 32.656 -1.424 1 81.62 152 GLU B O 1
ATOM 2912 N N . ALA B 1 153 ? 5.875 33.188 0.29 1 83.69 153 ALA B N 1
ATOM 2913 C CA . ALA B 1 153 ? 6.602 32.344 1.23 1 83.69 153 ALA B CA 1
ATOM 2914 C C . ALA B 1 153 ? 6.5 30.875 0.837 1 83.69 153 ALA B C 1
ATOM 2916 O O . ALA B 1 153 ? 7.477 30.141 0.937 1 83.69 153 ALA B O 1
ATOM 2917 N N . HIS B 1 154 ? 5.398 30.438 0.411 1 84.44 154 HIS B N 1
ATOM 2918 C CA . HIS B 1 154 ? 5.191 29.078 -0.044 1 84.44 154 HIS B CA 1
ATOM 2919 C C . HIS B 1 154 ? 6.055 28.766 -1.262 1 84.44 154 HIS B C 1
ATOM 2921 O O . HIS B 1 154 ? 6.699 27.703 -1.317 1 84.44 154 HIS B O 1
ATOM 2927 N N . GLN B 1 155 ? 6.055 29.641 -2.184 1 79.88 155 GLN B N 1
ATOM 2928 C CA . GLN B 1 155 ? 6.844 29.453 -3.396 1 79.88 155 GLN B CA 1
ATOM 2929 C C . GLN B 1 155 ? 8.328 29.344 -3.07 1 79.88 155 GLN B C 1
ATOM 2931 O O . GLN B 1 155 ? 9.031 28.5 -3.635 1 79.88 155 GLN B O 1
ATOM 2936 N N . ALA B 1 156 ? 8.734 30.188 -2.199 1 80.38 156 ALA B N 1
ATOM 2937 C CA . ALA B 1 156 ? 10.133 30.156 -1.792 1 80.38 156 ALA B CA 1
ATOM 2938 C C . ALA B 1 156 ? 10.492 28.828 -1.147 1 80.38 156 ALA B C 1
ATOM 2940 O O . ALA B 1 156 ? 11.578 28.281 -1.379 1 80.38 156 ALA B O 1
ATOM 2941 N N . ALA B 1 157 ? 9.648 28.312 -0.331 1 80.94 157 ALA B N 1
ATOM 2942 C CA . ALA B 1 157 ? 9.867 27.016 0.331 1 80.94 157 ALA B CA 1
ATOM 2943 C C . ALA B 1 157 ? 9.891 25.875 -0.682 1 80.94 157 ALA B C 1
ATOM 2945 O O . ALA B 1 157 ? 10.688 24.938 -0.551 1 80.94 157 ALA B O 1
ATOM 2946 N N . GLY B 1 158 ? 9.047 25.922 -1.67 1 79.31 158 GLY B N 1
ATOM 2947 C CA . GLY B 1 158 ? 9.008 24.922 -2.729 1 79.31 158 GLY B CA 1
ATOM 2948 C C . GLY B 1 158 ? 10.289 24.859 -3.541 1 79.31 158 GLY B C 1
ATOM 2949 O O . GLY B 1 158 ? 10.664 23.812 -4.043 1 79.31 158 GLY B O 1
ATOM 2950 N N . GLU B 1 159 ? 10.961 25.969 -3.602 1 77.06 159 GLU B N 1
ATOM 2951 C CA . GLU B 1 159 ? 12.195 26.078 -4.375 1 77.06 159 GLU B CA 1
ATOM 2952 C C . GLU B 1 159 ? 13.391 25.562 -3.582 1 77.06 159 GLU B C 1
ATOM 2954 O O . GLU B 1 159 ? 14.414 25.188 -4.16 1 77.06 159 GLU B O 1
ATOM 2959 N N . ARG B 1 160 ? 13.375 25.562 -2.348 1 71.56 160 ARG B N 1
ATOM 2960 C CA . ARG B 1 160 ? 14.484 25.188 -1.479 1 71.56 160 ARG B CA 1
ATOM 2961 C C . ARG B 1 160 ? 14.586 23.672 -1.339 1 71.56 160 ARG B C 1
ATOM 2963 O O . ARG B 1 160 ? 15.562 23.156 -0.802 1 71.56 160 ARG B O 1
ATOM 2970 N N . GLY B 1 161 ? 13.859 22.969 -1.917 1 66.88 161 GLY B N 1
ATOM 2971 C CA . GLY B 1 161 ? 13.922 21.516 -1.81 1 66.88 161 GLY B CA 1
ATOM 2972 C C . GLY B 1 161 ? 15.117 20.922 -2.523 1 66.88 161 GLY B C 1
ATOM 2973 O O . GLY B 1 161 ? 15.719 21.547 -3.395 1 66.88 161 GLY B O 1
ATOM 2974 N N . ASP B 1 162 ? 15.672 19.906 -1.931 1 65.06 162 ASP B N 1
ATOM 2975 C CA . ASP B 1 162 ? 16.844 19.203 -2.447 1 65.06 162 ASP B CA 1
ATOM 2976 C C . ASP B 1 162 ? 16.578 18.594 -3.818 1 65.06 162 ASP B C 1
ATOM 2978 O O . ASP B 1 162 ? 17.5 18.25 -4.547 1 65.06 162 ASP B O 1
ATOM 2982 N N . THR B 1 163 ? 15.359 18.391 -3.998 1 61.06 163 THR B N 1
ATOM 2983 C CA . THR B 1 163 ? 14.977 17.844 -5.293 1 61.06 163 THR B CA 1
ATOM 2984 C C . THR B 1 163 ? 14.57 18.953 -6.254 1 61.06 163 THR B C 1
ATOM 2986 O O . THR B 1 163 ? 14.047 19.984 -5.832 1 61.06 163 THR B O 1
ATOM 2989 N N . ALA B 1 164 ? 15 18.75 -7.477 1 56.91 164 ALA B N 1
ATOM 2990 C CA . ALA B 1 164 ? 14.547 19.734 -8.469 1 56.91 164 ALA B CA 1
ATOM 2991 C C . ALA B 1 164 ? 13.031 19.906 -8.398 1 56.91 164 ALA B C 1
ATOM 2993 O O . ALA B 1 164 ? 12.281 18.938 -8.422 1 56.91 164 ALA B O 1
ATOM 2994 N N . PRO B 1 165 ? 12.672 21.156 -8.078 1 59.94 165 PRO B N 1
ATOM 2995 C CA . PRO B 1 165 ? 11.227 21.359 -7.98 1 59.94 165 PRO B CA 1
ATOM 2996 C C . PRO B 1 165 ? 10.484 20.953 -9.25 1 59.94 165 PRO B C 1
ATOM 2998 O O . PRO B 1 165 ? 10.953 21.203 -10.359 1 59.94 165 PRO B O 1
ATOM 3001 N N . PRO B 1 166 ? 9.562 20.062 -9.102 1 59.44 166 PRO B N 1
ATOM 3002 C CA . PRO B 1 166 ? 8.773 19.797 -10.305 1 59.44 166 PRO B CA 1
ATOM 3003 C C . PRO B 1 166 ? 8.148 21.078 -10.891 1 59.44 166 PRO B C 1
ATOM 3005 O O . PRO B 1 166 ? 8.008 22.078 -10.18 1 59.44 166 PRO B O 1
ATOM 3008 N N . GLN B 1 167 ? 7.988 20.969 -12.172 1 62 167 GLN B N 1
ATOM 3009 C CA . GLN B 1 167 ? 7.227 22.047 -12.773 1 62 167 GLN B CA 1
ATOM 3010 C C . GLN B 1 167 ? 5.82 22.125 -12.188 1 62 167 GLN B C 1
ATOM 3012 O O . GLN B 1 167 ? 5.219 21.109 -11.859 1 62 167 GLN B O 1
ATOM 3017 N N . PRO B 1 168 ? 5.469 23.344 -11.875 1 56.25 168 PRO B N 1
ATOM 3018 C CA . PRO B 1 168 ? 4.137 23.547 -11.305 1 56.25 168 PRO B CA 1
ATOM 3019 C C . PRO B 1 168 ? 3.055 22.734 -12.016 1 56.25 168 PRO B C 1
ATOM 3021 O O . PRO B 1 168 ? 2.061 22.344 -11.398 1 56.25 168 PRO B O 1
ATOM 3024 N N . GLU B 1 169 ? 3.336 22.453 -13.188 1 59.16 169 GLU B N 1
ATOM 3025 C CA . GLU B 1 169 ? 2.322 21.75 -13.969 1 59.16 169 GLU B CA 1
ATOM 3026 C C . GLU B 1 169 ? 2.33 20.25 -13.672 1 59.16 169 GLU B C 1
ATOM 3028 O O . GLU B 1 169 ? 1.379 19.547 -14 1 59.16 169 GLU B O 1
ATOM 3033 N N . GLU B 1 170 ? 3.418 20.031 -12.992 1 59.44 170 GLU B N 1
ATOM 3034 C CA . GLU B 1 170 ? 3.496 18.609 -12.695 1 59.44 170 GLU B CA 1
ATOM 3035 C C . GLU B 1 170 ? 2.73 18.266 -11.422 1 59.44 170 GLU B C 1
ATOM 3037 O O . GLU B 1 170 ? 2.887 18.938 -10.398 1 59.44 170 GLU B O 1
ATOM 3042 N N . ASP B 1 171 ? 1.673 17.641 -11.602 1 57.88 171 ASP B N 1
ATOM 3043 C CA . ASP B 1 171 ? 0.898 17.188 -10.445 1 57.88 171 ASP B CA 1
ATOM 3044 C C . ASP B 1 171 ? 1.725 16.25 -9.562 1 57.88 171 ASP B C 1
ATOM 3046 O O . ASP B 1 171 ? 2.309 15.281 -10.047 1 57.88 171 ASP B O 1
ATOM 3050 N N . VAL B 1 172 ? 2.09 16.875 -8.398 1 61.41 172 VAL B N 1
ATOM 3051 C CA . VAL B 1 172 ? 2.766 15.984 -7.457 1 61.41 172 VAL B CA 1
ATOM 3052 C C . VAL B 1 172 ? 1.774 14.961 -6.91 1 61.41 172 VAL B C 1
ATOM 3054 O O . VAL B 1 172 ? 0.614 15.289 -6.648 1 61.41 172 VAL B O 1
ATOM 3057 N N . ASP B 1 173 ? 2.141 13.75 -6.922 1 76.69 173 ASP B N 1
ATOM 3058 C CA . ASP B 1 173 ? 1.304 12.617 -6.543 1 76.69 173 ASP B CA 1
ATOM 3059 C C . ASP B 1 173 ? 1.392 12.344 -5.043 1 76.69 173 ASP B C 1
ATOM 3061 O O . ASP B 1 173 ? 0.982 11.281 -4.574 1 76.69 173 ASP B O 1
ATOM 3065 N N . LEU B 1 174 ? 1.924 13.477 -4.281 1 83.81 174 LEU B N 1
ATOM 3066 C CA . LEU B 1 174 ? 2.027 13.273 -2.84 1 83.81 174 LEU B CA 1
ATOM 3067 C C . LEU B 1 174 ? 0.988 14.102 -2.096 1 83.81 174 LEU B C 1
ATOM 3069 O O . LEU B 1 174 ? 0.796 15.281 -2.4 1 83.81 174 LEU B O 1
ATOM 3073 N N . HIS B 1 175 ? 0.271 13.508 -1.186 1 91.06 175 HIS B N 1
ATOM 3074 C CA . HIS B 1 175 ? -0.793 14.148 -0.422 1 91.06 175 HIS B CA 1
ATOM 3075 C C . HIS B 1 175 ? -0.408 14.297 1.046 1 91.06 175 HIS B C 1
ATOM 3077 O O . HIS B 1 175 ? 0.401 13.523 1.56 1 91.06 175 HIS B O 1
ATOM 3083 N N . PHE B 1 176 ? -0.9 15.43 1.676 1 93.38 176 PHE B N 1
ATOM 3084 C CA . PHE B 1 176 ? -0.642 15.727 3.08 1 93.38 176 PHE B CA 1
ATOM 3085 C C . PHE B 1 176 ? -1.946 15.828 3.861 1 93.38 176 PHE B C 1
ATOM 3087 O O . PHE B 1 176 ? -2.9 16.453 3.4 1 93.38 176 PHE B O 1
ATOM 3094 N N . VAL B 1 177 ? -1.954 15.219 5.07 1 96.06 177 VAL B N 1
ATOM 3095 C CA . VAL B 1 177 ? -3.082 15.289 5.992 1 96.06 177 VAL B CA 1
ATOM 3096 C C . VAL B 1 177 ? -2.58 15.57 7.402 1 96.06 177 VAL B C 1
ATOM 3098 O O . VAL B 1 177 ? -1.492 15.133 7.781 1 96.06 177 VAL B O 1
ATOM 3101 N N . ALA B 1 178 ? -3.346 16.297 8.141 1 97.94 178 ALA B N 1
ATOM 3102 C CA . ALA B 1 178 ? -2.947 16.594 9.516 1 97.94 178 ALA B CA 1
ATOM 3103 C C . ALA B 1 178 ? -3.816 15.844 10.516 1 97.94 178 ALA B C 1
ATOM 3105 O O . ALA B 1 178 ? -5.023 15.703 10.32 1 97.94 178 ALA B O 1
ATOM 3106 N N . PHE B 1 179 ? -3.203 15.398 11.578 1 98.38 179 PHE B N 1
ATOM 3107 C CA . PHE B 1 179 ? -3.859 14.867 12.766 1 98.38 179 PHE B CA 1
ATOM 3108 C C . PHE B 1 179 ? -3.576 15.742 13.977 1 98.38 179 PHE B C 1
ATOM 3110 O O . PHE B 1 179 ? -2.42 16.062 14.258 1 98.38 179 PHE B O 1
ATOM 3117 N N . VAL B 1 180 ? -4.605 16.094 14.656 1 97.94 180 VAL B N 1
ATOM 3118 C CA . VAL B 1 180 ? -4.445 16.984 15.805 1 97.94 180 VAL B CA 1
ATOM 3119 C C . VAL B 1 180 ? -5.258 16.469 16.984 1 97.94 180 VAL B C 1
ATOM 3121 O O . VAL B 1 180 ? -6.133 15.609 16.812 1 97.94 180 VAL B O 1
ATOM 3124 N N . ASN B 1 181 ? -4.875 16.906 18.172 1 97.31 181 ASN B N 1
ATOM 3125 C CA . ASN B 1 181 ? -5.676 16.719 19.375 1 97.31 181 ASN B CA 1
ATOM 3126 C C . ASN B 1 181 ? -6.652 17.875 19.594 1 97.31 181 ASN B C 1
ATOM 3128 O O . ASN B 1 181 ? -6.238 18.984 19.906 1 97.31 181 ASN B O 1
ATOM 3132 N N . ALA B 1 182 ? -7.906 17.625 19.375 1 95.12 182 ALA B N 1
ATOM 3133 C CA . ALA B 1 182 ? -8.945 18.625 19.609 1 95.12 182 ALA B CA 1
ATOM 3134 C C . ALA B 1 182 ? -9.898 18.188 20.703 1 95.12 182 ALA B C 1
ATOM 3136 O O . ALA B 1 182 ? -10.766 17.328 20.484 1 95.12 182 ALA B O 1
ATOM 3137 N N . GLY B 1 183 ? -9.781 18.828 21.859 1 92.31 183 GLY B N 1
ATOM 3138 C CA . GLY B 1 183 ? -10.664 18.5 22.969 1 92.31 183 GLY B CA 1
ATOM 3139 C C . GLY B 1 183 ? -10.555 17.047 23.391 1 92.31 183 GLY B C 1
ATOM 3140 O O . GLY B 1 183 ? -11.562 16.391 23.688 1 92.31 183 GLY B O 1
ATOM 3141 N N . GLY B 1 184 ? -9.406 16.516 23.266 1 95.12 184 GLY B N 1
ATOM 3142 C CA . GLY B 1 184 ? -9.195 15.148 23.688 1 95.12 184 GLY B CA 1
ATOM 3143 C C . GLY B 1 184 ? -9.555 14.125 22.625 1 95.12 184 GLY B C 1
ATOM 3144 O O . GLY B 1 184 ? -9.539 12.922 22.891 1 95.12 184 GLY B O 1
ATOM 3145 N N . GLN B 1 185 ? -9.898 14.586 21.469 1 96.31 185 GLN B N 1
ATOM 3146 C CA . GLN B 1 185 ? -10.227 13.711 20.344 1 96.31 185 GLN B CA 1
ATOM 3147 C C . GLN B 1 185 ? -9.18 13.812 19.25 1 96.31 185 GLN B C 1
ATOM 3149 O O . GLN B 1 185 ? -8.695 14.898 18.938 1 96.31 185 GLN B O 1
ATOM 3154 N N . LEU B 1 186 ? -8.781 12.617 18.703 1 97.5 186 LEU B N 1
ATOM 3155 C CA . LEU B 1 186 ? -7.918 12.594 17.531 1 97.5 186 LEU B CA 1
ATOM 3156 C C . LEU B 1 186 ? -8.711 12.93 16.266 1 97.5 186 LEU B C 1
ATOM 3158 O O . LEU B 1 186 ? -9.633 12.203 15.898 1 97.5 186 LEU B O 1
ATOM 3162 N N . VAL B 1 187 ? -8.336 14.055 15.633 1 97.12 187 VAL B N 1
ATOM 3163 C CA . VAL B 1 187 ? -9.109 14.531 14.492 1 97.12 187 VAL B CA 1
ATOM 3164 C C . VAL B 1 187 ? -8.211 14.617 13.258 1 97.12 187 VAL B C 1
ATOM 3166 O O . VAL B 1 187 ? -7.109 15.156 13.32 1 97.12 187 VAL B O 1
ATOM 3169 N N . GLU B 1 188 ? -8.641 14.008 12.188 1 97.31 188 GLU B N 1
ATOM 3170 C CA . GLU B 1 188 ? -8.008 14.07 10.875 1 97.31 188 GLU B CA 1
ATOM 3171 C C . GLU B 1 188 ? -8.516 15.266 10.07 1 97.31 188 GLU B C 1
ATOM 3173 O O . GLU B 1 188 ? -9.727 15.453 9.938 1 97.31 188 GLU B O 1
ATOM 3178 N N . LEU B 1 189 ? -7.625 16.062 9.609 1 97.12 189 LEU B N 1
ATOM 3179 C CA . LEU B 1 189 ? -7.969 17.25 8.836 1 97.12 189 LEU B CA 1
ATOM 3180 C C . LEU B 1 189 ? -7.367 17.172 7.434 1 97.12 189 LEU B C 1
ATOM 3182 O O . LEU B 1 189 ? -6.148 17.25 7.277 1 97.12 189 LEU B O 1
ATOM 3186 N N . ASP B 1 190 ? -8.164 17.016 6.523 1 95.88 190 ASP B N 1
ATOM 3187 C CA . ASP B 1 190 ? -7.844 16.953 5.098 1 95.88 190 ASP B CA 1
ATOM 3188 C C . ASP B 1 190 ? -8.727 17.906 4.293 1 95.88 190 ASP B C 1
ATOM 3190 O O . ASP B 1 190 ? -9.93 17.672 4.152 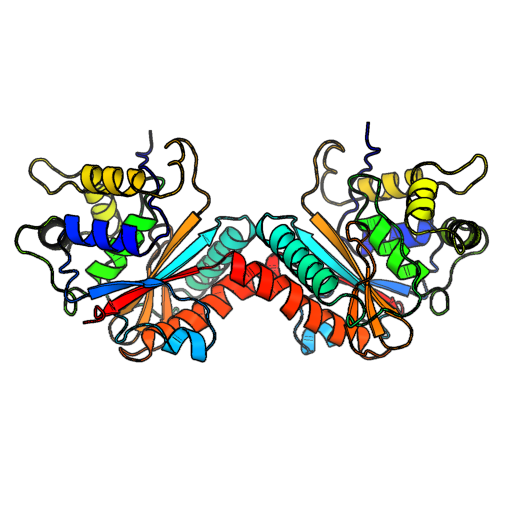1 95.88 190 ASP B O 1
ATOM 3194 N N . GLY B 1 191 ? -8.125 18.922 3.752 1 93.88 191 GLY B N 1
ATOM 3195 C CA . GLY B 1 191 ? -8.875 19.953 3.053 1 93.88 191 GLY B CA 1
ATOM 3196 C C . GLY B 1 191 ? -9.617 19.438 1.837 1 93.88 191 GLY B C 1
ATOM 3197 O O . GLY B 1 191 ? -10.492 20.125 1.303 1 93.88 191 GLY B O 1
ATOM 3198 N N . ARG B 1 192 ? -9.281 18.281 1.351 1 91.62 192 ARG B N 1
ATOM 3199 C CA . ARG B 1 192 ? -9.961 17.703 0.2 1 91.62 192 ARG B CA 1
ATOM 3200 C C . ARG B 1 192 ? -11.211 16.938 0.633 1 91.62 192 ARG B C 1
ATOM 3202 O O . ARG B 1 192 ? -12.047 16.594 -0.198 1 91.62 192 ARG B O 1
ATOM 3209 N N . ARG B 1 193 ? -11.273 16.656 1.875 1 90.75 193 ARG B N 1
ATOM 3210 C CA . ARG B 1 193 ? -12.406 15.883 2.387 1 90.75 193 ARG B CA 1
ATOM 3211 C C . ARG B 1 193 ? -13.57 16.797 2.73 1 90.75 193 ARG B C 1
ATOM 3213 O O . ARG B 1 193 ? -13.43 18.031 2.75 1 90.75 193 ARG B O 1
ATOM 3220 N N . GLY B 1 194 ? -14.719 16.172 2.975 1 87.19 194 GLY B N 1
ATOM 3221 C CA . GLY B 1 194 ? -15.914 16.938 3.283 1 87.19 194 GLY B CA 1
ATOM 3222 C C . GLY B 1 194 ? -15.844 17.641 4.621 1 87.19 194 GLY B C 1
ATOM 3223 O O . GLY B 1 194 ? -16.531 18.641 4.836 1 87.19 194 GLY B O 1
ATOM 3224 N N . GLY B 1 195 ? -15.047 17.219 5.477 1 91.88 195 GLY B N 1
ATOM 3225 C CA . GLY B 1 195 ? -14.906 17.781 6.812 1 91.88 195 GLY B CA 1
ATOM 3226 C C . GLY B 1 195 ? -13.93 17.016 7.684 1 91.88 195 GLY B C 1
ATOM 3227 O O . GLY B 1 195 ? -13.305 16.062 7.227 1 91.88 195 GLY B O 1
ATOM 3228 N N . PRO B 1 196 ? -13.789 17.562 8.875 1 94.31 196 PRO B N 1
ATOM 3229 C CA . PRO B 1 196 ? -12.93 16.844 9.828 1 94.31 196 PRO B CA 1
ATOM 3230 C C . PRO B 1 196 ? -13.445 15.445 10.141 1 94.31 196 PRO B C 1
ATOM 3232 O O . PRO B 1 196 ? -14.656 15.211 10.125 1 94.31 196 PRO B O 1
ATOM 3235 N N . VAL B 1 197 ? -12.547 14.5 10.414 1 93.5 197 VAL B N 1
ATOM 3236 C CA . VAL B 1 197 ? -12.898 13.125 10.758 1 93.5 197 VAL B CA 1
ATOM 3237 C C . VAL B 1 197 ? -12.367 12.789 12.148 1 93.5 197 VAL B C 1
ATOM 3239 O O . VAL B 1 197 ? -11.172 12.898 12.406 1 93.5 197 VAL B O 1
ATOM 3242 N N . ALA B 1 198 ? -13.242 12.367 13.023 1 93.75 198 ALA B N 1
ATOM 3243 C CA . ALA B 1 198 ? -12.852 11.961 14.375 1 93.75 198 ALA B CA 1
ATOM 3244 C C . ALA B 1 198 ? -12.469 10.484 14.414 1 93.75 198 ALA B C 1
ATOM 3246 O O . ALA B 1 198 ? -13.172 9.641 13.852 1 93.75 198 ALA B O 1
ATOM 3247 N N . HIS B 1 199 ? -11.375 10.188 15.102 1 94.69 199 HIS B N 1
ATOM 3248 C CA . HIS B 1 199 ? -10.891 8.812 15.133 1 94.69 199 HIS B CA 1
ATOM 3249 C C . HIS B 1 199 ? -10.906 8.258 16.547 1 94.69 199 HIS B C 1
ATOM 3251 O O . HIS B 1 199 ? -10.383 7.168 16.797 1 94.69 199 HIS B O 1
ATOM 3257 N N . GLY B 1 200 ? -11.414 8.984 17.516 1 94.19 200 GLY B N 1
ATOM 3258 C CA . GLY B 1 200 ? -11.492 8.5 18.875 1 94.19 200 GLY B CA 1
ATOM 3259 C C . GLY B 1 200 ? -10.68 9.328 19.859 1 94.19 200 GLY B C 1
ATOM 3260 O O . GLY B 1 200 ? -10.156 10.383 19.5 1 94.19 200 GLY B O 1
ATOM 3261 N N . PRO B 1 201 ? -10.586 8.867 21.109 1 96.06 201 PRO B N 1
ATOM 3262 C CA . PRO B 1 201 ? -9.922 9.648 22.156 1 96.06 201 PRO B CA 1
ATOM 3263 C C . PRO B 1 201 ? -8.406 9.703 21.984 1 96.06 201 PRO B C 1
ATOM 3265 O O . PRO B 1 201 ? -7.809 8.773 21.453 1 96.06 201 PRO B O 1
ATOM 3268 N N . THR B 1 202 ? -7.82 10.773 22.375 1 97.12 202 THR B N 1
ATOM 3269 C CA . THR B 1 202 ? -6.375 10.945 22.453 1 97.12 202 THR B CA 1
ATOM 3270 C C . THR B 1 202 ? -6 11.883 23.594 1 97.12 202 THR B C 1
ATOM 3272 O O . THR B 1 202 ? -6.848 12.25 24.406 1 97.12 202 THR B O 1
ATOM 3275 N N . SER B 1 203 ? -4.719 12.062 23.812 1 96.25 203 SER B N 1
ATOM 3276 C CA . SER B 1 203 ? -4.152 12.961 24.812 1 96.25 203 SER B CA 1
ATOM 3277 C C . SER B 1 203 ? -2.885 13.633 24.297 1 96.25 203 SER B C 1
ATOM 3279 O O . SER B 1 203 ? -2.375 13.273 23.234 1 96.25 203 SER B O 1
ATOM 3281 N N . ALA B 1 204 ? -2.465 14.633 25.031 1 92.38 204 ALA B N 1
ATOM 3282 C CA . ALA B 1 204 ? -1.252 15.352 24.641 1 92.38 204 ALA B CA 1
ATOM 3283 C C . ALA B 1 204 ? -0.065 14.398 24.547 1 92.38 204 ALA B C 1
ATOM 3285 O O . ALA B 1 204 ? 0.757 14.516 23.625 1 92.38 204 ALA B O 1
ATOM 3286 N N . ASP B 1 205 ? -0.055 13.406 25.406 1 93.56 205 ASP B N 1
ATOM 3287 C CA . ASP B 1 205 ? 1.076 12.484 25.453 1 93.56 205 ASP B CA 1
ATOM 3288 C C . ASP B 1 205 ? 0.873 11.305 24.5 1 93.56 205 ASP B C 1
ATOM 3290 O O . ASP B 1 205 ? 1.828 10.609 24.156 1 93.56 205 ASP B O 1
ATOM 3294 N N . GLY B 1 206 ? -0.294 11.117 24.062 1 96.19 206 GLY B N 1
ATOM 3295 C CA . GLY B 1 206 ? -0.602 9.938 23.281 1 96.19 206 GLY B CA 1
ATOM 3296 C C . GLY B 1 206 ? -0.886 10.25 21.812 1 96.19 206 GLY B C 1
ATOM 3297 O O . GLY B 1 206 ? -1.184 9.352 21.031 1 96.19 206 GLY B O 1
ATOM 3298 N N . LEU B 1 207 ? -0.764 11.492 21.453 1 97.38 207 LEU B N 1
ATOM 3299 C CA . LEU B 1 207 ? -1.207 11.945 20.141 1 97.38 207 LEU B CA 1
ATOM 3300 C C . LEU B 1 207 ? -0.476 11.195 19.031 1 97.38 207 LEU B C 1
ATOM 3302 O O . LEU B 1 207 ? -1.106 10.664 18.109 1 97.38 207 LEU B O 1
ATOM 3306 N N . LEU B 1 208 ? 0.855 11.141 19.172 1 97.5 208 LEU B N 1
ATOM 3307 C CA . LEU B 1 208 ? 1.661 10.523 18.109 1 97.5 208 LEU B CA 1
ATOM 3308 C C . LEU B 1 208 ? 1.344 9.031 17.984 1 97.5 208 LEU B C 1
ATOM 3310 O O . LEU B 1 208 ? 1.12 8.539 16.891 1 97.5 208 LEU B O 1
ATOM 3314 N N . ALA B 1 209 ? 1.298 8.328 19.109 1 96.81 209 ALA B N 1
ATOM 3315 C CA . ALA B 1 209 ? 1.005 6.902 19.109 1 96.81 209 ALA B CA 1
ATOM 3316 C C . ALA B 1 209 ? -0.394 6.629 18.562 1 96.81 209 ALA B C 1
ATOM 3318 O O . ALA B 1 209 ? -0.593 5.691 17.781 1 96.81 209 ALA B O 1
ATOM 3319 N N . ASP B 1 210 ? -1.308 7.41 18.984 1 97.38 210 ASP B N 1
ATOM 3320 C CA . ASP B 1 210 ? -2.686 7.246 18.531 1 97.38 210 ASP B CA 1
ATOM 3321 C C . ASP B 1 210 ? -2.812 7.52 17.031 1 97.38 210 ASP B C 1
ATOM 3323 O O . ASP B 1 210 ? -3.502 6.789 16.328 1 97.38 210 ASP B O 1
ATOM 3327 N N . ALA B 1 211 ? -2.186 8.609 16.547 1 97.62 211 ALA B N 1
ATOM 3328 C CA . ALA B 1 211 ? -2.188 8.922 15.125 1 97.62 211 ALA B CA 1
ATOM 3329 C C . ALA B 1 211 ? -1.551 7.793 14.32 1 97.62 211 ALA B C 1
ATOM 3331 O O . ALA B 1 211 ? -2.076 7.395 13.281 1 97.62 211 ALA B O 1
ATOM 3332 N N . ALA B 1 212 ? -0.439 7.289 14.828 1 96.44 212 ALA B N 1
ATOM 3333 C CA . ALA B 1 212 ? 0.241 6.184 14.156 1 96.44 212 ALA B CA 1
ATOM 3334 C C . ALA B 1 212 ? -0.679 4.977 14.023 1 96.44 212 ALA B C 1
ATOM 3336 O O . ALA B 1 212 ? -0.71 4.328 12.969 1 96.44 212 ALA B O 1
ATOM 3337 N N . ALA B 1 213 ? -1.394 4.645 15.023 1 95.69 213 ALA B N 1
ATOM 3338 C CA . ALA B 1 213 ? -2.322 3.518 15 1 95.69 213 ALA B CA 1
ATOM 3339 C C . ALA B 1 213 ? -3.404 3.719 13.945 1 95.69 213 ALA B C 1
ATOM 3341 O O . ALA B 1 213 ? -3.766 2.781 13.234 1 95.69 213 ALA B O 1
ATOM 3342 N N . VAL B 1 214 ? -3.939 4.906 13.891 1 95.12 214 VAL B N 1
ATOM 3343 C CA . VAL B 1 214 ? -4.969 5.227 12.906 1 95.12 214 VAL B CA 1
ATOM 3344 C C . VAL B 1 214 ? -4.391 5.121 11.492 1 95.12 214 VAL B C 1
ATOM 3346 O O . VAL B 1 214 ? -5.031 4.566 10.594 1 95.12 214 VAL B O 1
ATOM 3349 N N . VAL B 1 215 ? -3.193 5.688 11.297 1 95.19 215 VAL B N 1
ATOM 3350 C CA . VAL B 1 215 ? -2.543 5.641 9.992 1 95.19 215 VAL B CA 1
ATOM 3351 C C . VAL B 1 215 ? -2.361 4.188 9.562 1 95.19 215 VAL B C 1
ATOM 3353 O O . VAL B 1 215 ? -2.643 3.836 8.414 1 95.19 215 VAL B O 1
ATOM 3356 N N . ARG B 1 216 ? -1.975 3.338 10.43 1 93.44 216 ARG B N 1
ATOM 3357 C CA . ARG B 1 216 ? -1.783 1.923 10.133 1 93.44 216 ARG B CA 1
ATOM 3358 C C . ARG B 1 216 ? -3.096 1.27 9.711 1 93.44 216 ARG B C 1
ATOM 3360 O O . ARG B 1 216 ? -3.15 0.565 8.703 1 93.44 216 ARG B O 1
ATOM 3367 N N . ARG B 1 217 ? -4.094 1.481 10.398 1 91.31 217 ARG B N 1
ATOM 3368 C CA . ARG B 1 217 ? -5.359 0.775 10.227 1 91.31 217 ARG B CA 1
ATOM 3369 C C . ARG B 1 217 ? -6.152 1.351 9.062 1 91.31 217 ARG B C 1
ATOM 3371 O O . ARG B 1 217 ? -6.656 0.605 8.219 1 91.31 217 ARG B O 1
ATOM 3378 N N . GLU B 1 218 ? -6.27 2.705 9.047 1 91.44 218 GLU B N 1
ATOM 3379 C CA . GLU B 1 218 ? -7.238 3.346 8.156 1 91.44 218 GLU B CA 1
ATOM 3380 C C . GLU B 1 218 ? -6.598 3.729 6.824 1 91.44 218 GLU B C 1
ATOM 3382 O O . GLU B 1 218 ? -7.297 4.012 5.852 1 91.44 218 GLU B O 1
ATOM 3387 N N . PHE B 1 219 ? -5.285 3.76 6.758 1 93.19 219 PHE B N 1
ATOM 3388 C CA . PHE B 1 219 ? -4.613 4.145 5.523 1 93.19 219 PHE B CA 1
ATOM 3389 C C . PHE B 1 219 ? -3.797 2.982 4.965 1 93.19 219 PHE B C 1
ATOM 3391 O O . PHE B 1 219 ? -4.109 2.453 3.898 1 93.19 219 PHE B O 1
ATOM 3398 N N . MET B 1 220 ? -2.881 2.494 5.75 1 91.88 220 MET B N 1
ATOM 3399 C CA . MET B 1 220 ? -1.949 1.472 5.281 1 91.88 220 MET B CA 1
ATOM 3400 C C . MET B 1 220 ? -2.676 0.157 5.012 1 91.88 220 MET B C 1
ATOM 3402 O O . MET B 1 220 ? -2.645 -0.355 3.891 1 91.88 220 MET B O 1
ATOM 3406 N N . GLU B 1 221 ? -3.35 -0.391 5.984 1 88.75 221 GLU B N 1
ATOM 3407 C CA . GLU B 1 221 ? -4.027 -1.678 5.848 1 88.75 221 GLU B CA 1
ATOM 3408 C C . GLU B 1 221 ? -5.125 -1.615 4.793 1 88.75 221 GLU B C 1
ATOM 3410 O O . GLU B 1 221 ? -5.262 -2.529 3.975 1 88.75 221 GLU B O 1
ATOM 3415 N N . LYS B 1 222 ? -5.91 -0.557 4.793 1 88.75 222 LYS B N 1
ATOM 3416 C CA . LYS B 1 222 ? -7.023 -0.448 3.852 1 88.75 222 LYS B CA 1
ATOM 3417 C C . LYS B 1 222 ? -6.52 -0.336 2.416 1 88.75 222 LYS B C 1
ATOM 3419 O O . LYS B 1 222 ? -7.043 -0.998 1.517 1 88.75 222 LYS B O 1
ATOM 3424 N N . SER B 1 223 ? -5.562 0.531 2.256 1 89.62 223 SER B N 1
ATOM 3425 C CA . SER B 1 223 ? -5.023 0.67 0.908 1 89.62 223 SER B CA 1
ATOM 3426 C C . SER B 1 223 ? -4.395 -0.633 0.427 1 89.62 223 SER B C 1
ATOM 3428 O O . SER B 1 223 ? -4.52 -0.993 -0.745 1 89.62 223 SER B O 1
ATOM 3430 N N . SER B 1 224 ? -3.719 -1.295 1.296 1 89.38 224 SER B N 1
ATOM 3431 C CA . SER B 1 224 ? -3.088 -2.566 0.957 1 89.38 224 SER B CA 1
ATOM 3432 C C . SER B 1 224 ? -4.133 -3.631 0.628 1 89.38 224 SER B C 1
ATOM 3434 O O . SER B 1 224 ? -3.945 -4.426 -0.297 1 89.38 224 SER B O 1
ATOM 3436 N N . SER B 1 225 ? -5.172 -3.697 1.401 1 86.25 225 SER B N 1
ATOM 3437 C CA . SER B 1 225 ? -6.227 -4.684 1.191 1 86.25 225 SER B CA 1
ATOM 3438 C C . SER B 1 225 ? -6.883 -4.508 -0.174 1 86.25 225 SER B C 1
ATOM 3440 O O . SER B 1 225 ? -7.371 -5.473 -0.762 1 86.25 225 SER B O 1
ATOM 3442 N N . ILE B 1 226 ? -6.836 -3.293 -0.629 1 83.19 226 ILE B N 1
ATOM 3443 C CA . ILE B 1 226 ? -7.41 -3 -1.937 1 83.19 226 ILE B CA 1
ATOM 3444 C C . ILE B 1 226 ? -6.414 -3.365 -3.033 1 83.19 226 ILE B C 1
ATOM 3446 O O . ILE B 1 226 ? -6.801 -3.846 -4.102 1 83.19 226 ILE B O 1
ATOM 3450 N N . ALA B 1 227 ? -5.195 -3.195 -2.75 1 87.38 227 ALA B N 1
ATOM 3451 C CA . ALA B 1 227 ? -4.148 -3.338 -3.76 1 87.38 227 ALA B CA 1
ATOM 3452 C C . ALA B 1 227 ? -3.75 -4.801 -3.932 1 87.38 227 ALA B C 1
ATOM 3454 O O . ALA B 1 227 ? -3.426 -5.234 -5.039 1 87.38 227 ALA B O 1
ATOM 3455 N N . PHE B 1 228 ? -3.754 -5.594 -2.834 1 90.62 228 PHE B N 1
ATOM 3456 C CA . PHE B 1 228 ? -3.219 -6.949 -2.861 1 90.62 228 PHE B CA 1
ATOM 3457 C C . PHE B 1 228 ? -4.344 -7.977 -2.789 1 90.62 228 PHE B C 1
ATOM 3459 O O . PHE B 1 228 ? -5.238 -7.867 -1.949 1 90.62 228 PHE B O 1
ATOM 3466 N N . ASN B 1 229 ? -4.312 -8.914 -3.705 1 90.38 229 ASN B N 1
ATOM 3467 C CA . ASN B 1 229 ? -5.293 -9.992 -3.754 1 90.38 229 ASN B CA 1
ATOM 3468 C C . ASN B 1 229 ? -4.625 -11.359 -3.828 1 90.38 229 ASN B C 1
ATOM 3470 O O . ASN B 1 229 ? -3.525 -11.484 -4.371 1 90.38 229 ASN B O 1
ATOM 3474 N N . LEU B 1 230 ? -5.293 -12.32 -3.189 1 94.56 230 LEU B N 1
ATOM 3475 C CA . LEU B 1 230 ? -4.82 -13.703 -3.27 1 94.56 230 LEU B CA 1
ATOM 3476 C C . LEU B 1 230 ? -5.82 -14.578 -4.02 1 94.56 230 LEU B C 1
ATOM 3478 O O . LEU B 1 230 ? -7.035 -14.414 -3.867 1 94.56 230 LEU B O 1
ATOM 3482 N N . ILE B 1 231 ? -5.352 -15.398 -4.844 1 95.12 231 ILE B N 1
ATOM 3483 C CA . ILE B 1 231 ? -6.074 -16.5 -5.461 1 95.12 231 ILE B CA 1
ATOM 3484 C C . ILE B 1 231 ? -5.375 -17.828 -5.129 1 95.12 231 ILE B C 1
ATOM 3486 O O . ILE B 1 231 ? -4.145 -17.906 -5.137 1 95.12 231 ILE B O 1
ATOM 3490 N N . CYS B 1 232 ? -6.133 -18.781 -4.801 1 96.5 232 CYS B N 1
ATOM 3491 C CA . CYS B 1 232 ? -5.477 -20.047 -4.445 1 96.5 232 CYS B CA 1
ATOM 3492 C C . CYS B 1 232 ? -5.938 -21.172 -5.348 1 96.5 232 CYS B C 1
ATOM 3494 O O . CYS B 1 232 ? -7.039 -21.125 -5.898 1 96.5 232 CYS B O 1
ATOM 3496 N N . LEU B 1 233 ? -5.078 -22.094 -5.625 1 97.12 233 LEU B N 1
ATOM 3497 C CA . LEU B 1 233 ? -5.398 -23.391 -6.184 1 97.12 233 LEU B CA 1
ATOM 3498 C C . LEU B 1 233 ? -5.691 -24.406 -5.074 1 97.12 233 LEU B C 1
ATOM 3500 O O . LEU B 1 233 ? -4.844 -24.656 -4.215 1 97.12 233 LEU B O 1
ATOM 3504 N N . SER B 1 234 ? -6.859 -24.859 -5.047 1 96.31 234 SER B N 1
ATOM 3505 C CA . SER B 1 234 ? -7.289 -25.75 -3.971 1 96.31 234 SER B CA 1
ATOM 3506 C C . SER B 1 234 ? -8.117 -26.906 -4.508 1 96.31 234 SER B C 1
ATOM 3508 O O . SER B 1 234 ? -8.453 -26.938 -5.695 1 96.31 234 SER B O 1
ATOM 3510 N N . LYS B 1 235 ? -8.297 -27.875 -3.6 1 94.44 235 LYS B N 1
ATOM 3511 C CA . LYS B 1 235 ? -9.234 -28.953 -3.934 1 94.44 235 LYS B CA 1
ATOM 3512 C C . LYS B 1 235 ? -10.594 -28.375 -4.34 1 94.44 235 LYS B C 1
ATOM 3514 O O . LYS B 1 235 ? -11.094 -27.453 -3.709 1 94.44 235 LYS B O 1
ATOM 3519 N N . ALA B 1 236 ? -11.078 -28.938 -5.43 1 92.69 236 ALA B N 1
ATOM 3520 C CA . ALA B 1 236 ? -12.359 -28.453 -5.926 1 92.69 236 ALA B CA 1
ATOM 3521 C C . ALA B 1 236 ? -13.484 -28.797 -4.957 1 92.69 236 ALA B C 1
ATOM 3523 O O . ALA B 1 236 ? -13.492 -29.875 -4.363 1 92.69 236 ALA B O 1
ATOM 3524 N N . GLU B 1 237 ? -14.461 -27.766 -4.805 1 82.44 237 GLU B N 1
ATOM 3525 C CA . GLU B 1 237 ? -15.617 -28.016 -3.955 1 82.44 237 GLU B CA 1
ATOM 3526 C C . GLU B 1 237 ? -16.609 -28.969 -4.629 1 82.44 237 GLU B C 1
ATOM 3528 O O . GLU B 1 237 ? -16.859 -28.859 -5.828 1 82.44 237 GLU B O 1
ATOM 3533 N N . GLY B 1 238 ? -16.719 -30.219 -4.215 1 64.75 238 GLY B N 1
ATOM 3534 C CA . GLY B 1 238 ? -17.656 -31.203 -4.719 1 64.75 238 GLY B CA 1
ATOM 3535 C C . GLY B 1 238 ? -19.078 -30.688 -4.77 1 64.75 238 GLY B C 1
ATOM 3536 O O . GLY B 1 238 ? -19.422 -29.719 -4.094 1 64.75 238 GLY B O 1
#

Sequence (476 aa):
MTKKWLPLESNPEVMTEFAARIGLDTSKHAFYDVFGLDEELLAMVPQPVVAVLLLYPITAETEAAAKEADGRIAAAGPSAPRPPPVYFMKQTIGNACGTIAMLHAFGNSLGTVELADGSFLRRFFDATEAMTPEARGAYLEAPPSGAPDIEEAHQAAGERGDTAPPQPEEDVDLHFVAFVNAGGQLVELDGRRGGPVAHGPTSADGLLADAAAVVRREFMEKSSSIAFNLICLSKAEGMTKKWLPLESNPEVMTEFAARIGLDTSKHAFYDVFGLDEELLAMVPQPVVAVLLLYPITAETEAAAKEADGRIAAAGPSAPRPPPVYFMKQTIGNACGTIAMLHAFGNSLGTVELADGSFLRRFFDATEAMTPEARGAYLEAPPSGAPDIEEAHQAAGERGDTAPPQPEEDVDLHFVAFVNAGGQLVELDGRRGGPVAHGPTSADGLLADAAAVVRREFMEKSSSIAFNLICLSKAEG

Foldseek 3Di:
DQAFAFAFDPDQVLVQVLCVQQFFPVVQPGGDDQPDQDPVSLVPDDDLDFKDKDKDFADPLQVVLQVVVQVVQVVCPPVADDDDDADAAAARYANCQSVRQVLRSCRRCVVPTDGHPPGLSVQLCVVPVPPDNHVSNVCQVDPPPPHDHSRVSRNVSSPPDPDHGDDSPDRGRMHMWMWGQHPQWTWIYGNNDPGIHTDGGHDSRCRSNSVSVCCVPSRVVSSCVVVDDDDDDDDDDD/D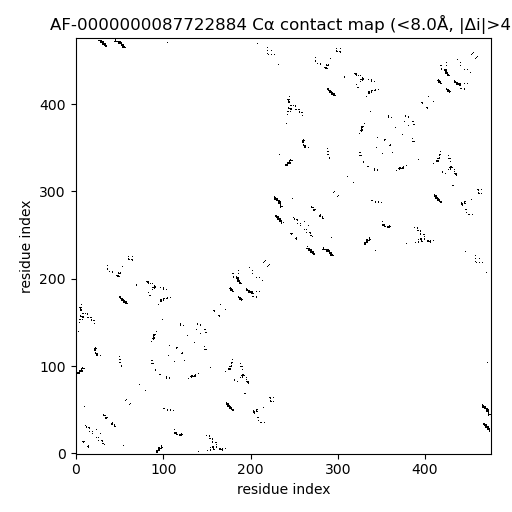QAFAFAFDPDQVLVQVLCVQQFFPVVQPGGDDQPDQDPVSLVPDDDLDFKDKDKDFADPLQVVLQVVVQVVQVVCPPVADDDDDADAAAARYANCQSVRQVLRSCRRRVVPTDGHPPGLSVQLCVVPVPPDNHVSNVCQVDPPPPHDHSRVSRNVSSPPDPDHGDDSPDRGRMHMWMWGQHPQWTWIHGNNDPGIHTDGGDDSRCRSNSVSVCCVPSRVVSSCVVVDDDDDDDDDDD

Organism: NCBI:txid307507

InterPro domains:
  IPR001578 Peptidase C12, ubiquitin carboxyl-terminal hydrolase [PF01088] (5-220)
  IPR001578 Peptidase C12, ubiquitin carboxyl-terminal hydrolase [PR00707] (7-24)
  IPR001578 Peptidase C12, ubiquitin carboxyl-terminal hydrolase [PR00707] (45-57)
  IPR001578 Peptidase C12, ubiquitin carboxyl-terminal hydrolase [PR00707] (91-108)
  IPR001578 Peptidase C12, ubiquitin carboxyl-terminal hydrolase [PR00707] (170-181)
  IPR001578 Peptidase C12, ubiquitin carboxyl-terminal hydrolase [PR00707] (186-196)
  IPR001578 Peptidase C12, ubiquitin carboxyl-terminal hydrolase [PS52048] (4-235)
  IPR001578 Peptidase C12, ubiquitin carboxyl-terminal hydrolase [PTHR10589] (3-235)
  IPR036959 Peptidase C12, ubiquitin carboxyl-terminal hydrolase superfamily [G3DSA:3.40.532.10] (1-235)
  IPR038765 Papain-like cysteine peptidase superfamily [SSF54001] (1-235)

pLDDT: mean 89.59, std 9.7, range [47.5, 98.38]

Radius of gyration: 26.59 Å; Cα contacts (8 Å, |Δi|>4): 892; chains: 2; bounding box: 52×82×59 Å